Protein AF-A0A7S1PGG9-F1 (afdb_monomer_lite)

Sequence (502 aa):
RERDRIPRRRALAAQKGEFKLSLWSLLKDTVGKDLSRISMPVTLNEPLSFLQRLAEDVQYHSLLTAAAKQTCPLKRLAHVAVFACTPYATSVKRLQKPFNPILGETYEVSHLGYRMIAEQVSHHPPVSAYHVIDDNHNFTLWGSCHGKIKFTGTTVEVKVAGWVRLRLRTCDGWEEYVWGRPITVVHNIIFGGLWMEWVGMVSVRNCTRRQTAMLEFMRRTGGMFTKASPLHQLRGEVRDETGTPHYVVGGCWSQHIWVQTVNARQPSSPDSGGSNRPYDVSYDPPTTGLQRLDGVHHHHDHEAHAGPSTALLHCGKSDDSFANLDDSPPVSPSGLRSKHKLTVCLEQNSPSPDPRDTLVEWRPAADPPNSCAYFNFTSVAMELNEVSPDYDPKEGVPVPITDSRFRTDQRLYEEGRVNEAQAEKRRLEEKQRAARKARIDEWQPRWFERRLDPIVSKKEPTWQLRQTPSYWDKKRDYADLLMRSQAPNTNRHATMGHGQGG

Organism: NCBI:txid1169539

Structure (mmCIF, N/CA/C/O backbone):
data_AF-A0A7S1PGG9-F1
#
_entry.id   AF-A0A7S1PGG9-F1
#
loop_
_atom_site.group_PDB
_atom_site.id
_atom_site.type_symbol
_atom_site.label_atom_id
_atom_site.label_alt_id
_atom_site.label_comp_id
_atom_site.label_asym_id
_atom_site.label_entity_id
_atom_site.label_seq_id
_atom_site.pdbx_PDB_ins_code
_atom_site.Cartn_x
_atom_site.Cartn_y
_atom_site.Cartn_z
_atom_site.occupancy
_atom_site.B_iso_or_equiv
_atom_site.auth_seq_id
_atom_site.auth_comp_id
_atom_site.auth_asym_id
_atom_site.auth_atom_id
_atom_site.pdbx_PDB_model_num
ATOM 1 N N . ARG A 1 1 ? -17.033 -13.877 -6.346 1.00 45.03 1 ARG A N 1
ATOM 2 C CA . ARG A 1 1 ? -17.896 -14.291 -7.481 1.00 45.03 1 ARG A CA 1
ATOM 3 C C . ARG A 1 1 ? -17.334 -13.827 -8.829 1.00 45.03 1 ARG A C 1
ATOM 5 O O . ARG A 1 1 ? -17.491 -14.575 -9.778 1.00 45.03 1 ARG A O 1
ATOM 12 N N . GLU A 1 2 ? -16.645 -12.681 -8.928 1.00 44.31 2 GLU A N 1
ATOM 13 C CA . GLU A 1 2 ? -15.934 -12.269 -10.162 1.00 44.31 2 GLU A CA 1
ATOM 14 C C . GLU A 1 2 ? -14.423 -12.593 -10.146 1.00 44.31 2 GLU A C 1
ATOM 16 O O . GLU A 1 2 ? -13.868 -12.968 -11.174 1.00 44.31 2 GLU A O 1
ATOM 21 N N . ARG A 1 3 ? -13.793 -12.576 -8.957 1.00 51.75 3 ARG A N 1
ATOM 22 C CA . ARG A 1 3 ? -12.372 -12.914 -8.719 1.00 51.75 3 ARG A CA 1
ATOM 23 C C . ARG A 1 3 ? -11.930 -14.273 -9.287 1.00 51.75 3 ARG A C 1
ATOM 25 O O . ARG A 1 3 ? -10.781 -14.411 -9.684 1.00 51.75 3 ARG A O 1
ATOM 32 N N . ASP A 1 4 ? -12.838 -15.244 -9.349 1.00 58.56 4 ASP A N 1
ATOM 33 C CA . ASP A 1 4 ? -12.529 -16.635 -9.711 1.00 58.56 4 ASP A CA 1
ATOM 34 C C . ASP A 1 4 ? -12.640 -16.920 -11.221 1.00 58.56 4 ASP A C 1
ATOM 36 O O . ASP A 1 4 ? -12.394 -18.043 -11.650 1.00 58.56 4 ASP A O 1
ATOM 40 N N . ARG A 1 5 ? -13.038 -15.932 -12.040 1.00 73.25 5 ARG A N 1
ATOM 41 C CA . ARG A 1 5 ? -13.258 -16.142 -13.484 1.00 73.25 5 ARG A CA 1
ATOM 42 C C . ARG A 1 5 ? -11.965 -16.240 -14.287 1.00 73.25 5 ARG A C 1
ATOM 44 O O . ARG A 1 5 ? -11.919 -16.985 -15.258 1.00 73.25 5 ARG A O 1
ATOM 51 N N . ILE A 1 6 ? -10.940 -15.486 -13.894 1.00 83.75 6 ILE A N 1
ATOM 52 C CA . ILE A 1 6 ? -9.639 -15.464 -14.566 1.00 83.75 6 ILE A CA 1
ATOM 53 C C . ILE A 1 6 ? -8.628 -16.127 -13.630 1.00 83.75 6 ILE A C 1
ATOM 55 O O . ILE A 1 6 ? -8.353 -15.573 -12.560 1.00 83.75 6 ILE A O 1
ATOM 59 N N . PRO A 1 7 ? -8.083 -17.304 -13.995 1.00 89.06 7 PRO A N 1
ATOM 60 C CA . PRO A 1 7 ? -7.008 -17.926 -13.239 1.00 89.06 7 PRO A CA 1
ATOM 61 C C . PRO A 1 7 ? -5.822 -16.968 -13.136 1.00 89.06 7 PRO A C 1
ATOM 63 O O . PRO A 1 7 ? -5.368 -16.436 -14.145 1.00 89.06 7 PRO A O 1
ATOM 66 N N . ARG A 1 8 ? -5.328 -16.753 -11.917 1.00 92.94 8 ARG A N 1
ATOM 67 C CA . ARG A 1 8 ? -4.147 -15.925 -11.663 1.00 92.94 8 ARG A CA 1
ATOM 68 C C . ARG A 1 8 ? -2.895 -16.780 -11.553 1.00 92.94 8 ARG A C 1
ATOM 70 O O . ARG A 1 8 ? -2.955 -17.910 -11.048 1.00 92.94 8 ARG A O 1
ATOM 77 N N . ARG A 1 9 ? -1.755 -16.244 -11.993 1.00 95.19 9 ARG A N 1
ATOM 78 C CA . ARG A 1 9 ? -0.475 -16.958 -11.902 1.00 95.19 9 ARG A CA 1
ATOM 79 C C . ARG A 1 9 ? -0.083 -17.254 -10.453 1.00 95.19 9 ARG A C 1
ATOM 81 O O . ARG A 1 9 ? -0.316 -16.469 -9.541 1.00 95.19 9 ARG A O 1
ATOM 88 N N . ARG A 1 10 ? 0.579 -18.397 -10.257 1.00 95.44 10 ARG A N 1
ATOM 89 C CA . ARG A 1 10 ? 1.077 -18.877 -8.948 1.00 95.44 10 ARG A CA 1
ATOM 90 C C . ARG A 1 10 ? 2.605 -18.981 -8.879 1.00 95.44 10 ARG A C 1
ATOM 92 O O . ARG A 1 10 ? 3.152 -19.524 -7.922 1.00 95.44 10 ARG A O 1
ATOM 99 N N . ALA A 1 11 ? 3.284 -18.535 -9.929 1.00 96.56 11 ALA A N 1
ATOM 100 C CA . ALA A 1 11 ? 4.730 -18.561 -10.082 1.00 96.56 11 ALA A CA 1
ATOM 101 C C . ALA A 1 11 ? 5.150 -17.467 -11.074 1.00 96.56 11 ALA A C 1
ATOM 103 O O . ALA A 1 11 ? 4.354 -17.065 -11.927 1.00 96.56 11 ALA A O 1
ATOM 104 N N . LEU A 1 12 ? 6.392 -16.992 -10.959 1.00 96.69 12 LEU A N 1
ATOM 105 C CA . LEU A 1 12 ? 6.991 -16.084 -11.940 1.00 96.69 12 LEU A CA 1
ATOM 106 C C . LEU A 1 12 ? 7.689 -16.878 -13.051 1.00 96.69 12 LEU A C 1
ATOM 108 O O . LEU A 1 12 ? 8.005 -18.057 -12.873 1.00 96.69 12 LEU A O 1
ATOM 112 N N . ALA A 1 13 ? 7.963 -16.207 -14.172 1.00 94.56 13 ALA A N 1
ATOM 113 C CA . ALA A 1 13 ? 8.642 -16.793 -15.328 1.00 94.56 13 ALA A CA 1
ATOM 114 C C . ALA A 1 13 ? 10.052 -17.313 -14.990 1.00 94.56 13 ALA A C 1
ATOM 116 O O . ALA A 1 13 ? 10.453 -18.361 -15.489 1.00 94.56 13 ALA A O 1
ATOM 117 N N . ALA A 1 14 ? 10.774 -16.621 -14.104 1.00 96.06 14 ALA A N 1
ATOM 118 C CA . ALA A 1 14 ? 12.071 -17.049 -13.598 1.00 96.06 14 ALA A CA 1
ATOM 119 C C . ALA A 1 14 ? 12.136 -16.985 -12.066 1.00 96.06 14 ALA A C 1
ATOM 121 O O . ALA A 1 14 ? 11.498 -16.150 -11.420 1.00 96.06 14 ALA A O 1
ATOM 122 N N . GLN A 1 15 ? 12.925 -17.883 -11.475 1.00 95.06 15 GLN A N 1
ATOM 123 C CA . GLN A 1 15 ? 13.291 -17.796 -10.062 1.00 95.06 15 GLN A CA 1
ATOM 124 C C . GLN A 1 15 ? 14.279 -16.645 -9.848 1.00 95.06 15 GLN A C 1
ATOM 126 O O . GLN A 1 15 ? 15.026 -16.269 -10.754 1.00 95.06 15 GLN A O 1
ATOM 131 N N . LYS A 1 16 ? 14.309 -16.089 -8.635 1.00 91.62 16 LYS A N 1
ATOM 132 C CA . LYS A 1 16 ? 15.278 -15.049 -8.283 1.00 91.62 16 LYS A CA 1
ATOM 133 C C . LYS A 1 16 ? 16.700 -15.617 -8.380 1.00 91.62 16 LYS A C 1
ATOM 135 O O . LYS A 1 16 ? 16.984 -16.684 -7.840 1.00 91.62 16 LYS A O 1
ATOM 140 N N . GLY A 1 17 ? 17.598 -14.888 -9.037 1.00 84.75 17 GLY A N 1
ATOM 141 C CA . GLY A 1 17 ? 19.017 -15.242 -9.056 1.00 84.75 17 GLY A CA 1
ATOM 142 C C . GLY A 1 17 ? 19.687 -15.000 -7.700 1.00 84.75 17 GLY A C 1
ATOM 143 O O . GLY A 1 17 ? 19.262 -14.137 -6.926 1.00 84.75 17 GLY A O 1
ATOM 144 N N . GLU A 1 18 ? 20.766 -15.730 -7.419 1.00 76.69 18 GLU A N 1
ATOM 145 C CA . GLU A 1 18 ? 21.624 -15.453 -6.268 1.00 76.69 18 GLU A CA 1
ATOM 146 C C . GLU A 1 18 ? 22.635 -14.358 -6.614 1.00 76.69 18 GLU A C 1
ATOM 148 O O . GLU A 1 18 ? 23.559 -14.564 -7.397 1.00 76.69 18 GLU A O 1
ATOM 153 N N . PHE A 1 19 ? 22.483 -13.183 -6.005 1.00 71.62 19 PHE A N 1
ATOM 154 C CA . PHE A 1 19 ? 23.436 -12.087 -6.158 1.00 71.62 19 PHE A CA 1
ATOM 155 C C . PHE A 1 19 ? 23.907 -11.607 -4.789 1.00 71.62 19 PHE A C 1
ATOM 157 O O . PHE A 1 19 ? 23.128 -11.098 -3.984 1.00 71.62 19 PHE A O 1
ATOM 164 N N . LYS A 1 20 ? 25.208 -11.752 -4.525 1.00 67.00 20 LYS A N 1
ATOM 165 C CA . LYS A 1 20 ? 25.857 -11.254 -3.307 1.00 67.00 20 LYS A CA 1
ATOM 166 C C . LYS A 1 20 ? 26.466 -9.884 -3.577 1.00 67.00 20 LYS A C 1
ATOM 168 O O . LYS A 1 20 ? 27.666 -9.762 -3.795 1.00 67.00 20 LYS A O 1
ATOM 173 N N . LEU A 1 21 ? 25.629 -8.851 -3.582 1.00 71.44 21 LEU A N 1
ATOM 174 C CA . LEU A 1 21 ? 26.094 -7.467 -3.608 1.00 71.44 21 LEU A CA 1
ATOM 175 C C . LEU A 1 21 ? 25.978 -6.862 -2.206 1.00 71.44 21 LEU A C 1
ATOM 177 O O . LEU A 1 21 ? 24.908 -6.887 -1.601 1.00 71.44 21 LEU A O 1
ATOM 181 N N . SER A 1 22 ? 27.077 -6.313 -1.685 1.00 80.31 22 SER A N 1
ATOM 182 C CA . SER A 1 22 ? 27.063 -5.615 -0.396 1.00 80.31 22 SER A CA 1
ATOM 183 C C . SER A 1 22 ? 26.361 -4.266 -0.549 1.00 80.31 22 SER A C 1
ATOM 185 O O . SER A 1 22 ? 26.833 -3.406 -1.293 1.00 80.31 22 SER A O 1
ATOM 187 N N . LEU A 1 23 ? 25.260 -4.046 0.176 1.00 78.06 23 LEU A N 1
ATOM 188 C CA . LEU A 1 23 ? 24.563 -2.757 0.156 1.00 78.06 23 LEU A CA 1
ATOM 189 C C . LEU A 1 23 ? 25.478 -1.619 0.639 1.00 78.06 23 LEU A C 1
ATOM 191 O O . LEU A 1 23 ? 25.462 -0.531 0.068 1.00 78.06 23 LEU A O 1
ATOM 195 N N . TRP A 1 24 ? 26.348 -1.886 1.618 1.00 82.06 24 TRP A N 1
ATOM 196 C CA . TRP A 1 24 ? 27.368 -0.932 2.052 1.00 82.06 24 TRP A CA 1
ATOM 197 C C . TRP A 1 24 ? 28.330 -0.529 0.938 1.00 82.06 24 TRP A C 1
ATOM 199 O O . TRP A 1 24 ? 28.646 0.651 0.820 1.00 82.06 24 TRP A O 1
ATOM 209 N N . SER A 1 25 ? 28.747 -1.465 0.078 1.00 83.12 25 SER A N 1
ATOM 210 C CA . SER A 1 25 ? 29.641 -1.136 -1.042 1.00 83.12 25 SER A CA 1
ATOM 211 C C . SER A 1 25 ? 29.051 -0.094 -2.000 1.00 83.12 25 SER A C 1
ATOM 213 O O . SER A 1 25 ? 29.811 0.675 -2.578 1.00 83.12 25 SER A O 1
ATOM 215 N N . LEU A 1 26 ? 27.717 -0.024 -2.108 1.00 78.25 26 LEU A N 1
ATOM 216 C CA . LEU A 1 26 ? 27.006 0.985 -2.897 1.00 78.25 26 LEU A CA 1
ATOM 217 C C . LEU A 1 26 ? 26.765 2.289 -2.131 1.00 78.25 26 LEU A C 1
ATOM 219 O O . LEU A 1 26 ? 26.757 3.362 -2.728 1.00 78.25 26 LEU A O 1
ATOM 223 N N . LEU A 1 27 ? 26.518 2.201 -0.821 1.00 78.56 27 LEU A N 1
ATOM 224 C CA . LEU A 1 27 ? 26.113 3.353 -0.014 1.00 78.56 27 LEU A CA 1
ATOM 225 C C . LEU A 1 27 ? 27.294 4.139 0.566 1.00 78.56 27 LEU A C 1
ATOM 227 O O . LEU A 1 27 ? 27.144 5.336 0.820 1.00 78.56 27 LEU A O 1
ATOM 231 N N . LYS A 1 28 ? 28.464 3.515 0.751 1.00 81.38 28 LYS A N 1
ATOM 232 C CA . LYS A 1 28 ? 29.623 4.125 1.428 1.00 81.38 28 LYS A CA 1
ATOM 233 C C . LYS A 1 28 ? 30.047 5.473 0.831 1.00 81.38 28 LYS A C 1
ATOM 235 O O . LYS A 1 28 ? 30.294 6.415 1.574 1.00 81.38 28 LYS A O 1
ATOM 240 N N . ASP A 1 29 ? 30.015 5.610 -0.496 1.00 76.00 29 ASP A N 1
ATOM 241 C CA . ASP A 1 29 ? 30.480 6.818 -1.200 1.00 76.00 29 ASP A CA 1
ATOM 242 C C . ASP A 1 29 ? 29.409 7.928 -1.243 1.00 76.00 29 ASP A C 1
ATOM 244 O O . ASP A 1 29 ? 29.613 9.024 -1.790 1.00 76.00 29 ASP A O 1
ATOM 248 N N . THR A 1 30 ? 28.243 7.634 -0.663 1.00 70.88 30 THR A N 1
ATOM 249 C CA . THR A 1 30 ? 27.038 8.469 -0.681 1.00 70.88 30 THR A CA 1
ATOM 250 C C . THR A 1 30 ? 26.568 8.890 0.704 1.00 70.88 30 THR A C 1
ATOM 252 O O . THR A 1 30 ? 25.585 9.619 0.831 1.00 70.88 30 THR A O 1
ATOM 255 N N . VAL A 1 31 ? 27.304 8.499 1.745 1.00 71.38 31 VAL A N 1
ATOM 256 C CA . VAL A 1 31 ? 27.098 8.992 3.107 1.00 71.38 31 VAL A CA 1
ATOM 257 C C . VAL A 1 31 ? 27.205 10.521 3.112 1.00 71.38 31 VAL A C 1
ATOM 259 O O . VAL A 1 31 ? 28.162 11.092 2.596 1.00 71.38 31 VAL A O 1
ATOM 262 N N . GLY A 1 32 ? 26.182 11.188 3.651 1.00 67.31 32 GLY A N 1
ATOM 263 C CA . GLY A 1 32 ? 26.082 12.653 3.674 1.00 67.31 32 GLY A CA 1
ATOM 264 C C . GLY A 1 32 ? 25.632 13.303 2.357 1.00 67.31 32 GLY A C 1
ATOM 265 O O . GLY A 1 32 ? 25.454 14.517 2.322 1.00 67.31 32 GLY A O 1
ATOM 266 N N . LYS A 1 33 ? 25.412 12.526 1.287 1.00 69.69 33 LYS A N 1
ATOM 267 C CA . LYS A 1 33 ? 24.877 13.003 -0.000 1.00 69.69 33 LYS A CA 1
ATOM 268 C C . LYS A 1 33 ? 23.404 12.617 -0.160 1.00 69.69 33 LYS A C 1
ATOM 270 O O . LYS A 1 33 ? 22.876 11.762 0.547 1.00 69.69 33 LYS A O 1
ATOM 275 N N . ASP A 1 34 ? 22.741 13.234 -1.134 1.00 65.19 34 ASP A N 1
ATOM 276 C CA . ASP A 1 34 ? 21.382 12.873 -1.541 1.00 65.19 34 ASP A CA 1
ATOM 277 C C . ASP A 1 34 ? 21.357 11.471 -2.184 1.00 65.19 34 ASP A C 1
ATOM 279 O O . ASP A 1 34 ? 21.721 11.289 -3.351 1.00 65.19 34 ASP A O 1
ATOM 283 N N . LEU A 1 35 ? 20.909 10.478 -1.407 1.00 64.69 35 LEU A N 1
ATOM 284 C CA . LEU A 1 35 ? 20.809 9.069 -1.810 1.00 64.69 35 LEU A CA 1
ATOM 285 C C . LEU A 1 35 ? 19.849 8.842 -2.989 1.00 64.69 35 LEU A C 1
ATOM 287 O O . LEU A 1 35 ? 19.910 7.793 -3.630 1.00 64.69 35 LEU A O 1
ATOM 291 N N . SER A 1 36 ? 18.974 9.804 -3.310 1.00 62.84 36 SER A N 1
ATOM 292 C CA . SER A 1 36 ? 18.025 9.673 -4.422 1.00 62.84 36 SER A CA 1
ATOM 293 C C . SER A 1 36 ? 18.694 9.663 -5.803 1.00 62.84 36 SER A C 1
ATOM 295 O O . SER A 1 36 ? 18.069 9.247 -6.777 1.00 62.84 36 SER A O 1
ATOM 297 N N . ARG A 1 37 ? 19.967 10.080 -5.898 1.00 63.44 37 ARG A N 1
ATOM 298 C CA . ARG A 1 37 ? 20.728 10.157 -7.159 1.00 63.44 37 ARG A CA 1
ATOM 299 C C . ARG A 1 37 ? 21.469 8.869 -7.532 1.00 63.44 37 ARG A C 1
ATOM 301 O O . ARG A 1 37 ? 22.048 8.806 -8.615 1.00 63.44 37 ARG A O 1
ATOM 308 N N . ILE A 1 38 ? 21.470 7.856 -6.666 1.00 68.31 38 ILE A N 1
ATOM 309 C CA . ILE A 1 38 ? 22.150 6.581 -6.924 1.00 68.31 38 ILE A CA 1
ATOM 310 C C . ILE A 1 38 ? 21.218 5.669 -7.717 1.00 68.31 38 ILE A C 1
ATOM 312 O O . ILE A 1 38 ? 20.160 5.265 -7.226 1.00 68.31 38 ILE A O 1
ATOM 316 N N . SER A 1 39 ? 21.636 5.294 -8.925 1.00 72.19 39 SER A N 1
ATOM 317 C CA . SER A 1 39 ? 20.987 4.203 -9.648 1.00 72.19 39 SER A CA 1
ATOM 318 C C . SER A 1 39 ? 21.410 2.874 -9.028 1.00 72.19 39 SER A C 1
ATOM 320 O O . SER A 1 39 ? 22.570 2.470 -9.102 1.00 72.19 39 SER A O 1
ATOM 322 N N . MET A 1 40 ? 20.470 2.208 -8.363 1.00 80.50 40 MET A N 1
ATOM 323 C CA . MET A 1 40 ? 20.704 0.889 -7.777 1.00 80.50 40 MET A CA 1
ATOM 324 C C . MET A 1 40 ? 20.827 -0.168 -8.885 1.00 80.50 40 MET A C 1
ATOM 326 O O . MET A 1 40 ? 20.041 -0.125 -9.833 1.00 80.50 40 MET A O 1
ATOM 330 N N . PRO A 1 41 ? 21.721 -1.161 -8.779 1.00 88.75 41 PRO A N 1
ATOM 331 C CA . PRO A 1 41 ? 21.712 -2.309 -9.683 1.00 88.75 41 PRO A CA 1
ATOM 332 C C . PRO A 1 41 ? 20.365 -3.042 -9.659 1.00 88.75 41 PRO A C 1
ATOM 334 O O . PRO A 1 41 ? 19.728 -3.143 -8.609 1.00 88.75 41 PRO A O 1
ATOM 337 N N . VAL A 1 42 ? 19.933 -3.565 -10.808 1.00 91.94 42 VAL A N 1
ATOM 338 C CA . VAL A 1 42 ? 18.642 -4.259 -10.965 1.00 91.94 42 VAL A CA 1
ATOM 339 C C . VAL A 1 42 ? 18.540 -5.507 -10.084 1.00 91.94 42 VAL A C 1
ATOM 341 O O . VAL A 1 42 ? 17.461 -5.865 -9.636 1.00 91.94 42 VAL A O 1
ATOM 344 N N . THR A 1 43 ? 19.669 -6.125 -9.743 1.00 90.56 43 THR A N 1
ATOM 345 C CA . THR A 1 43 ? 19.744 -7.302 -8.863 1.00 90.56 43 THR A CA 1
ATOM 346 C C . THR A 1 43 ? 19.339 -7.016 -7.414 1.00 90.56 43 THR A C 1
ATOM 348 O O . THR A 1 43 ? 19.004 -7.938 -6.673 1.00 90.56 43 THR A O 1
ATOM 351 N N . LEU A 1 44 ? 19.335 -5.744 -7.001 1.00 89.81 44 LEU A N 1
ATOM 352 C CA . LEU A 1 44 ? 18.798 -5.310 -5.708 1.00 89.81 44 LEU A CA 1
ATOM 353 C C . LEU A 1 44 ? 17.307 -4.965 -5.771 1.00 89.81 44 LEU A C 1
ATOM 355 O O . LEU A 1 44 ? 16.723 -4.594 -4.747 1.00 89.81 44 LEU A O 1
ATOM 359 N N . ASN A 1 45 ? 16.697 -5.074 -6.954 1.00 93.06 45 ASN A N 1
ATOM 360 C CA . ASN A 1 45 ? 15.271 -4.903 -7.129 1.00 93.06 45 ASN A CA 1
ATOM 361 C C . ASN A 1 45 ? 14.499 -6.221 -6.974 1.00 93.06 45 ASN A C 1
ATOM 363 O O . ASN A 1 45 ? 15.031 -7.318 -7.158 1.00 93.06 45 ASN A O 1
ATOM 367 N N . GLU A 1 46 ? 13.223 -6.087 -6.627 1.00 95.00 46 GLU A N 1
ATOM 368 C CA . GLU A 1 46 ? 12.180 -7.083 -6.884 1.00 95.00 46 GLU A CA 1
ATOM 369 C C . GLU A 1 46 ? 11.417 -6.670 -8.159 1.00 95.00 46 GLU A C 1
ATOM 371 O O . GLU A 1 46 ? 11.352 -5.471 -8.439 1.00 95.00 46 GLU A O 1
ATOM 376 N N . PRO A 1 47 ? 10.838 -7.602 -8.943 1.00 97.06 47 PRO A N 1
ATOM 377 C CA . PRO A 1 47 ? 10.169 -7.306 -10.220 1.00 97.06 47 PRO A CA 1
ATOM 378 C C . PRO A 1 47 ? 8.781 -6.648 -10.064 1.00 97.06 47 PRO A C 1
ATOM 380 O O . PRO A 1 47 ? 7.847 -6.950 -10.804 1.00 97.06 47 PRO A O 1
ATOM 383 N N . LEU A 1 48 ? 8.647 -5.731 -9.106 1.00 97.88 48 LEU A N 1
ATOM 384 C CA . LEU A 1 48 ? 7.469 -4.898 -8.890 1.00 97.88 48 LEU A CA 1
ATOM 385 C C . LEU A 1 48 ? 7.869 -3.425 -8.854 1.00 97.88 48 LEU A C 1
ATOM 387 O O . LEU A 1 48 ? 8.869 -3.061 -8.239 1.00 97.88 48 LEU A O 1
ATOM 391 N N . SER A 1 49 ? 7.064 -2.574 -9.477 1.00 97.56 49 SER A N 1
ATOM 392 C CA . SER A 1 49 ? 7.098 -1.124 -9.308 1.00 97.56 49 SER A CA 1
ATOM 393 C C . SER A 1 49 ? 6.588 -0.746 -7.918 1.00 97.56 49 SER A C 1
ATOM 395 O O . SER A 1 49 ? 5.763 -1.443 -7.320 1.00 97.56 49 SER A O 1
ATOM 397 N N . PHE A 1 50 ? 7.031 0.389 -7.381 1.00 96.31 50 PHE A N 1
ATOM 398 C CA . PHE A 1 50 ? 6.483 0.878 -6.115 1.00 96.31 50 PHE A CA 1
ATOM 399 C C . PHE A 1 50 ? 4.972 1.163 -6.214 1.00 96.31 50 PHE A C 1
ATOM 401 O O . PHE A 1 50 ? 4.267 0.996 -5.224 1.00 96.31 50 PHE A O 1
ATOM 408 N N . LEU A 1 51 ? 4.448 1.492 -7.405 1.00 98.25 51 LEU A N 1
ATOM 409 C CA . LEU A 1 51 ? 3.001 1.654 -7.613 1.00 98.25 51 LEU A CA 1
ATOM 410 C C . LEU A 1 51 ? 2.233 0.342 -7.399 1.00 98.25 51 LEU A C 1
ATOM 412 O O . LEU A 1 51 ? 1.152 0.349 -6.816 1.00 98.25 51 LEU A O 1
ATOM 416 N N . GLN A 1 52 ? 2.818 -0.786 -7.810 1.00 98.19 52 GLN A N 1
ATOM 417 C CA . GLN A 1 52 ? 2.275 -2.117 -7.538 1.00 98.19 52 GLN A CA 1
ATOM 418 C C . GLN A 1 52 ? 2.335 -2.436 -6.047 1.00 98.19 52 GLN A C 1
ATOM 420 O O . GLN A 1 52 ? 1.360 -2.933 -5.493 1.00 98.19 52 GLN A O 1
ATOM 425 N N . ARG A 1 53 ? 3.430 -2.075 -5.367 1.00 95.75 53 ARG A N 1
ATOM 426 C CA . ARG A 1 53 ? 3.566 -2.277 -3.918 1.00 95.75 53 ARG A CA 1
ATOM 427 C C . ARG A 1 53 ? 2.441 -1.610 -3.122 1.00 95.75 53 ARG A C 1
ATOM 429 O O . ARG A 1 53 ? 1.968 -2.193 -2.155 1.00 95.75 53 ARG A O 1
ATOM 436 N N . LEU A 1 54 ? 1.965 -0.441 -3.559 1.00 96.25 54 LEU A N 1
ATOM 437 C CA . LEU A 1 54 ? 0.828 0.248 -2.933 1.00 96.25 54 LEU A CA 1
ATOM 438 C C . LEU A 1 54 ? -0.482 -0.550 -3.008 1.00 96.25 54 LEU A C 1
ATOM 440 O O . LEU A 1 54 ? -1.360 -0.339 -2.178 1.00 96.25 54 LEU A O 1
ATOM 444 N N . ALA A 1 55 ? -0.637 -1.469 -3.965 1.00 96.38 55 ALA A N 1
ATOM 445 C CA . ALA A 1 55 ? -1.822 -2.321 -4.022 1.00 96.38 55 ALA A CA 1
ATOM 446 C C . ALA A 1 55 ? -1.837 -3.362 -2.897 1.00 96.38 55 ALA A C 1
ATOM 448 O O . ALA A 1 55 ? -2.913 -3.746 -2.446 1.00 96.38 55 ALA A O 1
ATOM 449 N N . GLU A 1 56 ? -0.671 -3.774 -2.395 1.00 95.50 56 GLU A N 1
ATOM 450 C CA . GLU A 1 56 ? -0.574 -4.706 -1.267 1.00 95.50 56 GLU A CA 1
ATOM 451 C C . GLU A 1 56 ? -1.066 -4.080 0.048 1.00 95.50 56 GLU A C 1
ATOM 453 O O . GLU A 1 56 ? -1.567 -4.810 0.905 1.00 95.50 56 GLU A O 1
ATOM 458 N N . ASP A 1 57 ? -1.040 -2.741 0.180 1.00 95.38 57 ASP A N 1
ATOM 459 C CA . ASP A 1 57 ? -1.582 -2.022 1.349 1.00 95.38 57 ASP A CA 1
ATOM 460 C C . ASP A 1 57 ? -3.078 -2.332 1.579 1.00 95.38 57 ASP A C 1
ATOM 462 O O . ASP A 1 57 ? -3.597 -2.131 2.677 1.00 95.38 57 ASP A O 1
ATOM 466 N N . VAL A 1 58 ? -3.785 -2.823 0.553 1.00 96.25 58 VAL A N 1
ATOM 467 C CA . VAL A 1 58 ? -5.235 -3.073 0.572 1.00 96.25 58 VAL A CA 1
ATOM 468 C C . VAL A 1 58 ? -5.579 -4.569 0.550 1.00 96.25 58 VAL A C 1
ATOM 470 O O . VAL A 1 58 ? -6.752 -4.940 0.551 1.00 96.25 58 VAL A O 1
ATOM 473 N N . GLN A 1 59 ? -4.580 -5.456 0.615 1.00 95.19 59 GLN A N 1
ATOM 474 C CA . GLN A 1 59 ? -4.772 -6.913 0.567 1.00 95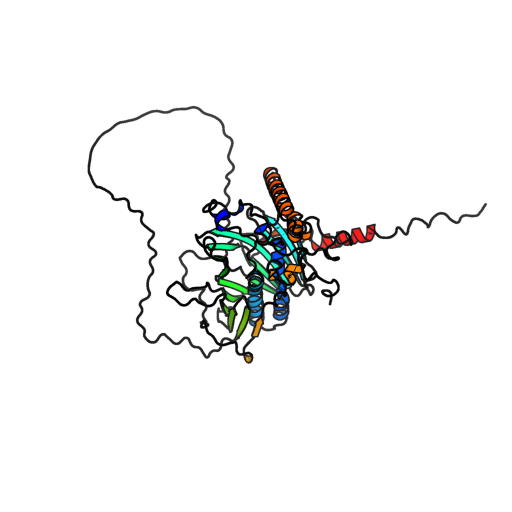.19 59 GLN A CA 1
ATOM 475 C C . GLN A 1 59 ? -5.808 -7.423 1.587 1.00 95.19 59 GLN A C 1
ATOM 477 O O . GLN A 1 59 ? -6.568 -8.346 1.297 1.00 95.19 59 GLN A O 1
ATOM 482 N N . TYR A 1 60 ? -5.865 -6.814 2.774 1.00 97.12 60 TYR A N 1
ATOM 483 C CA . TYR A 1 60 ? -6.760 -7.213 3.864 1.00 97.12 60 TYR A CA 1
ATOM 484 C C . TYR A 1 60 ? -7.984 -6.291 4.009 1.00 97.12 60 TYR A C 1
ATOM 486 O O . TYR A 1 60 ? -8.484 -6.080 5.115 1.00 97.12 60 TYR A O 1
ATOM 494 N N . HIS A 1 61 ? -8.510 -5.752 2.900 1.00 96.62 61 HIS A N 1
ATOM 495 C CA . HIS A 1 61 ? -9.699 -4.879 2.889 1.00 96.62 61 HIS A CA 1
ATOM 496 C C . HIS A 1 61 ? -10.977 -5.512 3.474 1.00 96.62 61 HIS A C 1
ATOM 498 O O . HIS A 1 61 ? -11.924 -4.803 3.828 1.00 96.62 61 HIS A O 1
ATOM 504 N N . SER A 1 62 ? -11.017 -6.836 3.648 1.00 96.19 62 SER A N 1
ATOM 505 C CA . SER A 1 62 ? -12.088 -7.521 4.381 1.00 96.19 62 SER A CA 1
ATOM 506 C C . SER A 1 62 ? -12.236 -7.014 5.822 1.00 96.19 62 SER A C 1
ATOM 508 O O . SER A 1 62 ? -13.355 -6.984 6.331 1.00 96.19 62 SER A O 1
ATOM 510 N N . LEU A 1 63 ? -11.157 -6.524 6.449 1.00 98.19 63 LEU A N 1
ATOM 511 C CA . LEU A 1 63 ? -11.206 -5.849 7.752 1.00 98.19 63 LEU A CA 1
ATOM 512 C C . LEU A 1 63 ? -12.025 -4.554 7.695 1.00 98.19 63 LEU A C 1
ATOM 514 O O . LEU A 1 63 ? -12.793 -4.279 8.611 1.00 98.19 63 LEU A O 1
ATOM 518 N N . LEU A 1 64 ? -11.925 -3.788 6.603 1.00 98.25 64 LEU A N 1
ATOM 519 C CA . LEU A 1 64 ? -12.743 -2.589 6.387 1.00 98.25 64 LEU A CA 1
ATOM 520 C C . LEU A 1 64 ? -14.204 -2.956 6.115 1.00 98.25 64 LEU A C 1
ATOM 522 O O . LEU A 1 64 ? -15.116 -2.316 6.631 1.00 98.25 64 LEU A O 1
ATOM 526 N N . THR A 1 65 ? -14.437 -4.040 5.372 1.00 95.00 65 THR A N 1
ATOM 527 C CA . THR A 1 65 ? -15.791 -4.579 5.167 1.00 95.00 65 THR A CA 1
ATOM 528 C C . THR A 1 65 ? -16.416 -5.041 6.490 1.00 95.00 65 THR A C 1
ATOM 530 O O . THR A 1 65 ? -17.603 -4.827 6.727 1.00 95.00 65 THR A O 1
ATOM 533 N N . ALA A 1 66 ? -15.630 -5.657 7.377 1.00 96.12 66 ALA A N 1
ATOM 534 C CA . ALA A 1 66 ? -16.063 -6.029 8.722 1.00 96.12 66 ALA A CA 1
ATOM 535 C C . ALA A 1 66 ? -16.288 -4.796 9.613 1.00 96.12 66 ALA A C 1
ATOM 537 O O . ALA A 1 66 ? -17.270 -4.766 10.355 1.00 96.12 66 ALA A O 1
ATOM 538 N N . ALA A 1 67 ? -15.447 -3.762 9.484 1.00 97.19 67 ALA A N 1
ATOM 539 C CA . ALA A 1 67 ? -15.628 -2.477 10.153 1.00 97.19 67 ALA A CA 1
ATOM 540 C C . ALA A 1 67 ? -16.970 -1.839 9.769 1.00 97.19 67 ALA A C 1
ATOM 542 O O . ALA A 1 67 ? -17.747 -1.486 10.647 1.00 97.19 67 ALA A O 1
ATOM 543 N N . ALA A 1 68 ? -17.300 -1.769 8.476 1.00 94.94 68 ALA A N 1
ATOM 544 C CA . ALA A 1 68 ? -18.557 -1.191 7.985 1.00 94.94 68 ALA A CA 1
ATOM 545 C C . ALA A 1 68 ? -19.817 -1.829 8.609 1.00 94.94 68 ALA A C 1
ATOM 547 O O . ALA A 1 68 ? -20.849 -1.172 8.738 1.00 94.94 68 ALA A O 1
ATOM 548 N N . LYS A 1 69 ? -19.728 -3.099 9.032 1.00 94.12 69 LYS A N 1
ATOM 549 C CA . LYS A 1 69 ? -20.824 -3.853 9.661 1.00 94.12 69 LYS A CA 1
ATOM 550 C C . LYS A 1 69 ? -20.964 -3.618 11.168 1.00 94.12 69 LYS A C 1
ATOM 552 O O . LYS A 1 69 ? -21.980 -4.009 11.737 1.00 94.12 69 LYS A O 1
ATOM 557 N N . GLN A 1 70 ? -19.977 -3.018 11.837 1.00 95.94 70 GLN A N 1
ATOM 558 C CA . GLN A 1 70 ? -20.069 -2.771 13.278 1.00 95.94 70 GLN A CA 1
ATOM 559 C C . GLN A 1 70 ? -20.959 -1.560 13.565 1.00 95.94 70 GLN A C 1
ATOM 561 O O . GLN A 1 70 ? -20.777 -0.483 12.994 1.00 95.94 70 GLN A O 1
ATOM 566 N N . THR A 1 71 ? -21.863 -1.704 14.532 1.00 95.62 71 THR A N 1
ATOM 567 C CA . THR A 1 71 ? -22.730 -0.614 15.004 1.00 95.62 71 THR A CA 1
ATOM 568 C C . THR A 1 71 ? -21.987 0.358 15.924 1.00 95.62 71 THR A C 1
ATOM 570 O O . THR A 1 71 ? -22.183 1.568 15.835 1.00 95.62 71 THR A O 1
ATOM 573 N N . CYS A 1 72 ? -21.080 -0.149 16.765 1.00 96.31 72 CYS A N 1
ATOM 574 C CA . CYS A 1 72 ? -20.267 0.660 17.672 1.00 96.31 72 CYS A CA 1
ATOM 575 C C . CYS A 1 72 ? -19.092 1.340 16.929 1.00 96.31 72 CYS A C 1
ATOM 577 O O . CYS A 1 72 ? -18.249 0.627 16.374 1.00 96.31 72 CYS A O 1
ATOM 579 N N . PRO A 1 73 ? -18.957 2.682 16.980 1.00 97.50 73 PRO A N 1
ATOM 580 C CA . PRO A 1 73 ? -17.858 3.402 16.326 1.00 97.50 73 PRO A CA 1
ATOM 581 C C . PRO A 1 73 ? -16.459 2.991 16.805 1.00 97.50 73 PRO A C 1
ATOM 583 O O . PRO A 1 73 ? -15.548 2.845 15.995 1.00 97.50 73 PRO A O 1
ATOM 586 N N . LEU A 1 74 ? -16.289 2.704 18.100 1.00 97.50 74 LEU A N 1
ATOM 587 C CA . LEU A 1 74 ? -14.999 2.248 18.628 1.00 97.50 74 LEU A CA 1
ATOM 588 C C . LEU A 1 74 ? -14.623 0.859 18.102 1.00 97.50 74 LEU A C 1
ATOM 590 O O . LEU A 1 74 ? -13.456 0.605 17.810 1.00 97.50 74 LEU A O 1
ATOM 594 N N . LYS A 1 75 ? -15.610 -0.027 17.907 1.00 97.62 75 LYS A N 1
ATOM 595 C CA . LYS A 1 75 ? -15.373 -1.327 17.266 1.00 97.62 75 LYS A CA 1
ATOM 596 C C . LYS A 1 75 ? -14.991 -1.162 15.794 1.00 97.62 75 LYS A C 1
ATOM 598 O O . LYS A 1 75 ? -14.134 -1.903 15.316 1.00 97.62 75 LYS A O 1
ATOM 603 N N . ARG A 1 76 ? -15.563 -0.180 15.083 1.00 98.25 76 ARG A N 1
ATOM 604 C CA . ARG A 1 76 ? -15.117 0.184 13.723 1.00 98.25 76 ARG A CA 1
ATOM 605 C C . ARG A 1 76 ? -13.668 0.643 13.727 1.00 98.25 76 ARG A C 1
ATOM 607 O O . ARG A 1 76 ? -12.861 0.109 12.971 1.00 98.25 76 ARG A O 1
ATOM 614 N N . LEU A 1 77 ? -13.326 1.565 14.625 1.00 98.69 77 LEU A N 1
ATOM 615 C CA . LEU A 1 77 ? -11.967 2.077 14.765 1.00 98.69 77 LEU A CA 1
ATOM 616 C C . LEU A 1 77 ? -10.959 0.967 15.096 1.00 98.69 77 LEU A C 1
ATOM 618 O O . LEU A 1 77 ? -9.869 0.975 14.536 1.00 98.69 77 LEU A O 1
ATOM 622 N N . ALA A 1 78 ? -11.326 -0.020 15.918 1.00 98.50 78 ALA A N 1
ATOM 623 C CA . ALA A 1 78 ? -10.493 -1.196 16.174 1.00 98.50 78 ALA A CA 1
ATOM 624 C C . ALA A 1 78 ? -10.169 -1.987 14.892 1.00 98.50 78 ALA A C 1
ATOM 626 O O . ALA A 1 78 ? -9.011 -2.320 14.652 1.00 98.50 78 ALA A O 1
ATOM 627 N N . HIS A 1 79 ? -11.159 -2.236 14.029 1.00 98.69 79 HIS A N 1
ATOM 628 C CA . HIS A 1 79 ? -10.935 -2.920 12.749 1.00 98.69 79 HIS A CA 1
ATOM 629 C C . HIS A 1 79 ? -10.053 -2.095 11.802 1.00 98.69 79 HIS A C 1
ATOM 631 O O . HIS A 1 79 ? -9.145 -2.642 11.176 1.00 98.69 79 HIS A O 1
ATOM 637 N N . VAL A 1 80 ? -10.284 -0.779 11.720 1.00 98.75 80 VAL A N 1
ATOM 638 C CA . VAL A 1 80 ? -9.456 0.133 10.910 1.00 98.75 80 VAL A CA 1
ATOM 639 C C . VAL A 1 80 ? -8.021 0.191 11.447 1.00 98.75 80 VAL A C 1
ATOM 641 O O . VAL A 1 80 ? -7.077 0.222 10.662 1.00 98.75 80 VAL A O 1
ATOM 644 N N . ALA A 1 81 ? -7.834 0.145 12.769 1.00 98.62 81 ALA A N 1
ATOM 645 C CA . ALA A 1 81 ? -6.518 0.113 13.399 1.00 98.62 81 ALA A CA 1
ATOM 646 C C . ALA A 1 81 ? -5.744 -1.166 13.055 1.00 98.62 81 ALA A C 1
ATOM 648 O O . ALA A 1 81 ? -4.576 -1.085 12.684 1.00 98.62 81 ALA A O 1
ATOM 649 N N . VAL A 1 82 ? -6.398 -2.333 13.101 1.00 98.56 82 VAL A N 1
ATOM 650 C CA . VAL A 1 82 ? -5.780 -3.591 12.652 1.00 98.56 82 VAL A CA 1
ATOM 651 C C . VAL A 1 82 ? -5.463 -3.530 11.159 1.00 98.56 82 VAL A C 1
ATOM 653 O O . VAL A 1 82 ? -4.340 -3.852 10.777 1.00 98.56 82 VAL A O 1
ATOM 656 N N . PHE A 1 83 ? -6.394 -3.046 10.325 1.00 98.62 83 PHE A N 1
ATOM 657 C CA . PHE A 1 83 ? -6.172 -2.857 8.886 1.00 98.62 83 PHE A CA 1
ATOM 658 C C . PHE A 1 83 ? -4.920 -2.014 8.603 1.00 98.62 83 PHE A C 1
ATOM 660 O O . PHE A 1 83 ? -4.077 -2.434 7.811 1.00 98.62 83 PHE A O 1
ATOM 667 N N . ALA A 1 84 ? -4.755 -0.887 9.302 1.00 98.25 84 ALA A N 1
ATOM 668 C CA . ALA A 1 84 ? -3.609 0.010 9.159 1.00 98.25 84 ALA A CA 1
ATOM 669 C C . ALA A 1 84 ? -2.253 -0.654 9.477 1.00 98.25 84 ALA A C 1
ATOM 671 O O . ALA A 1 84 ? -1.225 -0.185 8.993 1.00 98.25 84 ALA A O 1
ATOM 672 N N . CYS A 1 85 ? -2.236 -1.743 10.252 1.00 97.88 85 CYS A N 1
ATOM 673 C CA . CYS A 1 85 ? -1.029 -2.517 10.552 1.00 97.88 85 CYS A CA 1
ATOM 674 C C . CYS A 1 85 ? -0.710 -3.601 9.516 1.00 97.88 85 CYS A C 1
ATOM 676 O O . CYS A 1 85 ? 0.438 -4.036 9.422 1.00 97.88 85 CYS A O 1
ATOM 678 N N . THR A 1 86 ? -1.704 -4.067 8.759 1.00 97.19 86 THR A N 1
ATOM 679 C CA . THR A 1 86 ? -1.549 -5.234 7.878 1.00 97.19 86 THR A CA 1
ATOM 680 C C . THR A 1 86 ? -0.524 -5.096 6.743 1.00 97.19 86 THR A C 1
ATOM 682 O O . THR A 1 86 ? 0.106 -6.115 6.435 1.00 97.19 86 THR A O 1
ATOM 685 N N . PRO A 1 87 ? -0.268 -3.906 6.147 1.00 95.50 87 PRO A N 1
ATOM 686 C CA . PRO A 1 87 ? 0.674 -3.798 5.032 1.00 95.50 87 PRO A CA 1
ATOM 687 C C . PRO A 1 87 ? 2.087 -4.274 5.386 1.00 95.50 87 PRO A C 1
ATOM 689 O O . PRO A 1 87 ? 2.768 -4.885 4.564 1.00 95.50 87 PRO A O 1
ATOM 692 N N . TYR A 1 88 ? 2.517 -4.062 6.632 1.00 93.94 88 TYR A N 1
ATOM 693 C CA . TYR A 1 88 ? 3.899 -4.296 7.057 1.00 93.94 88 TYR A CA 1
ATOM 694 C C . TYR A 1 88 ? 4.264 -5.782 7.160 1.00 93.94 88 TYR A C 1
ATOM 696 O O . TYR A 1 88 ? 5.431 -6.140 7.003 1.00 93.94 88 TYR A O 1
ATOM 704 N N . ALA A 1 89 ? 3.287 -6.676 7.353 1.00 92.56 89 ALA A N 1
ATOM 705 C CA . ALA A 1 89 ? 3.553 -8.117 7.365 1.00 92.56 89 ALA A CA 1
ATOM 706 C C . ALA A 1 89 ? 3.970 -8.659 5.995 1.00 92.56 89 ALA A C 1
ATOM 708 O O . ALA A 1 89 ? 4.774 -9.586 5.925 1.00 92.56 89 ALA A O 1
ATOM 709 N N . THR A 1 90 ? 3.463 -8.066 4.910 1.00 85.88 90 THR A N 1
ATOM 710 C CA . THR A 1 90 ? 3.716 -8.531 3.534 1.00 85.88 90 THR A CA 1
ATOM 711 C C . THR A 1 90 ? 5.165 -8.312 3.084 1.00 85.88 90 THR A C 1
ATOM 713 O O . THR A 1 90 ? 5.610 -8.885 2.091 1.00 85.88 90 THR A O 1
ATOM 716 N N . SER A 1 91 ? 5.926 -7.482 3.805 1.00 83.69 91 SER A N 1
ATOM 717 C CA . SER A 1 91 ? 7.261 -7.025 3.414 1.00 83.69 91 SER A CA 1
ATOM 718 C C . SER A 1 91 ? 8.405 -7.566 4.268 1.00 83.69 91 SER A C 1
ATOM 720 O O . SER A 1 91 ? 9.552 -7.376 3.881 1.00 83.69 91 SER A O 1
ATOM 722 N N . VAL A 1 92 ? 8.141 -8.281 5.369 1.00 83.44 92 VAL A N 1
ATOM 723 C CA . VAL A 1 92 ? 9.165 -8.712 6.353 1.00 83.44 92 VAL A CA 1
ATOM 724 C C . VAL A 1 92 ? 10.372 -9.405 5.715 1.00 83.44 92 VAL A C 1
ATOM 726 O O . VAL A 1 92 ? 11.513 -9.143 6.082 1.00 83.44 92 VAL A O 1
ATOM 729 N N . LYS A 1 93 ? 10.123 -10.307 4.759 1.00 87.19 93 LYS A N 1
ATOM 730 C CA . LYS A 1 93 ? 11.163 -11.109 4.093 1.00 87.19 93 LYS A CA 1
ATOM 731 C C . LYS A 1 93 ? 11.641 -10.489 2.770 1.00 87.19 93 LYS A C 1
ATOM 733 O O . LYS A 1 93 ? 12.490 -11.067 2.090 1.00 87.19 93 LYS A O 1
ATOM 738 N N . ARG A 1 94 ? 11.095 -9.339 2.366 1.00 90.06 94 ARG A N 1
ATOM 739 C CA . ARG A 1 94 ? 11.310 -8.717 1.049 1.00 90.06 94 ARG A CA 1
ATOM 740 C C . ARG A 1 94 ? 12.329 -7.589 1.152 1.00 90.06 94 ARG A C 1
ATOM 742 O O . ARG A 1 94 ? 11.985 -6.414 1.144 1.00 90.06 94 ARG A O 1
ATOM 749 N N . LEU A 1 95 ? 13.598 -7.981 1.254 1.00 85.88 95 LEU A N 1
ATOM 750 C CA . LEU A 1 95 ? 14.740 -7.065 1.390 1.00 85.88 95 LEU A CA 1
ATOM 751 C C . LEU A 1 95 ? 15.124 -6.362 0.075 1.00 85.88 95 LEU A C 1
ATOM 753 O O . LEU A 1 95 ? 15.924 -5.428 0.082 1.00 85.88 95 LEU A O 1
ATOM 757 N N . GLN A 1 96 ? 14.580 -6.818 -1.053 1.00 88.88 96 GLN A N 1
ATOM 758 C CA . GLN A 1 96 ? 14.787 -6.219 -2.369 1.00 88.88 96 GLN A CA 1
ATOM 759 C C . GLN A 1 96 ? 13.838 -5.033 -2.571 1.00 88.88 96 GLN A C 1
ATOM 761 O O . GLN A 1 96 ? 12.667 -5.078 -2.197 1.00 88.88 96 GLN A O 1
ATOM 766 N N . LYS A 1 97 ? 14.345 -3.949 -3.163 1.00 88.62 97 LYS A N 1
ATOM 767 C CA . LYS A 1 97 ? 13.580 -2.708 -3.341 1.00 88.62 97 LYS A CA 1
ATOM 768 C C . LYS A 1 97 ? 12.674 -2.815 -4.577 1.00 88.62 97 LYS A C 1
ATOM 770 O O . LYS A 1 97 ? 13.162 -3.220 -5.630 1.00 88.62 97 LYS A O 1
ATOM 775 N N . PRO A 1 98 ? 11.412 -2.372 -4.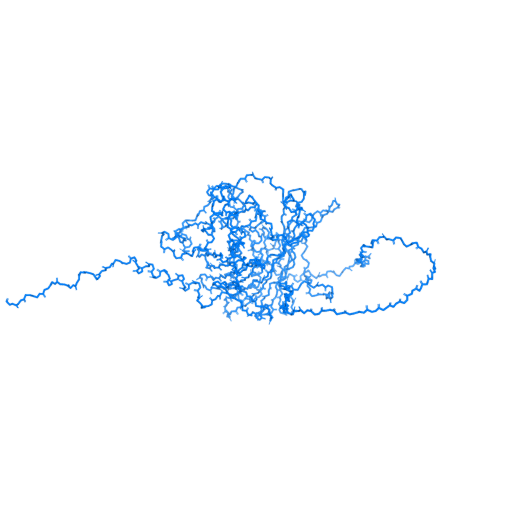549 1.00 93.56 98 PRO A N 1
ATOM 776 C CA . PRO A 1 98 ? 10.650 -2.237 -5.788 1.00 93.56 98 PRO A CA 1
ATOM 777 C C . PRO A 1 98 ? 11.326 -1.248 -6.758 1.00 93.56 98 PRO A C 1
ATOM 779 O O . PRO A 1 98 ? 12.109 -0.376 -6.353 1.00 93.56 98 PRO A O 1
ATOM 782 N N . PHE A 1 99 ? 11.046 -1.374 -8.052 1.00 94.31 99 PHE A N 1
ATOM 783 C CA . PHE A 1 99 ? 11.469 -0.393 -9.047 1.00 94.31 99 PHE A CA 1
ATOM 784 C C . PHE A 1 99 ? 10.909 0.981 -8.674 1.00 94.31 99 PHE A C 1
ATOM 786 O O . PHE A 1 99 ? 9.738 1.125 -8.321 1.00 94.31 99 PHE A O 1
ATOM 793 N N . ASN A 1 100 ? 11.768 2.003 -8.730 1.00 92.69 100 ASN A N 1
ATOM 794 C CA . ASN A 1 100 ? 11.315 3.377 -8.563 1.00 92.69 100 ASN A CA 1
ATOM 795 C C . ASN A 1 100 ? 10.487 3.750 -9.802 1.00 92.69 100 ASN A C 1
ATOM 797 O O . ASN A 1 100 ? 11.040 3.663 -10.907 1.00 92.69 100 ASN A O 1
ATOM 801 N N . PRO A 1 101 ? 9.210 4.134 -9.662 1.00 95.44 101 PRO A N 1
ATOM 802 C CA . PRO A 1 101 ? 8.385 4.442 -10.816 1.00 95.44 101 PRO A CA 1
ATOM 803 C C . PRO A 1 101 ? 8.948 5.649 -11.574 1.00 95.44 101 PRO A C 1
ATOM 805 O O . PRO A 1 101 ? 9.468 6.597 -10.968 1.00 95.44 101 PRO A O 1
ATOM 808 N N . ILE A 1 102 ? 8.866 5.622 -12.903 1.00 94.81 102 ILE A N 1
ATOM 809 C CA . ILE A 1 102 ? 9.229 6.788 -13.717 1.00 94.81 102 ILE A CA 1
ATOM 810 C C . ILE A 1 102 ? 8.112 7.837 -13.651 1.00 94.81 102 ILE A C 1
ATOM 812 O O . ILE A 1 102 ? 6.958 7.517 -13.389 1.00 94.81 102 ILE A O 1
ATOM 816 N N . LEU A 1 103 ? 8.436 9.113 -13.858 1.00 96.50 103 LEU A N 1
ATOM 817 C CA . LEU A 1 103 ? 7.446 10.194 -13.786 1.00 96.50 103 LEU A CA 1
ATOM 818 C C . LEU A 1 103 ? 6.316 9.981 -14.809 1.00 96.50 103 LEU A C 1
ATOM 820 O O . LEU A 1 103 ? 6.597 9.847 -15.999 1.00 96.50 103 LEU A O 1
ATOM 824 N N . GLY A 1 104 ? 5.062 9.981 -14.347 1.00 97.19 104 GLY A N 1
ATOM 825 C CA . GLY A 1 104 ? 3.888 9.685 -15.174 1.00 97.19 104 GLY A CA 1
ATOM 826 C C . GLY A 1 104 ? 3.597 8.196 -15.390 1.00 97.19 104 GLY A C 1
ATOM 827 O O . GLY A 1 104 ? 2.628 7.876 -16.073 1.00 97.19 104 GLY A O 1
ATOM 828 N N . GLU A 1 105 ? 4.398 7.287 -14.822 1.00 98.44 105 GLU A N 1
ATOM 829 C CA . GLU A 1 105 ? 4.037 5.868 -14.730 1.00 98.44 105 GLU A CA 1
ATOM 830 C C . GLU A 1 105 ? 2.723 5.728 -13.954 1.00 98.44 105 GLU A C 1
ATOM 832 O O . GLU A 1 105 ? 2.502 6.430 -12.962 1.00 98.44 105 GLU A O 1
ATOM 837 N N . THR A 1 106 ? 1.858 4.826 -14.404 1.00 98.62 106 THR A N 1
ATOM 838 C CA . THR A 1 106 ? 0.579 4.510 -13.769 1.00 98.62 106 THR A CA 1
ATOM 839 C C . THR A 1 106 ? 0.528 3.039 -13.388 1.00 98.62 106 THR A C 1
ATOM 841 O O . THR A 1 106 ? 1.296 2.236 -13.901 1.00 98.62 106 THR A O 1
ATOM 844 N N . TYR A 1 107 ? -0.393 2.658 -12.515 1.00 98.75 107 TYR A N 1
ATOM 845 C CA . TYR A 1 107 ? -0.703 1.252 -12.279 1.00 98.75 107 TYR A CA 1
ATOM 846 C C . TYR A 1 107 ? -2.161 1.092 -11.877 1.00 98.75 107 TYR A C 1
ATOM 848 O O . TYR A 1 107 ? -2.632 1.811 -10.992 1.00 98.75 107 TYR A O 1
ATOM 856 N N . GLU A 1 108 ? -2.854 0.132 -12.483 1.00 97.62 108 GLU A N 1
ATOM 857 C CA . GLU A 1 108 ? -4.206 -0.246 -12.079 1.00 97.62 108 GLU A CA 1
ATOM 858 C C . GLU A 1 108 ? -4.348 -1.700 -11.613 1.00 97.62 108 GLU A C 1
ATOM 860 O O . GLU A 1 108 ? -3.665 -2.617 -12.078 1.00 97.62 108 GLU A O 1
ATOM 865 N N . VAL A 1 109 ? -5.305 -1.921 -10.709 1.00 95.81 109 VAL A N 1
ATOM 866 C CA . VAL A 1 109 ? -5.809 -3.252 -10.350 1.00 95.81 109 VAL A CA 1
ATOM 867 C C . VAL A 1 109 ? -7.317 -3.191 -10.111 1.00 95.81 109 VAL A C 1
ATOM 869 O O . VAL A 1 109 ? -7.823 -2.195 -9.605 1.00 95.81 109 VAL A O 1
ATOM 872 N N . SER A 1 110 ? -8.043 -4.231 -10.514 1.00 92.94 110 SER A N 1
ATOM 873 C CA . SER A 1 110 ? -9.511 -4.304 -10.467 1.00 92.94 110 SER A CA 1
ATOM 874 C C . SER A 1 110 ? -10.075 -5.681 -10.098 1.00 92.94 110 SER A C 1
ATOM 876 O O . SER A 1 110 ? -11.283 -5.826 -9.971 1.00 92.94 110 SER A O 1
ATOM 878 N N . HIS A 1 111 ? -9.231 -6.701 -9.895 1.00 90.88 111 HIS A N 1
ATOM 879 C CA . HIS A 1 111 ? -9.688 -8.075 -9.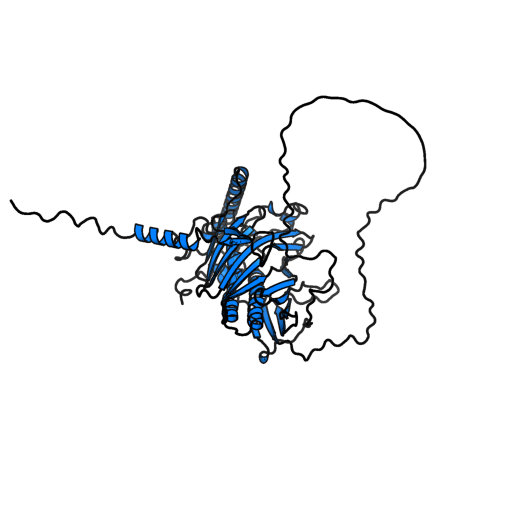633 1.00 90.88 111 HIS A CA 1
ATOM 880 C C . HIS A 1 111 ? -9.605 -8.510 -8.164 1.00 90.88 111 HIS A C 1
ATOM 882 O O . HIS A 1 111 ? -9.936 -9.650 -7.834 1.00 90.88 111 HIS A O 1
ATOM 888 N N . LEU A 1 112 ? -9.139 -7.633 -7.273 1.00 91.56 112 LEU A N 1
ATOM 889 C CA . LEU A 1 112 ? -8.887 -7.957 -5.865 1.00 91.56 112 LEU A CA 1
ATOM 890 C C . LEU A 1 112 ? -10.082 -7.633 -4.951 1.00 91.56 112 LEU A C 1
ATOM 892 O O . LEU A 1 112 ? -9.923 -7.595 -3.738 1.00 91.56 112 LEU A O 1
ATOM 896 N N . GLY A 1 113 ? -11.279 -7.425 -5.514 1.00 91.81 113 GLY A N 1
ATOM 897 C CA . GLY A 1 113 ? -12.461 -6.959 -4.772 1.00 91.81 113 GLY A CA 1
ATOM 898 C C . GLY A 1 113 ? -12.480 -5.443 -4.544 1.00 91.81 113 GLY A C 1
ATOM 899 O O . GLY A 1 113 ? -13.285 -4.936 -3.763 1.00 91.81 113 GLY A O 1
ATOM 900 N N . TYR A 1 114 ? -11.568 -4.735 -5.205 1.00 94.56 114 TYR A N 1
ATOM 901 C CA . TYR A 1 114 ? -11.501 -3.288 -5.280 1.00 94.56 114 TYR A CA 1
ATOM 902 C C . TYR A 1 114 ? -10.859 -2.876 -6.603 1.00 94.56 114 TYR A C 1
ATOM 904 O O . TYR A 1 114 ? -10.071 -3.616 -7.205 1.00 94.56 114 TYR A O 1
ATOM 912 N N . ARG A 1 115 ? -11.130 -1.633 -6.994 1.00 95.38 115 ARG A N 1
ATOM 913 C CA . ARG A 1 115 ? -10.475 -0.934 -8.097 1.00 95.38 115 ARG A CA 1
ATOM 914 C C . ARG A 1 115 ? -9.502 0.096 -7.559 1.00 95.38 115 ARG A C 1
ATOM 916 O O . ARG A 1 115 ? -9.876 0.943 -6.753 1.00 95.38 115 ARG A O 1
ATOM 923 N N . MET A 1 116 ? -8.264 0.054 -8.023 1.00 97.94 116 MET A N 1
ATOM 924 C CA . MET A 1 116 ? -7.214 0.996 -7.662 1.00 97.94 116 MET A CA 1
ATOM 925 C C . MET A 1 116 ? -6.552 1.565 -8.909 1.00 97.94 116 MET A C 1
ATOM 927 O O . MET A 1 116 ? -6.309 0.840 -9.871 1.00 97.94 116 MET A O 1
ATOM 931 N N . ILE A 1 117 ? -6.232 2.855 -8.847 1.00 98.31 117 ILE A N 1
ATOM 932 C CA . ILE A 1 117 ? -5.340 3.548 -9.774 1.00 98.31 117 ILE A CA 1
ATOM 933 C C . ILE A 1 117 ? -4.248 4.245 -8.964 1.00 98.31 117 ILE A C 1
ATOM 935 O O . ILE A 1 117 ? -4.528 4.860 -7.933 1.00 98.31 117 ILE A O 1
ATOM 939 N N . ALA A 1 118 ? -3.008 4.148 -9.426 1.00 98.62 118 ALA A N 1
ATOM 940 C CA . ALA A 1 118 ? -1.864 4.872 -8.899 1.00 98.62 118 ALA A CA 1
ATOM 941 C C . ALA A 1 118 ? -1.104 5.586 -10.020 1.00 98.62 118 ALA A C 1
ATOM 943 O O . ALA A 1 118 ? -1.112 5.137 -11.165 1.00 98.62 118 ALA A O 1
ATOM 944 N N . GLU A 1 119 ? -0.446 6.693 -9.684 1.00 98.62 119 GLU A N 1
ATOM 945 C CA . GLU A 1 119 ? 0.387 7.478 -10.597 1.00 98.62 119 GLU A CA 1
ATOM 946 C C . GLU A 1 119 ? 1.642 7.978 -9.871 1.00 98.62 119 GLU A C 1
ATOM 948 O O . GLU A 1 119 ? 1.590 8.425 -8.719 1.00 98.62 119 GLU A O 1
ATOM 953 N N . GLN A 1 120 ? 2.781 7.956 -10.561 1.00 98.06 120 GLN A N 1
ATOM 954 C CA . GLN A 1 120 ? 3.972 8.673 -10.127 1.00 98.06 120 GLN A CA 1
ATOM 955 C C . GLN A 1 120 ? 3.824 10.161 -10.458 1.00 98.06 120 GLN A C 1
ATOM 957 O O . GLN A 1 120 ? 4.161 10.615 -11.553 1.00 98.06 120 GLN A O 1
ATOM 962 N N . VAL A 1 121 ? 3.317 10.920 -9.490 1.00 97.12 121 VAL A N 1
ATOM 963 C CA . VAL A 1 121 ? 2.944 12.333 -9.646 1.00 97.12 121 VAL A CA 1
ATOM 964 C C . VAL A 1 121 ? 4.131 13.293 -9.537 1.00 97.12 121 VAL A C 1
ATOM 966 O O . VAL A 1 121 ? 4.082 14.399 -10.064 1.00 97.12 121 VAL A O 1
ATOM 969 N N . SER A 1 122 ? 5.221 12.881 -8.884 1.00 94.00 122 SER A N 1
ATOM 970 C CA . SER A 1 122 ? 6.463 13.660 -8.823 1.00 94.00 122 SER A CA 1
ATOM 971 C C . SER A 1 122 ? 7.690 12.755 -8.755 1.00 94.00 122 SER A C 1
ATOM 973 O O . SER A 1 122 ? 7.609 11.616 -8.297 1.00 94.00 122 SER A O 1
ATOM 975 N N . HIS A 1 123 ? 8.839 13.247 -9.218 1.00 86.12 123 HIS A N 1
ATOM 976 C CA . HIS A 1 123 ? 10.113 12.516 -9.189 1.00 86.12 123 HIS A CA 1
ATOM 977 C C . HIS A 1 123 ? 11.170 13.172 -8.286 1.00 86.12 123 HIS A C 1
ATOM 979 O O . HIS A 1 123 ? 12.042 12.478 -7.770 1.00 86.12 123 HIS A O 1
ATOM 985 N N . HIS A 1 124 ? 11.072 14.483 -8.037 1.00 82.94 124 HIS A N 1
ATOM 986 C CA . HIS A 1 124 ? 11.953 15.212 -7.123 1.00 82.94 124 HIS A CA 1
ATOM 987 C C . HIS A 1 124 ? 11.141 16.215 -6.291 1.00 82.94 124 HIS A C 1
ATOM 989 O O . HIS A 1 124 ? 10.916 17.329 -6.757 1.00 82.94 124 HIS A O 1
ATOM 995 N N . PRO A 1 125 ? 10.706 15.842 -5.076 1.00 86.00 125 PRO A N 1
ATOM 996 C CA . PRO A 1 125 ? 10.834 14.514 -4.464 1.00 86.00 125 PRO A CA 1
ATOM 997 C C . PRO A 1 125 ? 10.016 13.413 -5.175 1.00 86.00 125 PRO A C 1
ATOM 999 O O . PRO A 1 125 ? 9.020 13.723 -5.825 1.00 86.00 125 PRO A O 1
ATOM 1002 N N . PRO A 1 126 ? 10.384 12.119 -5.058 1.00 89.56 126 PRO A N 1
ATOM 1003 C CA . PRO A 1 126 ? 9.569 11.034 -5.594 1.00 89.56 126 PRO A CA 1
ATOM 1004 C C . PRO A 1 126 ? 8.279 10.902 -4.780 1.00 89.56 126 PRO A C 1
ATOM 1006 O O . PRO A 1 126 ? 8.331 10.592 -3.587 1.00 89.56 126 PRO A O 1
ATOM 1009 N N . VAL A 1 127 ? 7.139 11.136 -5.432 1.00 95.44 127 VAL A N 1
ATOM 1010 C CA . VAL A 1 127 ? 5.803 11.015 -4.843 1.00 95.44 127 VAL A CA 1
ATOM 1011 C C . VAL A 1 127 ? 4.948 10.114 -5.723 1.00 95.44 127 VAL A C 1
ATOM 1013 O O . VAL A 1 127 ? 4.795 10.370 -6.919 1.00 95.44 127 VAL A O 1
ATOM 1016 N N . SER A 1 128 ? 4.373 9.085 -5.111 1.00 97.75 128 SER A N 1
ATOM 1017 C CA . SER A 1 128 ? 3.375 8.212 -5.730 1.00 97.75 128 SER A CA 1
ATOM 1018 C C . SER A 1 128 ? 2.024 8.485 -5.083 1.00 97.75 128 SER A C 1
ATOM 1020 O O . SER A 1 128 ? 1.924 8.445 -3.856 1.00 97.75 128 SER A O 1
ATOM 1022 N N . ALA A 1 129 ? 1.000 8.773 -5.881 1.00 98.12 129 ALA A N 1
ATOM 1023 C CA . ALA A 1 129 ? -0.371 8.951 -5.415 1.00 98.12 129 ALA A CA 1
ATOM 1024 C C . ALA A 1 129 ? -1.220 7.753 -5.836 1.00 98.12 129 ALA A C 1
ATOM 1026 O O . ALA A 1 129 ? -0.961 7.145 -6.874 1.00 98.12 129 ALA A O 1
ATOM 1027 N N . TYR A 1 130 ? -2.214 7.400 -5.028 1.00 98.50 130 TYR A N 1
ATOM 1028 C CA . TYR A 1 130 ? -3.090 6.269 -5.304 1.00 98.50 130 TYR A CA 1
ATOM 1029 C C . TYR A 1 130 ? -4.499 6.504 -4.769 1.00 98.50 130 TYR A C 1
ATOM 1031 O O . TYR A 1 130 ? -4.710 7.237 -3.800 1.00 98.50 130 TYR A O 1
ATOM 1039 N N . HIS A 1 131 ? -5.469 5.873 -5.418 1.00 98.50 131 HIS A N 1
ATOM 1040 C CA . HIS A 1 131 ? -6.877 5.944 -5.067 1.00 98.50 131 HIS A CA 1
ATOM 1041 C C . HIS A 1 131 ? -7.539 4.589 -5.292 1.00 98.50 131 HIS A C 1
ATOM 1043 O O . HIS A 1 131 ? -7.346 3.962 -6.331 1.00 98.50 131 HIS A O 1
ATOM 1049 N N . VAL A 1 132 ? -8.345 4.169 -4.325 1.00 98.44 132 VAL A N 1
ATOM 1050 C CA . VAL A 1 132 ? -8.946 2.844 -4.216 1.00 98.44 132 VAL A CA 1
ATOM 1051 C C . VAL A 1 132 ? -10.438 2.986 -3.952 1.00 98.44 132 VAL A C 1
ATOM 1053 O O . VAL A 1 132 ? -10.851 3.773 -3.101 1.00 98.44 132 VAL A O 1
ATOM 1056 N N . ILE A 1 133 ? -11.241 2.210 -4.669 1.00 96.94 133 ILE A N 1
ATOM 1057 C CA . ILE A 1 133 ? -12.693 2.132 -4.537 1.00 96.94 133 ILE A CA 1
ATOM 1058 C C . ILE A 1 133 ? -13.050 0.663 -4.339 1.00 96.94 133 ILE A C 1
ATOM 1060 O O . ILE A 1 133 ? -12.742 -0.162 -5.195 1.00 96.94 133 ILE A O 1
ATOM 1064 N N . ASP A 1 134 ? -13.699 0.343 -3.224 1.00 95.50 134 ASP A N 1
ATOM 1065 C CA . ASP A 1 134 ? -14.282 -0.982 -2.997 1.00 95.50 134 ASP A CA 1
ATOM 1066 C C . ASP A 1 134 ? -15.342 -1.298 -4.059 1.00 95.50 134 ASP A C 1
ATOM 1068 O O . ASP A 1 134 ? -16.158 -0.435 -4.393 1.00 95.50 134 ASP A O 1
ATOM 1072 N N . ASP A 1 135 ? -15.386 -2.535 -4.553 1.00 92.62 135 ASP A N 1
ATOM 1073 C CA . ASP A 1 135 ? -16.337 -2.905 -5.612 1.00 92.62 135 ASP A CA 1
ATOM 1074 C C . ASP A 1 135 ? -17.796 -2.841 -5.145 1.00 92.62 135 ASP A C 1
ATOM 1076 O O . ASP A 1 135 ? -18.695 -2.571 -5.939 1.00 92.62 135 ASP A O 1
ATOM 1080 N N . ASN A 1 136 ? -18.039 -3.010 -3.841 1.00 91.38 136 ASN A N 1
ATOM 1081 C CA . ASN A 1 136 ? -19.366 -2.855 -3.245 1.00 91.38 136 ASN A CA 1
ATOM 1082 C C . ASN A 1 136 ? -19.622 -1.425 -2.741 1.00 91.38 136 ASN A C 1
ATOM 1084 O O . ASN A 1 136 ? -20.620 -1.181 -2.061 1.00 91.38 136 ASN A O 1
ATOM 1088 N N . HIS A 1 137 ? -18.723 -0.481 -3.040 1.00 92.06 137 HIS A N 1
ATOM 1089 C CA . HIS A 1 137 ? -18.793 0.912 -2.605 1.00 92.06 137 HIS A CA 1
ATOM 1090 C C . HIS A 1 137 ? -18.899 1.083 -1.077 1.00 92.06 137 HIS A C 1
ATOM 1092 O O . HIS A 1 137 ? -19.470 2.062 -0.588 1.00 92.06 137 HIS A O 1
ATOM 1098 N N . ASN A 1 138 ? -18.341 0.143 -0.303 1.00 93.38 138 ASN A N 1
ATOM 1099 C CA . ASN A 1 138 ? -18.313 0.245 1.158 1.00 93.38 138 ASN A CA 1
ATOM 1100 C C . ASN A 1 138 ? -17.247 1.222 1.655 1.00 93.38 138 ASN A C 1
ATOM 1102 O O . ASN A 1 138 ? -17.388 1.783 2.740 1.00 93.38 138 ASN A O 1
ATOM 1106 N N . PHE A 1 139 ? -16.176 1.426 0.891 1.00 97.75 139 PHE A N 1
ATOM 1107 C CA . PHE A 1 139 ? -15.150 2.393 1.240 1.00 97.75 139 PHE A CA 1
ATOM 1108 C C . PHE A 1 139 ? -14.452 2.981 0.016 1.00 97.75 139 PHE A C 1
ATOM 1110 O O . PHE A 1 139 ? -14.381 2.369 -1.052 1.00 97.75 139 PHE A O 1
ATOM 1117 N N . THR A 1 140 ? -13.874 4.157 0.236 1.00 98.00 140 THR A N 1
ATOM 1118 C CA . THR A 1 140 ? -12.876 4.772 -0.635 1.00 98.00 140 THR A CA 1
ATOM 1119 C C . THR A 1 140 ? -11.623 5.017 0.190 1.00 98.00 140 THR A C 1
ATOM 1121 O O . THR A 1 140 ? -11.709 5.559 1.292 1.00 98.00 140 THR A O 1
ATOM 1124 N N . LEU A 1 141 ? -10.460 4.627 -0.326 1.00 98.44 141 LEU A N 1
ATOM 1125 C CA . LEU A 1 141 ? -9.171 4.815 0.335 1.00 98.44 141 LEU A CA 1
ATOM 1126 C C . LEU A 1 141 ? -8.205 5.496 -0.627 1.00 98.44 141 LEU A C 1
ATOM 1128 O O . LEU A 1 141 ? -8.117 5.119 -1.789 1.00 98.44 141 LEU A O 1
ATOM 1132 N N . TRP A 1 142 ? -7.478 6.505 -0.171 1.00 98.00 142 TRP A N 1
ATOM 1133 C CA . TRP A 1 142 ? -6.504 7.196 -1.011 1.00 98.00 142 TRP A CA 1
ATOM 1134 C C . TRP A 1 142 ? -5.340 7.716 -0.187 1.00 98.00 142 TRP A C 1
ATOM 1136 O O . TRP A 1 142 ? -5.365 7.726 1.045 1.00 98.00 142 TRP A O 1
ATOM 1146 N N . GLY A 1 143 ? -4.294 8.142 -0.873 1.00 96.38 143 GLY A N 1
ATOM 1147 C CA . GLY A 1 143 ? -3.159 8.762 -0.225 1.00 96.38 143 GLY A CA 1
ATOM 1148 C C . GLY A 1 143 ? -2.022 9.001 -1.193 1.00 96.38 143 GLY A C 1
ATOM 1149 O O . GLY A 1 143 ? -2.118 8.772 -2.401 1.00 96.38 143 GLY A O 1
ATOM 1150 N N . SER A 1 144 ? -0.914 9.442 -0.624 1.00 95.38 144 SER A N 1
ATOM 1151 C CA . SER A 1 144 ? 0.351 9.546 -1.329 1.00 95.38 144 SER A CA 1
ATOM 1152 C C . SER A 1 144 ? 1.489 9.088 -0.436 1.00 95.38 144 SER A C 1
ATOM 1154 O O . SER A 1 144 ? 1.377 9.121 0.789 1.00 95.38 144 SER A O 1
ATOM 1156 N N . CYS A 1 145 ? 2.585 8.678 -1.060 1.00 92.81 145 CYS A N 1
ATOM 1157 C CA . CYS A 1 145 ? 3.778 8.210 -0.376 1.00 92.81 145 CYS A CA 1
ATOM 1158 C C . CYS A 1 145 ? 4.999 8.961 -0.895 1.00 92.81 145 CYS A C 1
ATOM 1160 O O . CYS A 1 145 ? 5.242 9.003 -2.103 1.00 92.81 145 CYS A O 1
ATOM 1162 N N . HIS A 1 146 ? 5.788 9.496 0.033 1.00 88.19 146 HIS A N 1
ATOM 1163 C CA . HIS A 1 146 ? 7.096 10.075 -0.243 1.00 88.19 146 HIS A CA 1
ATOM 1164 C C . HIS A 1 146 ? 8.124 9.573 0.778 1.00 88.19 146 HIS A C 1
ATOM 1166 O O . HIS A 1 146 ? 8.028 9.863 1.968 1.00 88.19 146 HIS A O 1
ATOM 1172 N N . GLY A 1 147 ? 9.112 8.799 0.327 1.00 86.88 147 GLY A N 1
ATOM 1173 C CA . GLY A 1 147 ? 10.163 8.268 1.196 1.00 86.88 147 GLY A CA 1
ATOM 1174 C C . GLY A 1 147 ? 11.317 9.251 1.391 1.00 86.88 147 GLY A C 1
ATOM 1175 O O . GLY A 1 147 ? 11.972 9.633 0.422 1.00 86.88 147 GLY A O 1
ATOM 1176 N N . LYS A 1 148 ? 11.619 9.590 2.646 1.00 84.75 148 LYS A N 1
ATOM 1177 C CA . LYS A 1 148 ? 12.847 10.278 3.064 1.00 84.75 148 LYS A CA 1
ATOM 1178 C C . LYS A 1 148 ? 13.781 9.259 3.713 1.00 84.75 148 LYS A C 1
ATOM 1180 O O . LYS A 1 148 ? 13.411 8.610 4.690 1.00 84.75 148 LYS A O 1
ATOM 1185 N N . ILE A 1 149 ? 14.976 9.105 3.151 1.00 84.19 149 ILE A N 1
ATOM 1186 C CA . ILE A 1 149 ? 15.968 8.117 3.589 1.00 84.19 149 ILE A CA 1
ATOM 1187 C C . ILE A 1 149 ? 17.030 8.820 4.435 1.00 84.19 149 ILE A C 1
ATOM 1189 O O . ILE A 1 149 ? 17.549 9.860 4.034 1.00 84.19 149 ILE A O 1
ATOM 1193 N N . LYS A 1 150 ? 17.381 8.235 5.580 1.00 84.56 150 LYS A N 1
ATOM 1194 C CA . LYS A 1 150 ? 18.461 8.682 6.459 1.00 84.56 150 LYS A CA 1
ATOM 1195 C C . LYS A 1 150 ? 19.386 7.510 6.770 1.00 84.56 150 LYS A C 1
ATOM 1197 O O . LYS A 1 150 ? 18.940 6.465 7.228 1.00 84.56 150 LYS A O 1
ATOM 1202 N N . PHE A 1 151 ? 20.680 7.692 6.546 1.00 83.12 151 PHE A N 1
ATOM 1203 C CA . PHE A 1 151 ? 21.702 6.727 6.941 1.00 83.12 151 PHE A CA 1
ATOM 1204 C C . PHE A 1 151 ? 22.268 7.096 8.316 1.00 83.12 151 PHE A C 1
ATOM 1206 O O . PHE A 1 151 ? 22.619 8.253 8.545 1.00 83.12 151 PHE A O 1
ATOM 1213 N N . THR A 1 152 ? 22.362 6.126 9.224 1.00 83.00 152 THR A N 1
ATOM 1214 C CA . THR A 1 152 ? 22.826 6.325 10.611 1.00 83.00 152 THR A CA 1
ATOM 1215 C C . THR A 1 152 ? 23.980 5.384 10.971 1.00 83.00 152 THR A C 1
ATOM 1217 O O . THR A 1 152 ? 24.112 4.955 12.113 1.00 83.00 152 THR A O 1
ATOM 1220 N N . GLY A 1 153 ? 24.821 5.033 9.993 1.00 82.31 153 GLY A N 1
ATOM 1221 C CA . GLY A 1 153 ? 25.976 4.153 10.183 1.00 82.31 153 GLY A CA 1
ATOM 1222 C C . GLY A 1 153 ? 25.640 2.693 9.891 1.00 82.31 153 GLY A C 1
ATOM 1223 O O . GLY A 1 153 ? 25.776 2.223 8.772 1.00 82.31 153 GLY A O 1
ATOM 1224 N N . THR A 1 154 ? 25.190 1.924 10.874 1.00 85.25 154 THR A N 1
ATOM 1225 C CA . THR A 1 154 ? 24.884 0.496 10.643 1.00 85.25 154 THR A CA 1
ATOM 1226 C C . THR A 1 154 ? 23.465 0.252 10.132 1.00 85.25 154 THR A C 1
ATOM 1228 O O . THR A 1 154 ? 23.140 -0.875 9.750 1.00 85.25 154 THR A O 1
ATOM 1231 N N . THR A 1 155 ? 22.633 1.297 10.096 1.00 88.44 155 THR A N 1
ATOM 1232 C CA . THR A 1 155 ? 21.218 1.226 9.728 1.00 88.44 155 THR A CA 1
ATOM 1233 C C . THR A 1 155 ? 20.831 2.300 8.707 1.00 88.44 155 THR A C 1
ATOM 1235 O O . THR A 1 155 ? 21.425 3.381 8.642 1.00 88.44 155 THR A O 1
ATOM 1238 N N . VAL A 1 156 ? 19.805 1.998 7.914 1.00 88.56 156 VAL A N 1
ATOM 1239 C CA . VAL A 1 156 ? 19.088 2.956 7.064 1.00 88.56 156 VAL A CA 1
ATOM 1240 C C . VAL A 1 156 ? 17.673 3.102 7.610 1.00 88.56 156 VAL A C 1
ATOM 1242 O O . VAL A 1 156 ? 16.952 2.116 7.723 1.00 88.56 156 VAL A O 1
ATOM 1245 N N . GLU A 1 157 ? 17.268 4.327 7.922 1.00 90.94 157 GLU A N 1
ATOM 1246 C CA . GLU A 1 157 ? 15.901 4.667 8.310 1.00 90.94 157 GLU A CA 1
ATOM 1247 C C . GLU A 1 157 ? 15.166 5.292 7.118 1.00 90.94 157 GLU A C 1
ATOM 1249 O O . GLU A 1 157 ? 15.671 6.206 6.463 1.00 90.94 157 GLU A O 1
ATOM 1254 N N . VAL A 1 158 ? 13.957 4.815 6.832 1.00 90.31 158 VAL A N 1
ATOM 1255 C CA . VAL A 1 158 ? 13.077 5.363 5.798 1.00 90.31 158 VAL A CA 1
ATOM 1256 C C . VAL A 1 158 ? 11.812 5.879 6.464 1.00 90.31 158 VAL A C 1
ATOM 1258 O O . VAL A 1 158 ? 10.978 5.109 6.949 1.00 90.31 158 VAL A O 1
ATOM 1261 N N . LYS A 1 159 ? 11.662 7.203 6.476 1.00 92.19 159 LYS A N 1
ATOM 1262 C CA . LYS A 1 159 ? 10.438 7.880 6.902 1.00 92.19 159 LYS A CA 1
ATOM 1263 C C . LYS A 1 159 ? 9.549 8.080 5.683 1.00 92.19 159 LYS A C 1
ATOM 1265 O O . LYS A 1 159 ? 9.947 8.759 4.739 1.00 92.19 159 LYS A O 1
ATOM 1270 N N . VAL A 1 160 ? 8.351 7.508 5.702 1.00 91.06 160 VAL A N 1
ATOM 1271 C CA . VAL A 1 160 ? 7.374 7.688 4.623 1.00 91.06 160 VAL A CA 1
ATOM 1272 C C . VAL A 1 160 ? 6.418 8.813 5.009 1.00 91.06 160 VAL A C 1
ATOM 1274 O O . VAL A 1 160 ? 5.637 8.677 5.948 1.00 91.06 160 VAL A O 1
ATOM 1277 N N . ALA A 1 161 ? 6.517 9.933 4.301 1.00 88.56 161 ALA A N 1
ATOM 1278 C CA . ALA A 1 161 ? 5.582 11.046 4.368 1.00 88.56 161 ALA A CA 1
ATOM 1279 C C . ALA A 1 161 ? 4.329 10.766 3.525 1.00 88.56 161 ALA A C 1
ATOM 1281 O O . ALA A 1 161 ? 4.354 9.950 2.596 1.00 88.56 161 ALA A O 1
ATOM 1282 N N . GLY A 1 162 ? 3.253 11.483 3.849 1.00 88.62 162 GLY A N 1
ATOM 1283 C CA . GLY A 1 162 ? 1.942 11.337 3.230 1.00 88.62 162 GLY A CA 1
ATOM 1284 C C . GLY A 1 162 ? 0.968 10.508 4.069 1.00 88.62 162 GLY A C 1
ATOM 1285 O O . GLY A 1 162 ? 1.301 9.469 4.649 1.00 88.62 162 GLY A O 1
ATOM 1286 N N . TRP A 1 163 ? -0.260 11.009 4.146 1.00 92.75 163 TRP A N 1
ATOM 1287 C CA . TRP A 1 163 ? -1.331 10.429 4.945 1.00 92.75 163 TRP A CA 1
ATOM 1288 C C . TRP A 1 163 ? -2.121 9.401 4.146 1.00 92.75 163 TRP A C 1
ATOM 1290 O O . TRP A 1 163 ? -2.318 9.557 2.939 1.00 92.75 163 TRP A O 1
ATOM 1300 N N . VAL A 1 164 ? -2.612 8.374 4.835 1.00 97.12 164 VAL A N 1
ATOM 1301 C CA . VAL A 1 164 ? -3.667 7.510 4.306 1.00 97.12 164 VAL A CA 1
ATOM 1302 C C . VAL A 1 164 ? -5.008 8.071 4.733 1.00 97.12 164 VAL A C 1
ATOM 1304 O O . VAL A 1 164 ? -5.206 8.417 5.898 1.00 97.12 164 VAL A O 1
ATOM 1307 N N . ARG A 1 165 ? -5.917 8.155 3.773 1.00 97.75 165 ARG A N 1
ATOM 1308 C CA . ARG A 1 165 ? -7.290 8.613 3.912 1.00 97.75 165 ARG A CA 1
ATOM 1309 C C . ARG A 1 165 ? -8.226 7.450 3.680 1.00 97.75 165 ARG A C 1
ATOM 1311 O O . ARG A 1 165 ? -8.061 6.723 2.706 1.00 97.75 165 ARG A O 1
ATOM 1318 N N . LEU A 1 166 ? -9.227 7.310 4.533 1.00 98.62 166 LEU A N 1
ATOM 1319 C CA . LEU A 1 166 ? -10.279 6.321 4.365 1.00 98.62 166 LEU A CA 1
ATOM 1320 C C . LEU A 1 166 ? -11.622 6.977 4.635 1.00 98.62 166 LEU A C 1
ATOM 1322 O O . LEU A 1 166 ? -11.860 7.496 5.721 1.00 98.62 166 LEU A O 1
ATOM 1326 N N . ARG A 1 167 ? -12.518 6.866 3.666 1.00 98.31 167 ARG A N 1
ATOM 1327 C CA . ARG A 1 167 ? -13.930 7.169 3.823 1.00 98.31 167 ARG A CA 1
ATOM 1328 C C . ARG A 1 167 ? -14.691 5.849 3.861 1.00 98.31 167 ARG A C 1
ATOM 1330 O O . ARG A 1 167 ? -14.714 5.124 2.869 1.00 98.31 167 ARG A O 1
ATOM 1337 N N . LEU A 1 168 ? -15.283 5.533 5.007 1.00 98.44 168 LEU A N 1
ATOM 1338 C CA . LEU A 1 168 ? -15.965 4.268 5.275 1.00 98.44 168 LEU A CA 1
ATOM 1339 C C . LEU A 1 168 ? -17.476 4.490 5.363 1.00 98.44 168 LEU A C 1
ATOM 1341 O O . LEU A 1 168 ? -17.934 5.374 6.090 1.00 98.44 168 LEU A O 1
ATOM 1345 N N . ARG A 1 169 ? -18.251 3.679 4.645 1.00 97.62 169 ARG A N 1
ATOM 1346 C CA . ARG A 1 169 ? -19.709 3.645 4.754 1.00 97.62 169 ARG A CA 1
ATOM 1347 C C . ARG A 1 169 ? -20.098 2.865 6.006 1.00 97.62 169 ARG A C 1
ATOM 1349 O O . ARG A 1 169 ? -19.665 1.730 6.188 1.00 97.62 169 ARG A O 1
ATOM 1356 N N . THR A 1 170 ? -20.918 3.462 6.858 1.00 95.50 170 THR A N 1
ATOM 1357 C CA . THR A 1 170 ? -21.381 2.875 8.121 1.00 95.50 170 THR A CA 1
ATOM 1358 C C . THR A 1 170 ? -22.900 2.735 8.121 1.00 95.50 170 THR A C 1
ATOM 1360 O O . THR A 1 170 ? -23.588 3.216 7.219 1.00 95.50 170 THR A O 1
ATOM 1363 N N . CYS A 1 171 ? -23.449 2.076 9.144 1.00 91.25 171 CYS A N 1
ATOM 1364 C CA . CYS A 1 171 ? -24.898 1.951 9.321 1.00 91.25 171 CYS A CA 1
ATOM 1365 C C . CYS A 1 171 ? -25.614 3.300 9.522 1.00 91.25 171 CYS A C 1
ATOM 1367 O O . CYS A 1 171 ? -26.811 3.395 9.283 1.00 91.25 171 CYS A O 1
ATOM 1369 N N . ASP A 1 172 ? -24.886 4.328 9.960 1.00 90.06 172 ASP A N 1
ATOM 1370 C CA . ASP A 1 172 ? -25.391 5.654 10.322 1.00 90.06 172 ASP A CA 1
ATOM 1371 C C . ASP A 1 172 ? -24.805 6.793 9.464 1.00 90.06 172 ASP A C 1
ATOM 1373 O O . ASP A 1 172 ? -24.938 7.964 9.815 1.00 90.06 172 ASP A O 1
ATOM 1377 N N . GLY A 1 173 ? -24.176 6.474 8.325 1.00 94.94 173 GLY A N 1
ATOM 1378 C CA . GLY A 1 173 ? -23.689 7.464 7.362 1.00 94.94 173 GLY A CA 1
ATOM 1379 C C . GLY A 1 173 ? -22.292 7.162 6.824 1.00 94.94 173 GLY A C 1
ATOM 1380 O O . GLY A 1 173 ? -22.008 6.057 6.365 1.00 94.94 173 GLY A O 1
ATOM 1381 N N . TRP A 1 174 ? -21.435 8.183 6.819 1.00 97.12 174 TRP A N 1
ATOM 1382 C CA . TRP A 1 174 ? -20.043 8.087 6.381 1.00 97.12 174 TRP A CA 1
ATOM 1383 C C . TRP A 1 174 ? -19.108 8.545 7.492 1.00 97.12 174 TRP A C 1
ATOM 1385 O O . TRP A 1 174 ? -19.353 9.559 8.148 1.00 97.12 174 TRP A O 1
ATOM 1395 N N . GLU A 1 175 ? -18.004 7.827 7.656 1.00 97.81 175 GLU A N 1
ATOM 1396 C CA . GLU A 1 175 ? -16.940 8.186 8.583 1.00 97.81 175 GLU A CA 1
ATOM 1397 C C . GLU A 1 175 ? -15.616 8.386 7.855 1.00 97.81 175 GLU A C 1
ATOM 1399 O O . GLU A 1 175 ? -15.263 7.629 6.951 1.00 97.81 175 GLU A O 1
ATOM 1404 N N . GLU A 1 176 ? -14.884 9.413 8.275 1.00 98.06 176 GLU A N 1
ATOM 1405 C CA . GLU A 1 176 ? -13.585 9.783 7.727 1.00 98.06 176 GLU A CA 1
ATOM 1406 C C . GLU A 1 176 ? -12.485 9.384 8.707 1.00 98.06 176 GLU A C 1
ATOM 1408 O O . GLU A 1 176 ? -12.500 9.781 9.876 1.00 98.06 176 GLU A O 1
ATOM 1413 N N . TYR A 1 177 ? -11.509 8.633 8.216 1.00 98.69 177 TYR A N 1
ATOM 1414 C CA . TYR A 1 177 ? -10.359 8.166 8.969 1.00 98.69 177 TYR A CA 1
ATOM 1415 C C . TYR A 1 177 ? -9.060 8.626 8.319 1.00 98.69 177 TYR A C 1
ATOM 1417 O O . TYR A 1 177 ? -8.960 8.761 7.096 1.00 98.69 177 TYR A O 1
ATOM 1425 N N . VAL A 1 178 ? -8.043 8.834 9.152 1.00 98.19 178 VAL A N 1
ATOM 1426 C CA . VAL A 1 178 ? -6.705 9.210 8.698 1.00 98.19 178 VAL A CA 1
ATOM 1427 C C . VAL A 1 178 ? -5.621 8.600 9.581 1.00 98.19 178 VAL A C 1
ATOM 1429 O O . VAL A 1 178 ? -5.764 8.554 10.806 1.00 98.19 178 VAL A O 1
ATOM 1432 N N . TRP A 1 179 ? -4.521 8.160 8.969 1.00 97.81 179 TRP A N 1
ATOM 1433 C CA . TRP A 1 179 ? -3.324 7.708 9.683 1.00 97.81 179 TRP A CA 1
ATOM 1434 C C . TRP A 1 179 ? -2.039 7.933 8.882 1.00 97.81 179 TRP A C 1
ATOM 1436 O O . TRP A 1 179 ? -2.060 8.109 7.662 1.00 97.81 179 TRP A O 1
ATOM 1446 N N . GLY A 1 180 ? -0.917 7.979 9.600 1.00 94.62 180 GLY A N 1
ATOM 1447 C CA . GLY A 1 180 ? 0.431 7.981 9.028 1.00 94.62 180 GLY A CA 1
ATOM 1448 C C . GLY A 1 180 ? 1.033 6.575 8.997 1.00 94.62 180 GLY A C 1
ATOM 1449 O O . GLY A 1 180 ? 0.394 5.610 9.403 1.00 94.62 180 GLY A O 1
ATOM 1450 N N . ARG A 1 181 ? 2.283 6.455 8.548 1.00 94.75 181 ARG A N 1
ATOM 1451 C CA . ARG A 1 181 ? 3.011 5.178 8.467 1.00 94.75 181 ARG A CA 1
ATOM 1452 C C . ARG A 1 181 ? 4.146 5.124 9.506 1.00 94.75 181 ARG A C 1
ATOM 1454 O O . ARG A 1 181 ? 4.707 6.176 9.819 1.00 94.75 181 ARG A O 1
ATOM 1461 N N . PRO A 1 182 ? 4.510 3.939 10.030 1.00 95.88 182 PRO A N 1
ATOM 1462 C CA . PRO A 1 182 ? 5.683 3.769 10.870 1.00 95.88 182 PRO A CA 1
ATOM 1463 C C . PRO A 1 182 ? 6.970 3.936 10.054 1.00 95.88 182 PRO A C 1
ATOM 1465 O O . PRO A 1 182 ? 6.975 3.890 8.820 1.00 95.88 182 PRO A O 1
ATOM 1468 N N . ILE A 1 183 ? 8.080 4.128 10.760 1.00 94.56 183 ILE A N 1
ATOM 1469 C CA . ILE A 1 183 ? 9.412 4.257 10.167 1.00 94.56 183 ILE A CA 1
ATOM 1470 C C . ILE A 1 183 ? 9.915 2.860 9.819 1.00 94.56 183 ILE A C 1
ATOM 1472 O O . ILE A 1 183 ? 9.854 1.963 10.653 1.00 94.56 183 ILE A O 1
ATOM 1476 N N . THR A 1 184 ? 10.436 2.676 8.608 1.00 93.25 184 THR A N 1
ATOM 1477 C CA . THR A 1 184 ? 11.145 1.440 8.245 1.00 93.25 184 THR A CA 1
ATOM 1478 C C . THR A 1 184 ? 12.606 1.570 8.649 1.00 93.25 184 THR A C 1
ATOM 1480 O O . THR A 1 184 ? 13.241 2.567 8.308 1.00 93.25 184 THR A O 1
ATOM 1483 N N . VAL A 1 185 ? 13.159 0.575 9.332 1.00 92.38 185 VAL A N 1
ATOM 1484 C CA . VAL A 1 185 ? 14.583 0.507 9.673 1.00 92.38 185 VAL A CA 1
ATOM 1485 C C . VAL A 1 185 ? 15.169 -0.739 9.032 1.00 92.38 185 VAL A C 1
ATOM 1487 O O . VAL A 1 185 ? 14.688 -1.844 9.262 1.00 92.38 185 VAL A O 1
ATOM 1490 N N . VAL A 1 186 ? 16.199 -0.560 8.210 1.00 90.94 186 VAL A N 1
ATOM 1491 C CA . VAL A 1 186 ? 16.981 -1.651 7.625 1.00 90.94 186 VAL A CA 1
ATOM 1492 C C . VAL A 1 186 ? 18.302 -1.725 8.376 1.00 90.94 186 VAL A C 1
ATOM 1494 O O . VAL A 1 186 ? 19.066 -0.758 8.404 1.00 90.94 186 VAL A O 1
ATOM 1497 N N . HIS A 1 187 ? 18.554 -2.863 9.007 1.00 90.75 187 HIS A N 1
ATOM 1498 C CA . HIS A 1 187 ? 19.704 -3.100 9.868 1.00 90.75 187 HIS A CA 1
ATOM 1499 C C . HIS A 1 187 ? 20.826 -3.826 9.140 1.00 90.75 187 HIS A C 1
ATOM 1501 O O . HIS A 1 187 ? 20.612 -4.442 8.096 1.00 90.75 187 HIS A O 1
ATOM 1507 N N . ASN A 1 188 ? 22.010 -3.805 9.757 1.00 89.69 188 ASN A N 1
ATOM 1508 C CA . ASN A 1 188 ? 23.181 -4.565 9.325 1.00 89.69 188 ASN A CA 1
ATOM 1509 C C . ASN A 1 188 ? 23.641 -4.200 7.910 1.00 89.69 188 ASN A C 1
ATOM 1511 O O . ASN A 1 188 ? 24.094 -5.051 7.151 1.00 89.69 188 ASN A O 1
ATOM 1515 N N . ILE A 1 189 ? 23.549 -2.914 7.556 1.00 86.50 189 ILE A N 1
ATOM 1516 C CA . ILE A 1 189 ? 23.936 -2.432 6.224 1.00 86.50 189 ILE A CA 1
ATOM 1517 C C . ILE A 1 189 ? 25.417 -2.700 5.939 1.00 86.50 189 ILE A C 1
ATOM 1519 O O . ILE A 1 189 ? 25.765 -3.008 4.801 1.00 86.50 189 ILE A O 1
ATOM 1523 N N . ILE A 1 190 ? 26.263 -2.605 6.973 1.00 83.75 190 ILE A N 1
ATOM 1524 C CA . ILE A 1 190 ? 27.723 -2.768 6.894 1.00 83.75 190 ILE A CA 1
ATOM 1525 C C . ILE A 1 190 ? 28.161 -4.207 7.202 1.00 83.75 190 ILE A C 1
ATOM 1527 O O . ILE A 1 190 ? 28.924 -4.788 6.433 1.00 83.75 190 ILE A O 1
ATOM 1531 N N . PHE A 1 191 ? 27.686 -4.783 8.312 1.00 82.69 191 PHE A N 1
ATOM 1532 C CA . PHE A 1 191 ? 28.109 -6.098 8.803 1.00 82.69 191 PHE A CA 1
ATOM 1533 C C . PHE A 1 191 ? 26.910 -6.959 9.203 1.00 82.69 191 PHE A C 1
ATOM 1535 O O . PHE A 1 191 ? 26.028 -6.492 9.921 1.00 82.69 191 PHE A O 1
ATOM 1542 N N . GLY A 1 192 ? 26.929 -8.234 8.801 1.00 83.81 192 GLY A N 1
ATOM 1543 C CA . GLY A 1 192 ? 25.895 -9.223 9.116 1.00 83.81 192 GLY A CA 1
ATOM 1544 C C . GLY A 1 192 ? 24.823 -9.375 8.033 1.00 83.81 192 GLY A C 1
ATOM 1545 O O . GLY A 1 192 ? 24.893 -8.773 6.964 1.00 83.81 192 GLY A O 1
ATOM 1546 N N . GLY A 1 193 ? 23.830 -10.226 8.303 1.00 85.75 193 GLY A N 1
ATOM 1547 C CA . GLY A 1 193 ? 22.669 -10.390 7.429 1.00 85.75 193 GLY A CA 1
ATOM 1548 C C . GLY A 1 193 ? 21.711 -9.207 7.557 1.00 85.75 193 GLY A C 1
ATOM 1549 O O . GLY A 1 193 ? 21.366 -8.822 8.679 1.00 85.75 193 GLY A O 1
ATOM 1550 N N . LEU A 1 194 ? 21.284 -8.654 6.418 1.00 87.69 194 LEU A N 1
ATOM 1551 C CA . LEU A 1 194 ? 20.266 -7.606 6.356 1.00 87.69 194 LEU A CA 1
ATOM 1552 C C . LEU A 1 194 ? 18.948 -8.115 6.950 1.00 87.69 194 LEU A C 1
ATOM 1554 O O . LEU A 1 194 ? 18.491 -9.211 6.629 1.00 87.69 194 LEU A O 1
ATOM 1558 N N . TRP A 1 195 ? 18.320 -7.290 7.777 1.00 88.25 195 TRP A N 1
ATOM 1559 C CA . TRP A 1 195 ? 16.953 -7.497 8.245 1.00 88.25 195 TRP A CA 1
ATOM 1560 C C . TRP A 1 195 ? 16.269 -6.145 8.415 1.00 88.25 195 TRP A C 1
ATOM 1562 O O . TRP A 1 195 ? 16.936 -5.111 8.481 1.00 88.25 195 TRP A O 1
ATOM 1572 N N . MET A 1 196 ? 14.941 -6.146 8.450 1.00 89.88 196 MET A N 1
ATOM 1573 C CA . MET A 1 196 ? 14.156 -4.922 8.548 1.00 89.88 196 MET A CA 1
ATOM 1574 C C . MET A 1 196 ? 13.097 -5.011 9.642 1.00 89.88 196 MET A C 1
ATOM 1576 O O . MET A 1 196 ? 12.547 -6.083 9.884 1.00 89.88 196 MET A O 1
ATOM 1580 N N . GLU A 1 197 ? 12.787 -3.877 10.259 1.00 91.88 197 GLU A N 1
ATOM 1581 C CA . GLU A 1 197 ? 11.649 -3.712 11.163 1.00 91.88 197 GLU A CA 1
ATOM 1582 C C . GLU A 1 197 ? 10.919 -2.395 10.893 1.00 91.88 197 GLU A C 1
ATOM 1584 O O . GLU A 1 197 ? 11.477 -1.446 10.337 1.00 91.88 197 GLU A O 1
ATOM 1589 N N . TRP A 1 198 ? 9.655 -2.340 11.306 1.00 94.38 198 TRP A N 1
ATOM 1590 C CA . TRP A 1 198 ? 8.887 -1.105 11.379 1.00 94.38 198 TRP A CA 1
ATOM 1591 C C . TRP A 1 198 ? 8.821 -0.664 12.827 1.00 94.38 198 TRP A C 1
ATOM 1593 O O . TRP A 1 198 ? 8.615 -1.494 13.712 1.00 94.38 198 TRP A O 1
ATOM 1603 N N . VAL A 1 199 ? 9.011 0.633 13.056 1.00 94.75 199 VAL A N 1
ATOM 1604 C CA . VAL A 1 199 ? 9.096 1.206 14.399 1.00 94.75 199 VAL A CA 1
ATOM 1605 C C . VAL A 1 199 ? 8.374 2.545 14.499 1.00 94.75 199 VAL A C 1
ATOM 1607 O O . VAL A 1 199 ? 8.246 3.289 13.522 1.00 94.75 199 VAL A O 1
ATOM 1610 N N . GLY A 1 200 ? 7.964 2.881 15.717 1.00 94.81 200 GLY A N 1
ATOM 1611 C CA . GLY A 1 200 ? 7.415 4.186 16.069 1.00 94.81 200 GLY A CA 1
ATOM 1612 C C . GLY A 1 200 ? 5.907 4.185 16.301 1.00 94.81 200 GLY A C 1
ATOM 1613 O O . GLY A 1 200 ? 5.228 3.163 16.200 1.00 94.81 200 GLY A O 1
ATOM 1614 N N . MET A 1 201 ? 5.399 5.367 16.649 1.00 95.25 201 MET A N 1
ATOM 1615 C CA . MET A 1 201 ? 3.990 5.580 16.969 1.00 95.25 201 MET A CA 1
ATOM 1616 C C . MET A 1 201 ? 3.179 5.885 15.709 1.00 95.25 201 MET A C 1
ATOM 1618 O O . MET A 1 201 ? 3.508 6.800 14.954 1.00 95.25 201 MET A O 1
ATOM 1622 N N . VAL A 1 202 ? 2.071 5.174 15.535 1.00 96.62 202 VAL A N 1
ATOM 1623 C CA . VAL A 1 202 ? 1.048 5.425 14.520 1.00 96.62 202 VAL A CA 1
ATOM 1624 C C . VAL A 1 202 ? -0.255 5.790 15.224 1.00 96.62 202 VAL A C 1
ATOM 1626 O O . VAL A 1 202 ? -0.688 5.116 16.155 1.00 96.62 202 VAL A O 1
ATOM 1629 N N . SER A 1 203 ? -0.887 6.875 14.780 1.00 96.75 203 SER A N 1
ATOM 1630 C CA . SER A 1 203 ? -2.192 7.317 15.276 1.00 96.75 203 SER A CA 1
ATOM 1631 C C . SER A 1 203 ? -3.225 7.180 14.165 1.00 96.75 203 SER A C 1
ATOM 1633 O O . SER A 1 203 ? -3.131 7.866 13.144 1.00 96.75 203 SER A O 1
ATOM 1635 N N . VAL A 1 204 ? -4.197 6.291 14.369 1.00 98.56 204 VAL A N 1
ATOM 1636 C CA . VAL A 1 204 ? -5.359 6.124 13.493 1.00 98.56 204 VAL A CA 1
ATOM 1637 C C . VAL A 1 204 ? -6.508 6.916 14.091 1.00 98.56 204 VAL A C 1
ATOM 1639 O O . VAL A 1 204 ? -6.971 6.614 15.188 1.00 98.56 204 VAL A O 1
ATOM 1642 N N . ARG A 1 205 ? -6.958 7.956 13.394 1.00 98.44 205 ARG A N 1
ATOM 1643 C CA . ARG A 1 205 ? -7.981 8.881 13.896 1.00 98.44 205 ARG A CA 1
ATOM 1644 C C . ARG A 1 205 ? -9.275 8.696 13.126 1.00 98.44 205 ARG A C 1
ATOM 1646 O O . ARG A 1 205 ? -9.254 8.777 11.904 1.00 98.44 205 ARG A O 1
ATOM 1653 N N . ASN A 1 206 ? -10.387 8.524 13.836 1.00 98.31 206 ASN A N 1
ATOM 1654 C CA . ASN A 1 206 ? -11.725 8.742 13.292 1.00 98.31 206 ASN A CA 1
ATOM 1655 C C . ASN A 1 206 ? -12.046 10.235 13.436 1.00 98.31 206 ASN A C 1
ATOM 1657 O O . ASN A 1 206 ? -12.319 10.727 14.533 1.00 98.31 206 ASN A O 1
ATOM 1661 N N . CYS A 1 207 ? -11.983 10.971 12.334 1.00 97.00 207 CYS A N 1
ATOM 1662 C CA . CYS A 1 207 ? -12.169 12.417 12.314 1.00 97.00 207 CYS A CA 1
ATOM 1663 C C . CYS A 1 207 ? -13.630 12.828 12.507 1.00 97.00 207 CYS A C 1
ATOM 1665 O O . CYS A 1 207 ? -13.882 13.895 13.058 1.00 97.00 207 CYS A O 1
ATOM 1667 N N . THR A 1 208 ? -14.577 11.973 12.117 1.00 97.00 208 THR A N 1
ATOM 1668 C CA . THR A 1 208 ? -16.015 12.211 12.302 1.00 97.00 208 THR A CA 1
ATOM 1669 C C . THR A 1 208 ? -16.413 12.122 13.776 1.00 97.00 208 THR A C 1
ATOM 1671 O O . THR A 1 208 ? -17.214 12.920 14.253 1.00 97.00 208 THR A O 1
ATOM 1674 N N . ARG A 1 209 ? -15.841 11.163 14.516 1.00 95.88 209 ARG A N 1
ATOM 1675 C CA . ARG A 1 209 ? -16.191 10.888 15.923 1.00 95.88 209 ARG A CA 1
ATOM 1676 C C . ARG A 1 209 ? -15.186 11.413 16.940 1.00 95.88 209 ARG A C 1
ATOM 1678 O O . ARG A 1 209 ? -15.465 11.361 18.128 1.00 95.88 209 ARG A O 1
ATOM 1685 N N . ARG A 1 210 ? -14.037 11.928 16.489 1.00 96.75 210 ARG A N 1
ATOM 1686 C CA . ARG A 1 210 ? -12.914 12.384 17.333 1.00 96.75 210 ARG A CA 1
ATOM 1687 C C . ARG A 1 210 ? -12.286 11.272 18.190 1.00 96.75 210 ARG A C 1
ATOM 1689 O O . ARG A 1 210 ? -11.673 11.554 19.209 1.00 96.75 210 ARG A O 1
ATOM 1696 N N . GLN A 1 211 ? -12.389 10.023 17.742 1.00 97.88 211 GLN A N 1
ATOM 1697 C CA . GLN A 1 211 ? -11.826 8.843 18.410 1.00 97.88 211 GLN A CA 1
ATOM 1698 C C . GLN A 1 211 ? -10.447 8.510 17.835 1.00 97.88 211 GLN A C 1
ATOM 1700 O O . GLN A 1 211 ? -10.160 8.835 16.678 1.00 97.88 211 GLN A O 1
ATOM 1705 N N . THR A 1 212 ? -9.584 7.861 18.618 1.00 98.31 212 THR A N 1
ATOM 1706 C CA . THR A 1 212 ? -8.197 7.588 18.201 1.00 98.31 212 THR A CA 1
ATOM 1707 C C . THR A 1 212 ? -7.727 6.208 18.640 1.00 98.31 212 THR A C 1
ATOM 1709 O O . THR A 1 212 ? -7.880 5.848 19.799 1.00 98.31 212 THR A O 1
ATOM 1712 N N . ALA A 1 213 ? -7.092 5.459 17.741 1.00 98.38 213 ALA A N 1
ATOM 1713 C CA . ALA A 1 213 ? -6.272 4.310 18.097 1.00 98.38 213 ALA A CA 1
ATOM 1714 C C . ALA A 1 213 ? -4.789 4.701 18.052 1.00 98.38 213 ALA A C 1
ATOM 1716 O O . ALA A 1 213 ? -4.307 5.231 17.048 1.00 98.38 213 ALA A O 1
ATOM 1717 N N . MET A 1 214 ? -4.078 4.465 19.151 1.00 97.44 214 MET A N 1
ATOM 1718 C CA . MET A 1 214 ? -2.641 4.707 19.282 1.00 97.44 214 MET A CA 1
ATOM 1719 C C . MET A 1 214 ? -1.917 3.370 19.204 1.00 97.44 214 MET A C 1
ATOM 1721 O O . MET A 1 214 ? -2.192 2.487 20.009 1.00 97.44 214 MET A O 1
ATOM 1725 N N . LEU A 1 215 ? -1.005 3.225 18.249 1.00 97.38 215 LEU A N 1
ATOM 1726 C CA . LEU A 1 215 ? -0.301 1.982 17.949 1.00 97.38 215 LEU A CA 1
ATOM 1727 C C . LEU A 1 215 ? 1.205 2.227 18.030 1.00 97.38 215 LEU A C 1
ATOM 1729 O O . LEU A 1 215 ? 1.716 3.149 17.402 1.00 97.38 215 LEU A O 1
ATOM 1733 N N . GLU A 1 216 ? 1.920 1.405 18.783 1.00 95.94 216 GLU A N 1
ATOM 1734 C CA . GLU A 1 216 ? 3.372 1.437 18.904 1.00 95.94 216 GLU A CA 1
ATOM 1735 C C . GLU A 1 216 ? 3.968 0.199 18.245 1.00 95.94 216 GLU A C 1
ATOM 1737 O O . GLU A 1 216 ? 3.844 -0.921 18.747 1.00 95.94 216 GLU A O 1
ATOM 1742 N N . PHE A 1 217 ? 4.653 0.424 17.128 1.00 95.25 217 PHE A N 1
ATOM 1743 C CA . PHE A 1 217 ? 5.539 -0.560 16.531 1.00 95.25 217 PHE A CA 1
ATOM 1744 C C . PHE A 1 217 ? 6.839 -0.542 17.330 1.00 95.25 217 PHE A C 1
ATOM 1746 O O . PHE A 1 217 ? 7.630 0.405 17.243 1.00 95.25 217 PHE A O 1
ATOM 1753 N N . MET A 1 218 ? 7.021 -1.546 18.183 1.00 92.81 218 MET A N 1
ATOM 1754 C CA . MET A 1 218 ? 8.108 -1.541 19.151 1.00 92.81 218 MET A CA 1
ATOM 1755 C C . MET A 1 218 ? 9.430 -1.856 18.456 1.00 92.81 218 MET A C 1
ATOM 1757 O O . MET A 1 218 ? 9.568 -2.880 17.787 1.00 92.81 218 MET A O 1
ATOM 1761 N N . ARG A 1 219 ? 10.416 -0.980 18.660 1.00 90.75 219 ARG A N 1
ATOM 1762 C CA . ARG A 1 219 ? 11.797 -1.227 18.243 1.00 90.75 219 ARG A CA 1
ATOM 1763 C C . ARG A 1 219 ? 12.357 -2.401 19.036 1.00 90.75 219 ARG A C 1
ATOM 1765 O O . ARG A 1 219 ? 12.207 -2.442 20.262 1.00 90.75 219 ARG A O 1
ATOM 1772 N N . ARG A 1 220 ? 13.044 -3.322 18.363 1.00 86.81 220 ARG A N 1
ATOM 1773 C CA . ARG A 1 220 ? 13.793 -4.364 19.063 1.00 86.81 220 ARG A CA 1
ATOM 1774 C C . ARG A 1 220 ? 14.876 -3.730 19.938 1.00 86.81 220 ARG A C 1
ATOM 1776 O O . ARG A 1 220 ? 15.679 -2.922 19.478 1.00 86.81 220 ARG A O 1
ATOM 1783 N N . THR A 1 221 ? 14.922 -4.124 21.202 1.00 81.50 221 THR A N 1
ATOM 1784 C CA . THR A 1 221 ? 15.948 -3.713 22.162 1.00 81.50 221 THR A CA 1
ATOM 1785 C C . THR A 1 221 ? 16.711 -4.936 22.654 1.00 81.50 221 THR A C 1
ATOM 1787 O O . THR A 1 221 ? 16.272 -6.073 22.485 1.00 81.50 221 THR A O 1
ATOM 1790 N N . GLY A 1 222 ? 17.891 -4.714 23.223 1.00 70.38 222 GLY A N 1
ATOM 1791 C CA . GLY A 1 222 ? 18.797 -5.780 23.646 1.00 70.38 222 GLY A CA 1
ATOM 1792 C C . GLY A 1 222 ? 20.185 -5.579 23.064 1.00 70.38 222 GLY A C 1
ATOM 1793 O O . GLY A 1 222 ? 20.338 -5.388 21.859 1.00 70.38 222 GLY A O 1
ATOM 1794 N N . GLY A 1 223 ? 21.184 -5.579 23.938 1.00 64.69 223 GLY A N 1
ATOM 1795 C CA . GLY A 1 223 ? 22.593 -5.464 23.579 1.00 64.69 223 GLY A CA 1
ATOM 1796 C C . GLY A 1 223 ? 23.361 -6.733 23.927 1.00 64.69 223 GLY A C 1
ATOM 1797 O O . GLY A 1 223 ? 22.781 -7.751 24.289 1.00 64.69 223 GLY A O 1
ATOM 1798 N N . MET A 1 224 ? 24.689 -6.650 23.885 1.00 59.28 224 MET A N 1
ATOM 1799 C CA . MET A 1 224 ? 25.582 -7.763 24.237 1.00 59.28 224 MET A CA 1
ATOM 1800 C C . MET A 1 224 ? 25.347 -8.308 25.663 1.00 59.28 224 MET A C 1
ATOM 1802 O O . MET A 1 224 ? 25.631 -9.471 25.923 1.00 59.28 224 MET A O 1
ATOM 1806 N N . PHE A 1 225 ? 24.786 -7.488 26.562 1.00 73.25 225 PHE A N 1
ATOM 1807 C CA . PHE A 1 225 ? 24.598 -7.804 27.984 1.00 73.25 225 PHE A CA 1
ATOM 1808 C C . PHE A 1 225 ? 23.130 -7.877 28.434 1.00 73.25 225 PHE A C 1
ATOM 1810 O O . PHE A 1 225 ? 22.866 -8.097 29.613 1.00 73.25 225 PHE A O 1
ATOM 1817 N N . THR A 1 226 ? 22.159 -7.678 27.536 1.00 73.25 226 THR A N 1
ATOM 1818 C CA . THR A 1 226 ? 20.729 -7.714 27.881 1.00 73.25 226 THR A CA 1
ATOM 1819 C C . THR A 1 226 ? 19.969 -8.643 26.949 1.00 73.25 226 THR A C 1
ATOM 1821 O O . THR A 1 226 ? 20.201 -8.663 25.741 1.00 73.25 226 THR A O 1
ATOM 1824 N N . LYS A 1 227 ? 19.039 -9.429 27.510 1.00 77.81 227 LYS A N 1
ATOM 1825 C CA . LYS A 1 227 ? 18.192 -10.329 26.722 1.00 77.81 227 LYS A CA 1
ATOM 1826 C C . LYS A 1 227 ? 17.450 -9.518 25.660 1.00 77.81 227 LYS A C 1
ATOM 1828 O O . LYS A 1 227 ? 16.783 -8.538 25.984 1.00 77.81 227 LYS A O 1
ATOM 1833 N N . ALA A 1 228 ? 17.569 -9.941 24.404 1.00 80.62 228 ALA A N 1
ATOM 1834 C CA . ALA A 1 228 ? 16.874 -9.290 23.306 1.00 80.62 228 ALA A CA 1
ATOM 1835 C C . ALA A 1 228 ? 15.357 -9.385 23.491 1.00 80.62 228 ALA A C 1
ATOM 1837 O O . ALA A 1 228 ? 14.831 -10.464 23.782 1.00 80.62 228 ALA A O 1
ATOM 1838 N N . SER A 1 229 ? 14.666 -8.264 23.292 1.00 83.31 229 SER A N 1
ATOM 1839 C CA . SER A 1 229 ? 13.213 -8.254 23.236 1.00 83.31 229 SER A CA 1
ATOM 1840 C C . SER A 1 229 ? 12.723 -9.039 22.010 1.00 83.31 229 SER A C 1
ATOM 1842 O O . SER A 1 229 ? 13.459 -9.178 21.018 1.00 83.31 229 SER A O 1
ATOM 1844 N N . PRO A 1 230 ? 11.494 -9.583 22.057 1.00 86.06 230 PRO A N 1
ATOM 1845 C CA . PRO A 1 230 ? 10.901 -10.235 20.899 1.00 86.06 230 PRO A CA 1
ATOM 1846 C C . PRO A 1 230 ? 10.821 -9.283 19.696 1.00 86.06 230 PRO A C 1
ATOM 1848 O O . PRO A 1 230 ? 10.576 -8.085 19.841 1.00 86.06 230 PRO A O 1
ATOM 1851 N N . LEU A 1 231 ? 11.009 -9.827 18.493 1.00 88.31 231 LEU A N 1
ATOM 1852 C CA . LEU A 1 231 ? 10.871 -9.073 17.248 1.00 88.31 231 LEU A CA 1
ATOM 1853 C C . LEU A 1 231 ? 9.406 -8.712 16.976 1.00 88.31 231 LEU A C 1
ATOM 1855 O O . LEU A 1 231 ? 8.488 -9.454 17.330 1.00 88.31 231 LEU A O 1
ATOM 1859 N N . HIS A 1 232 ? 9.225 -7.590 16.279 1.00 91.81 232 HIS A N 1
ATOM 1860 C CA . HIS A 1 232 ? 7.970 -7.196 15.633 1.00 91.81 232 HIS A CA 1
ATOM 1861 C C . HIS A 1 232 ? 6.779 -7.015 16.588 1.00 91.81 232 HIS A C 1
ATOM 1863 O O . HIS A 1 232 ? 5.623 -7.175 16.191 1.00 91.81 232 HIS A O 1
ATOM 1869 N N . GLN A 1 233 ? 7.055 -6.690 17.851 1.00 93.38 233 GLN A N 1
ATOM 1870 C CA . GLN A 1 233 ? 6.014 -6.465 18.845 1.00 93.38 233 GLN A CA 1
ATOM 1871 C C . GLN A 1 233 ? 5.183 -5.228 18.494 1.00 93.38 233 GLN A C 1
ATOM 1873 O O . GLN A 1 233 ? 5.707 -4.188 18.085 1.00 93.38 233 GLN A O 1
ATOM 1878 N N . LEU A 1 234 ? 3.873 -5.366 18.661 1.00 94.25 234 LEU A N 1
ATOM 1879 C CA . LEU A 1 234 ? 2.885 -4.315 18.494 1.00 94.25 234 LEU A CA 1
ATOM 1880 C C . LEU A 1 234 ? 2.094 -4.200 19.793 1.00 94.25 234 LEU A C 1
ATOM 1882 O O . LEU A 1 234 ? 1.595 -5.198 20.315 1.00 94.25 234 LEU A O 1
ATOM 1886 N N . ARG A 1 235 ? 1.928 -2.973 20.275 1.00 94.69 235 ARG A N 1
ATOM 1887 C CA . ARG A 1 235 ? 0.988 -2.663 21.353 1.00 94.69 235 ARG A CA 1
ATOM 1888 C C . ARG A 1 235 ? 0.225 -1.393 21.039 1.00 94.69 235 ARG A C 1
ATOM 1890 O O . ARG A 1 235 ? 0.704 -0.547 20.290 1.00 94.69 235 ARG A O 1
ATOM 1897 N N . GLY A 1 236 ? -0.944 -1.232 21.624 1.00 95.69 236 GLY A N 1
ATOM 1898 C CA . GLY A 1 236 ? -1.740 -0.046 21.406 1.00 95.69 236 GLY A CA 1
ATOM 1899 C C . GLY A 1 236 ? -3.037 -0.049 22.182 1.00 95.69 236 GLY A C 1
ATOM 1900 O O . GLY A 1 236 ? -3.344 -0.979 22.923 1.00 95.69 236 GLY A O 1
ATOM 1901 N N . GLU A 1 237 ? -3.814 1.000 21.977 1.00 96.12 237 GLU A N 1
ATOM 1902 C CA . GLU A 1 237 ? -5.133 1.143 22.577 1.00 96.12 237 GLU A CA 1
ATOM 1903 C C . GLU A 1 237 ? -6.062 1.953 21.680 1.00 96.12 237 GLU A C 1
ATOM 1905 O O . GLU A 1 237 ? -5.631 2.859 20.961 1.00 96.12 237 GLU A O 1
ATOM 1910 N N . VAL A 1 238 ? -7.347 1.620 21.734 1.00 97.75 238 VAL A N 1
ATOM 1911 C CA . VAL A 1 238 ? -8.429 2.337 21.060 1.00 97.75 238 VAL A CA 1
ATOM 1912 C C . VAL A 1 238 ? -9.148 3.186 22.096 1.00 97.75 238 VAL A C 1
ATOM 1914 O O . VAL A 1 238 ? -9.669 2.666 23.085 1.00 97.75 238 VAL A O 1
ATOM 1917 N N . ARG A 1 239 ? -9.163 4.495 21.855 1.00 96.81 239 ARG A N 1
ATOM 1918 C CA . ARG A 1 239 ? -9.673 5.520 22.758 1.00 96.81 239 ARG A CA 1
ATOM 1919 C C . ARG A 1 239 ? -10.899 6.211 22.185 1.00 96.81 239 ARG A C 1
ATOM 1921 O O . ARG A 1 239 ? -10.985 6.447 20.975 1.00 96.81 239 ARG A O 1
ATOM 1928 N N . ASP A 1 240 ? -11.802 6.582 23.080 1.00 96.94 240 ASP A N 1
ATOM 1929 C CA . ASP A 1 240 ? -12.910 7.480 22.771 1.00 96.94 240 ASP A CA 1
ATOM 1930 C C . ASP A 1 240 ? -12.456 8.942 22.609 1.00 96.94 240 ASP A C 1
ATOM 1932 O O . ASP A 1 240 ? -11.265 9.266 22.644 1.00 96.94 240 ASP A O 1
ATOM 1936 N N . GLU A 1 241 ? -13.416 9.833 22.389 1.00 96.12 241 GLU A N 1
ATOM 1937 C CA . GLU A 1 241 ? -13.202 11.269 22.228 1.00 96.12 241 GLU A CA 1
ATOM 1938 C C . GLU A 1 241 ? -12.665 11.971 23.481 1.00 96.12 241 GLU A C 1
ATOM 1940 O O . GLU A 1 241 ? -12.104 13.063 23.374 1.00 96.12 241 GLU A O 1
ATOM 1945 N N . THR A 1 242 ? -12.802 11.351 24.656 1.00 95.38 242 THR A N 1
ATOM 1946 C CA . THR A 1 242 ? -12.230 11.854 25.913 1.00 95.38 242 THR A CA 1
ATOM 1947 C C . THR A 1 242 ? -10.780 11.408 26.102 1.00 95.38 242 THR A C 1
ATOM 1949 O O . THR A 1 242 ? -10.078 11.915 26.975 1.00 95.38 242 THR A O 1
ATOM 1952 N N . GLY A 1 243 ? -10.308 10.485 25.257 1.00 91.81 243 GLY A N 1
ATOM 1953 C CA . GLY A 1 243 ? -9.007 9.841 25.383 1.00 91.81 243 GLY A CA 1
ATOM 1954 C C . GLY A 1 243 ? -9.021 8.611 26.292 1.00 91.81 243 GLY A C 1
ATOM 1955 O O . GLY A 1 243 ? -7.953 8.053 26.544 1.00 91.81 243 GLY A O 1
ATOM 1956 N N . THR A 1 244 ? -10.193 8.168 26.751 1.00 94.06 244 THR A N 1
ATOM 1957 C CA . THR A 1 244 ? -10.325 6.994 27.620 1.00 94.06 244 THR A CA 1
ATOM 1958 C C . THR A 1 244 ? -10.140 5.721 26.794 1.00 94.06 244 THR A C 1
ATOM 1960 O O . THR A 1 244 ? -10.802 5.574 25.762 1.00 94.06 244 THR A O 1
ATOM 1963 N N . PRO A 1 245 ? -9.242 4.800 27.188 1.00 94.06 245 PRO A N 1
ATOM 1964 C CA . PRO A 1 245 ? -9.050 3.539 26.480 1.00 94.06 245 PRO A CA 1
ATOM 1965 C C . PRO A 1 245 ? -10.219 2.578 26.739 1.00 94.06 245 PRO A C 1
ATOM 1967 O O . PRO A 1 245 ? -10.575 2.311 27.883 1.00 94.06 245 PRO A O 1
ATOM 1970 N N . HIS A 1 246 ? -10.782 2.010 25.672 1.00 93.12 246 HIS A N 1
ATOM 1971 C CA . HIS A 1 246 ? -11.828 0.974 25.750 1.00 93.12 246 HIS A CA 1
ATOM 1972 C C . HIS A 1 246 ? -11.337 -0.390 25.280 1.00 93.12 246 HIS A C 1
ATOM 1974 O O . HIS A 1 246 ? -11.821 -1.421 25.744 1.00 93.12 246 HIS A O 1
ATOM 1980 N N . TYR A 1 247 ? -10.359 -0.397 24.373 1.00 94.75 247 TYR A N 1
ATOM 1981 C CA . TYR A 1 247 ? -9.761 -1.622 23.859 1.00 94.75 247 TYR A CA 1
ATOM 1982 C C . TYR A 1 247 ? -8.242 -1.534 23.865 1.00 94.75 247 TYR A C 1
ATOM 1984 O O . TYR A 1 247 ? -7.675 -0.472 23.608 1.00 94.75 247 TYR A O 1
ATOM 1992 N N . VAL A 1 248 ? -7.596 -2.668 24.100 1.00 94.81 248 VAL A N 1
ATOM 1993 C CA . VAL A 1 248 ? -6.159 -2.873 23.925 1.00 94.81 248 VAL A CA 1
ATOM 1994 C C . VAL A 1 248 ? -5.892 -3.564 22.598 1.00 94.81 248 VAL A C 1
ATOM 1996 O O . VAL A 1 248 ? -6.636 -4.452 22.190 1.00 94.81 248 VAL A O 1
ATOM 1999 N N . VAL A 1 249 ? -4.822 -3.152 21.928 1.00 95.31 249 VAL A N 1
ATOM 2000 C CA . VAL A 1 249 ? -4.307 -3.768 20.704 1.00 95.31 249 VAL A CA 1
ATOM 2001 C C . VAL A 1 249 ? -2.977 -4.418 21.043 1.00 95.31 249 VAL A C 1
ATOM 2003 O O . VAL A 1 249 ? -2.118 -3.770 21.640 1.00 95.31 249 VAL A O 1
ATOM 2006 N N . GLY A 1 250 ? -2.780 -5.669 20.650 1.00 93.00 250 GLY A N 1
ATOM 2007 C CA . GLY A 1 250 ? -1.550 -6.391 20.947 1.00 93.00 250 GLY A CA 1
ATOM 2008 C C . GLY A 1 250 ? -1.174 -7.399 19.873 1.00 93.00 250 GLY A C 1
ATOM 2009 O O . GLY A 1 250 ? -1.967 -7.735 18.992 1.00 93.00 250 GLY A O 1
ATOM 2010 N N . GLY A 1 251 ? 0.060 -7.888 19.959 1.00 93.19 251 GLY A N 1
ATOM 2011 C CA . GLY A 1 251 ? 0.539 -9.018 19.176 1.00 93.19 251 GLY A CA 1
ATOM 2012 C C . GLY A 1 251 ? 1.877 -8.766 18.493 1.00 93.19 251 GLY A C 1
ATOM 2013 O O . GLY A 1 251 ? 2.705 -7.971 18.932 1.00 93.19 251 GLY A O 1
ATOM 2014 N N . CYS A 1 252 ? 2.085 -9.485 17.400 1.00 93.94 252 CYS A N 1
ATOM 2015 C CA . CYS A 1 252 ? 3.263 -9.418 16.557 1.00 93.94 252 CYS A CA 1
ATOM 2016 C C . CYS A 1 252 ? 2.807 -9.030 15.152 1.00 93.94 252 CYS A C 1
ATOM 2018 O O . CYS A 1 252 ? 2.169 -9.836 14.472 1.00 93.94 252 CYS A O 1
ATOM 2020 N N . TRP A 1 253 ? 3.130 -7.820 14.688 1.00 94.38 253 TRP A N 1
ATOM 2021 C CA . TRP A 1 253 ? 2.578 -7.292 13.430 1.00 94.38 253 TRP A CA 1
ATOM 2022 C C . TRP A 1 253 ? 2.940 -8.142 12.204 1.00 94.38 253 TRP A C 1
ATOM 2024 O O . TRP A 1 253 ? 2.256 -8.067 11.193 1.00 94.38 253 TRP A O 1
ATOM 2034 N N . SER A 1 254 ? 3.967 -8.991 12.304 1.00 93.25 254 SER A N 1
ATOM 2035 C CA . SER A 1 254 ? 4.370 -9.942 11.258 1.00 93.25 254 SER A CA 1
ATOM 2036 C C . SER A 1 254 ? 3.678 -11.313 11.302 1.00 93.25 254 SER A C 1
ATOM 2038 O O . SER A 1 254 ? 3.895 -12.120 10.403 1.00 93.25 254 SER A O 1
ATOM 2040 N N . GLN A 1 255 ? 2.897 -11.617 12.343 1.00 93.81 255 GLN A N 1
ATOM 2041 C CA . GLN A 1 255 ? 2.355 -12.964 12.581 1.00 93.81 255 GLN A CA 1
ATOM 2042 C C . GLN A 1 255 ? 0.893 -12.970 13.025 1.00 93.81 255 GLN A C 1
ATOM 2044 O O . GLN A 1 255 ? 0.132 -13.841 12.613 1.00 93.81 255 GLN A O 1
ATOM 2049 N N . HIS A 1 256 ? 0.511 -12.064 13.920 1.00 94.81 256 HIS A N 1
ATOM 2050 C CA . HIS A 1 256 ? -0.798 -12.079 14.553 1.00 94.81 256 HIS A CA 1
ATOM 2051 C C . HIS A 1 256 ? -1.060 -10.770 15.305 1.00 94.81 256 HIS A C 1
ATOM 2053 O O . HIS A 1 256 ? -0.240 -10.364 16.128 1.00 94.81 256 HIS A O 1
ATOM 2059 N N . ILE A 1 257 ? -2.212 -10.146 15.070 1.00 96.12 257 ILE A N 1
ATOM 2060 C CA . ILE A 1 257 ? -2.680 -8.956 15.791 1.00 96.12 257 ILE A CA 1
ATOM 2061 C C . ILE A 1 257 ? -4.059 -9.252 16.365 1.00 96.12 257 ILE A C 1
ATOM 2063 O O . ILE A 1 257 ? -4.909 -9.818 15.679 1.00 96.12 257 ILE A O 1
ATOM 2067 N N . TRP A 1 258 ? -4.291 -8.818 17.596 1.00 95.31 258 TRP A N 1
ATOM 2068 C CA . TRP A 1 258 ? -5.568 -8.957 18.278 1.00 95.31 258 TRP A CA 1
ATOM 2069 C C . TRP A 1 258 ? -5.998 -7.649 18.940 1.00 95.31 258 TRP A C 1
ATOM 2071 O O . TRP A 1 258 ? -5.179 -6.772 19.232 1.00 95.31 258 TRP A O 1
ATOM 2081 N N . VAL A 1 259 ? -7.303 -7.528 19.181 1.00 95.69 259 VAL A N 1
ATOM 2082 C CA . VAL A 1 259 ? -7.915 -6.431 19.934 1.00 95.69 259 VAL A CA 1
ATOM 2083 C C . VAL A 1 259 ? -8.846 -7.002 20.995 1.00 95.69 259 VAL A C 1
ATOM 2085 O O . VAL A 1 259 ? -9.703 -7.820 20.665 1.00 95.69 259 VAL A O 1
ATOM 2088 N N . GLN A 1 260 ? -8.712 -6.550 22.241 1.00 92.62 260 GLN A N 1
ATOM 2089 C CA . GLN A 1 260 ? -9.540 -6.987 23.372 1.00 92.62 260 GLN A CA 1
ATOM 2090 C C . GLN A 1 260 ? -10.086 -5.814 24.175 1.00 92.62 260 GLN A C 1
ATOM 2092 O O . GLN A 1 260 ? -9.525 -4.721 24.141 1.00 92.62 260 GLN A O 1
ATOM 2097 N N . THR A 1 261 ? -11.177 -6.035 24.905 1.00 89.50 261 THR A N 1
ATOM 2098 C CA . THR A 1 261 ? -11.715 -5.046 25.852 1.00 89.50 261 THR A CA 1
ATOM 2099 C C . THR A 1 261 ? -10.699 -4.768 26.961 1.00 89.50 261 THR A C 1
ATOM 2101 O O . THR A 1 261 ? -10.029 -5.679 27.444 1.00 89.50 261 THR A O 1
ATOM 2104 N N . VAL A 1 262 ? -10.575 -3.509 27.386 1.00 84.50 262 VAL A N 1
ATOM 2105 C CA . VAL A 1 262 ? -9.788 -3.169 28.579 1.00 84.50 262 VAL A CA 1
ATOM 2106 C C . VAL A 1 262 ? -10.465 -3.801 29.795 1.00 84.50 262 VAL A C 1
ATOM 2108 O O . VAL A 1 262 ? -11.540 -3.376 30.217 1.00 84.50 262 VAL A O 1
ATOM 2111 N N . ASN A 1 263 ? -9.838 -4.820 30.379 1.00 70.38 263 ASN A N 1
ATOM 2112 C CA . ASN A 1 263 ? -10.313 -5.397 31.628 1.00 70.38 263 ASN A CA 1
ATOM 2113 C C . ASN A 1 263 ? -10.007 -4.427 32.777 1.00 70.38 263 ASN A C 1
ATOM 2115 O O . ASN A 1 263 ? -8.850 -4.239 33.147 1.00 70.38 263 ASN A O 1
ATOM 2119 N N . ALA A 1 264 ? -11.048 -3.868 33.404 1.00 47.12 264 ALA A N 1
ATOM 2120 C CA . ALA A 1 264 ? -10.957 -2.973 34.569 1.00 47.12 264 ALA A CA 1
ATOM 2121 C C . ALA A 1 264 ? -10.258 -3.589 35.810 1.00 47.12 264 ALA A C 1
ATOM 2123 O O . ALA A 1 264 ? -10.165 -2.951 36.855 1.00 47.12 264 ALA A O 1
ATOM 2124 N N . ARG A 1 265 ? -9.773 -4.837 35.719 1.00 40.50 265 ARG A N 1
ATOM 2125 C CA . ARG A 1 265 ? -9.089 -5.585 36.785 1.00 40.50 265 ARG A CA 1
ATOM 2126 C C . ARG A 1 265 ? -7.573 -5.394 36.847 1.00 40.50 265 ARG A C 1
ATOM 2128 O O . ARG A 1 265 ? -6.960 -5.969 37.738 1.00 40.50 265 ARG A O 1
ATOM 2135 N N . GLN A 1 266 ? -6.969 -4.585 35.982 1.00 39.47 266 GLN A N 1
ATOM 2136 C CA . GLN A 1 266 ? -5.602 -4.109 36.211 1.00 39.47 266 GLN A CA 1
ATOM 2137 C C . GLN A 1 266 ? -5.608 -2.605 36.498 1.00 39.47 266 GLN A C 1
ATOM 2139 O O . GLN A 1 266 ? -5.348 -1.802 35.601 1.00 39.47 266 GLN A O 1
ATOM 2144 N N . PRO A 1 267 ? -5.899 -2.190 37.746 1.00 33.94 267 PRO A N 1
ATOM 2145 C CA . PRO A 1 267 ? -5.387 -0.917 38.210 1.00 33.94 267 PRO A CA 1
ATOM 2146 C C . PRO A 1 267 ? -3.863 -0.982 38.111 1.00 33.94 267 PRO A C 1
ATOM 2148 O O . PRO A 1 267 ? -3.250 -1.968 38.521 1.00 33.94 267 PRO A O 1
ATOM 2151 N N . SER A 1 268 ? -3.250 0.076 37.589 1.00 37.81 268 SER A N 1
ATOM 2152 C CA . SER A 1 268 ? -1.839 0.347 37.832 1.00 37.81 268 SER A CA 1
ATOM 2153 C C . SER A 1 268 ? -1.602 0.261 39.338 1.00 37.81 268 SER A C 1
ATOM 2155 O O . SER A 1 268 ? -2.088 1.118 40.081 1.00 37.81 268 SER A O 1
ATOM 2157 N N . SER A 1 269 ? -0.908 -0.772 39.807 1.00 30.98 269 SER A N 1
ATOM 2158 C CA . SER A 1 269 ? -0.401 -0.778 41.173 1.00 30.98 269 SER A CA 1
ATOM 2159 C C . SER A 1 269 ? 0.501 0.451 41.321 1.00 30.98 269 SER A C 1
ATOM 2161 O O . SER A 1 269 ? 1.413 0.619 40.506 1.00 30.98 269 SER A O 1
ATOM 2163 N N . PRO A 1 270 ? 0.238 1.349 42.286 1.00 37.66 270 PRO A N 1
ATOM 2164 C CA . PRO A 1 270 ? 1.179 2.410 42.589 1.00 37.66 270 PRO A CA 1
ATOM 2165 C C . PRO A 1 270 ? 2.463 1.738 43.070 1.00 37.66 270 PRO A C 1
ATOM 2167 O O . PRO A 1 270 ? 2.404 0.881 43.950 1.00 37.66 270 PRO A O 1
ATOM 2170 N N . ASP A 1 271 ? 3.592 2.093 42.456 1.00 34.34 271 ASP A N 1
ATOM 2171 C CA . ASP A 1 271 ? 4.929 1.647 42.849 1.00 34.34 271 ASP A CA 1
ATOM 2172 C C . ASP A 1 271 ? 5.100 1.779 44.368 1.00 34.34 271 ASP A C 1
ATOM 2174 O O . ASP A 1 271 ? 5.333 2.865 44.906 1.00 34.34 271 ASP A O 1
ATOM 2178 N N . SER A 1 272 ? 4.996 0.663 45.083 1.00 32.69 272 SER A N 1
ATOM 2179 C CA . SER A 1 272 ? 5.434 0.572 46.463 1.00 32.69 272 SER A CA 1
ATOM 2180 C C . SER A 1 272 ? 6.936 0.308 46.460 1.00 32.69 272 SER A C 1
ATOM 2182 O O . SER A 1 272 ? 7.377 -0.834 46.370 1.00 32.69 272 SER A O 1
ATOM 2184 N N . GLY A 1 273 ? 7.706 1.391 46.569 1.00 34.66 273 GLY A N 1
ATOM 2185 C CA . GLY A 1 273 ? 8.991 1.399 47.264 1.00 34.66 273 GLY A CA 1
ATOM 2186 C C . GLY A 1 273 ? 10.145 0.649 46.600 1.00 34.66 273 GLY A C 1
ATOM 2187 O O . GLY A 1 273 ? 10.600 -0.370 47.104 1.00 34.66 273 GLY A O 1
ATOM 2188 N N . GLY A 1 274 ? 10.717 1.245 45.557 1.00 29.91 274 GLY A N 1
ATOM 2189 C CA . GLY A 1 274 ? 12.109 1.028 45.171 1.00 29.91 274 GLY A CA 1
ATOM 2190 C C . GLY A 1 274 ? 12.714 2.373 44.801 1.00 29.91 274 GLY A C 1
ATOM 2191 O O . GLY A 1 274 ? 12.408 2.920 43.747 1.00 29.91 274 GLY A O 1
ATOM 2192 N N . SER A 1 275 ? 13.515 2.956 45.691 1.00 37.34 275 SER A N 1
ATOM 2193 C CA . SER A 1 275 ? 14.159 4.252 45.486 1.00 37.34 275 SER A CA 1
ATOM 2194 C C . SER A 1 275 ? 15.103 4.213 44.280 1.00 37.34 275 SER A C 1
ATOM 2196 O O . SER A 1 275 ? 16.282 3.907 44.426 1.00 37.34 275 SER A O 1
ATOM 2198 N N . ASN A 1 276 ? 14.610 4.567 43.098 1.00 30.58 276 ASN A N 1
ATOM 2199 C CA . ASN A 1 276 ? 15.449 4.996 41.990 1.00 30.58 276 ASN A CA 1
ATOM 2200 C C . ASN A 1 276 ? 14.983 6.381 41.560 1.00 30.58 276 ASN A C 1
ATOM 2202 O O . ASN A 1 276 ? 13.904 6.568 41.000 1.00 30.58 276 ASN A O 1
ATOM 2206 N N . ARG A 1 277 ? 15.813 7.370 41.899 1.00 29.78 277 ARG A N 1
ATOM 2207 C CA . ARG A 1 277 ? 15.673 8.752 41.442 1.00 29.78 277 ARG A CA 1
ATOM 2208 C C . ARG A 1 277 ? 15.569 8.765 39.909 1.00 29.78 277 ARG A C 1
ATOM 2210 O O . ARG A 1 277 ? 16.199 7.928 39.261 1.00 29.78 277 ARG A O 1
ATOM 2217 N N . PRO A 1 278 ? 14.818 9.703 39.312 1.00 26.64 278 PRO A N 1
ATOM 2218 C CA . PRO A 1 278 ? 14.808 9.852 37.866 1.00 26.64 278 PRO A CA 1
ATOM 2219 C C . PRO A 1 278 ? 16.229 10.190 37.402 1.00 26.64 278 PRO A C 1
ATOM 2221 O O . PRO A 1 278 ? 16.789 11.208 37.803 1.00 26.64 278 PRO A O 1
ATOM 2224 N N . TYR A 1 279 ? 16.818 9.319 36.584 1.00 28.44 279 TYR A N 1
ATOM 2225 C CA . TYR A 1 279 ? 18.031 9.643 35.845 1.00 28.44 279 TYR A CA 1
ATOM 2226 C C . TYR A 1 279 ? 17.677 10.730 34.831 1.00 28.44 279 TYR A C 1
ATOM 2228 O O . TYR A 1 279 ? 17.008 10.478 33.826 1.00 28.44 279 TYR A O 1
ATOM 2236 N N . ASP A 1 280 ? 18.093 11.951 35.142 1.00 24.47 280 ASP A N 1
ATOM 2237 C CA . ASP A 1 280 ? 18.183 13.044 34.191 1.00 24.47 280 ASP A CA 1
ATOM 2238 C C . ASP A 1 280 ? 19.365 12.729 33.268 1.00 24.47 280 ASP A C 1
ATOM 2240 O O . ASP A 1 280 ? 20.521 12.751 33.686 1.00 24.47 280 ASP A O 1
ATOM 2244 N N . VAL A 1 281 ? 19.081 12.319 32.032 1.00 26.38 281 VAL A N 1
ATOM 2245 C CA . VAL A 1 281 ? 20.117 12.191 31.004 1.00 26.38 281 VAL A CA 1
ATOM 2246 C C . VAL A 1 281 ? 20.172 13.536 30.294 1.00 26.38 281 VAL A C 1
ATOM 2248 O O . VAL A 1 281 ? 19.491 13.752 29.289 1.00 26.38 281 VAL A O 1
ATOM 2251 N N . SER A 1 282 ? 20.959 14.454 30.855 1.00 23.66 282 SER A N 1
ATOM 2252 C CA . SER A 1 282 ? 21.446 15.625 30.137 1.00 23.66 282 SER A CA 1
ATOM 2253 C C . SER A 1 282 ? 22.298 15.139 28.966 1.00 23.66 282 SER A C 1
ATOM 2255 O O . SER A 1 282 ? 23.275 14.410 29.134 1.00 23.66 282 SER A O 1
ATOM 2257 N N . TYR A 1 283 ? 21.882 15.488 27.753 1.00 25.81 283 TYR A N 1
ATOM 2258 C CA . TYR A 1 283 ? 22.651 15.234 26.545 1.00 25.81 283 TYR A CA 1
ATOM 2259 C C . TYR A 1 283 ? 23.693 16.348 26.411 1.00 25.81 283 TYR A C 1
ATOM 2261 O O . TYR A 1 283 ? 23.366 17.435 25.936 1.00 25.81 283 TYR A O 1
ATOM 2269 N N . ASP A 1 284 ? 24.924 16.091 26.851 1.00 25.98 284 ASP A N 1
ATOM 2270 C CA . ASP A 1 284 ? 26.050 16.985 26.575 1.00 25.98 284 ASP A CA 1
ATOM 2271 C C . ASP A 1 284 ? 26.521 16.795 25.121 1.00 25.98 284 ASP A C 1
ATOM 2273 O O . ASP A 1 284 ? 26.772 15.662 24.690 1.00 25.98 284 ASP A O 1
ATOM 2277 N N . PRO A 1 285 ? 26.647 17.870 24.322 1.00 26.56 285 PRO A N 1
ATOM 2278 C CA . PRO A 1 285 ? 27.279 17.791 23.013 1.00 26.56 285 PRO A 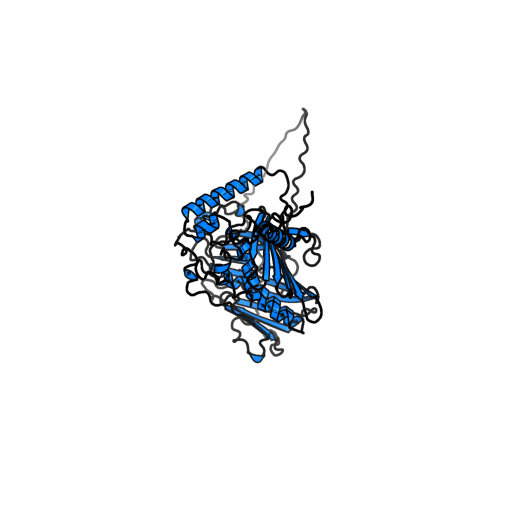CA 1
ATOM 2279 C C . PRO A 1 285 ? 28.797 17.578 23.171 1.00 26.56 285 PRO A C 1
ATOM 2281 O O . PRO A 1 285 ? 29.404 18.159 24.072 1.00 26.56 285 PRO A O 1
ATOM 2284 N N . PRO A 1 286 ? 29.454 16.793 22.296 1.00 27.58 286 PRO A N 1
ATOM 2285 C CA . PRO A 1 286 ? 30.896 16.601 22.378 1.00 27.58 286 PRO A CA 1
ATOM 2286 C C . PRO A 1 286 ? 31.631 17.903 22.032 1.00 27.58 286 PRO A C 1
ATOM 2288 O O . PRO A 1 286 ? 31.603 18.375 20.894 1.00 27.58 286 PRO A O 1
ATOM 2291 N N . THR A 1 287 ? 32.309 18.468 23.028 1.00 29.06 287 THR A N 1
ATOM 2292 C CA . THR A 1 287 ? 33.289 19.544 22.889 1.00 29.06 287 THR A CA 1
ATOM 2293 C C . THR A 1 287 ? 34.573 18.992 22.275 1.00 29.06 287 THR A C 1
ATOM 2295 O O . THR A 1 287 ? 35.288 18.180 22.858 1.00 29.06 287 THR A O 1
ATOM 2298 N N . THR A 1 288 ? 34.886 19.457 21.069 1.00 31.64 288 THR A N 1
ATOM 2299 C CA . THR A 1 288 ? 36.221 19.364 20.478 1.00 31.64 288 THR A CA 1
ATOM 2300 C C . THR A 1 288 ? 37.209 20.148 21.337 1.00 31.64 288 THR A C 1
ATOM 2302 O O . THR A 1 288 ? 37.069 21.360 21.500 1.00 31.64 288 THR A O 1
ATOM 2305 N N . GLY A 1 289 ? 38.206 19.451 21.879 1.00 25.05 289 GLY A N 1
ATOM 2306 C CA . GLY A 1 289 ? 39.330 20.058 22.574 1.00 25.05 289 GLY A CA 1
ATOM 2307 C C . GLY A 1 289 ? 40.188 20.891 21.623 1.00 25.05 289 GLY A C 1
ATOM 2308 O O . GLY A 1 289 ? 40.721 20.382 20.641 1.00 25.05 289 GLY A O 1
ATOM 2309 N N . LEU A 1 290 ? 40.351 22.165 21.959 1.00 28.81 290 LEU A N 1
ATOM 2310 C CA . LEU A 1 290 ? 41.478 22.986 21.537 1.00 28.81 290 LEU A CA 1
ATOM 2311 C C . LEU A 1 290 ? 41.964 23.726 22.782 1.00 28.81 290 LEU A C 1
ATOM 2313 O O . LEU A 1 290 ? 41.268 24.578 23.332 1.00 28.81 290 LEU A O 1
ATOM 2317 N N . GLN A 1 291 ? 43.136 23.316 23.265 1.00 28.61 291 GLN A N 1
ATOM 2318 C CA . GLN A 1 291 ? 43.847 23.950 24.369 1.00 28.61 291 GLN A CA 1
ATOM 2319 C C . GLN A 1 291 ? 44.183 25.396 23.984 1.00 28.61 291 GLN A C 1
ATOM 2321 O O . GLN A 1 291 ? 44.856 25.638 22.983 1.00 28.61 291 GLN A O 1
ATOM 2326 N N . ARG A 1 292 ? 43.714 26.356 24.788 1.00 25.19 292 ARG A N 1
ATOM 2327 C CA . ARG A 1 292 ? 44.247 27.721 24.817 1.00 25.19 292 ARG A CA 1
ATOM 2328 C C . ARG A 1 292 ? 45.516 27.723 25.664 1.00 25.19 292 ARG A C 1
ATOM 2330 O O . ARG A 1 292 ? 45.477 27.322 26.823 1.00 25.19 292 ARG A O 1
ATOM 2337 N N . LEU A 1 293 ? 46.606 28.190 25.070 1.00 28.08 293 LEU A N 1
ATOM 2338 C CA . LEU A 1 293 ? 47.736 28.783 25.776 1.00 28.08 293 LEU A CA 1
ATOM 2339 C C . LEU A 1 293 ? 47.461 30.289 25.874 1.00 28.08 293 LEU A C 1
ATOM 2341 O O . LEU A 1 293 ? 47.176 30.931 24.862 1.00 28.08 293 LEU A O 1
ATOM 2345 N N . ASP A 1 294 ? 47.498 30.818 27.094 1.00 25.50 294 ASP A N 1
ATOM 2346 C CA . ASP A 1 294 ? 47.412 32.248 27.395 1.00 25.50 294 ASP A CA 1
ATOM 2347 C C . ASP A 1 294 ? 48.737 32.962 27.086 1.00 25.50 294 ASP A C 1
ATOM 2349 O O . ASP A 1 294 ? 49.807 32.369 27.231 1.00 25.50 294 ASP A O 1
ATOM 2353 N N . GLY A 1 295 ? 48.679 34.258 26.738 1.00 25.14 295 GLY A N 1
ATOM 2354 C CA . GLY A 1 295 ? 49.876 35.110 26.742 1.00 25.14 295 GLY A CA 1
ATOM 2355 C C . GLY A 1 295 ? 49.879 36.368 25.858 1.00 25.14 295 GLY A C 1
ATOM 2356 O O . GLY A 1 295 ? 50.502 36.349 24.811 1.00 25.14 295 GLY A O 1
ATOM 2357 N N . VAL A 1 296 ? 49.226 37.448 26.314 1.00 24.88 296 VAL A N 1
ATOM 2358 C CA . VAL A 1 296 ? 49.798 38.808 26.529 1.00 24.88 296 VAL A CA 1
ATOM 2359 C C . VAL A 1 296 ? 50.536 39.572 25.383 1.00 24.88 296 VAL A C 1
ATOM 2361 O O . VAL A 1 296 ? 51.620 39.174 24.988 1.00 24.88 296 VAL A O 1
ATOM 2364 N N . HIS A 1 297 ? 49.986 40.767 25.041 1.00 24.23 297 HIS A N 1
ATOM 2365 C CA . HIS A 1 297 ? 50.557 42.036 24.473 1.00 24.23 297 HIS A CA 1
ATOM 2366 C C . HIS A 1 297 ? 51.440 41.981 23.186 1.00 24.23 297 HIS A C 1
ATOM 2368 O O . HIS A 1 297 ? 52.146 41.020 22.959 1.00 24.23 297 HIS A O 1
ATOM 2374 N N . HIS A 1 298 ? 51.507 42.940 22.244 1.00 26.45 298 HIS A N 1
ATOM 2375 C CA . HIS A 1 298 ? 51.438 44.411 22.238 1.00 26.45 298 HIS A CA 1
ATOM 2376 C C . HIS A 1 298 ? 51.247 44.954 20.786 1.00 26.45 298 HIS A C 1
ATOM 2378 O O . HIS A 1 298 ? 51.714 44.340 19.835 1.00 26.45 298 HIS A O 1
ATOM 2384 N N . HIS A 1 299 ? 50.656 46.156 20.699 1.00 24.11 299 HIS A N 1
ATOM 2385 C CA . HIS A 1 299 ? 50.932 47.326 19.827 1.00 24.11 299 HIS A CA 1
ATOM 2386 C C . HIS A 1 299 ? 50.826 47.376 18.275 1.00 24.11 299 HIS A C 1
ATOM 2388 O O . HIS A 1 299 ? 51.512 46.673 17.546 1.00 24.11 299 HIS A O 1
ATOM 2394 N N . HIS A 1 300 ? 50.117 48.454 17.882 1.00 25.78 300 HIS A N 1
ATOM 2395 C CA . HIS A 1 300 ? 50.364 49.479 16.842 1.00 25.78 300 HIS A CA 1
ATOM 2396 C C . HIS A 1 300 ? 49.821 49.346 15.399 1.00 25.78 300 HIS A C 1
ATOM 2398 O O . HIS A 1 300 ? 50.278 48.539 14.602 1.00 25.78 300 HIS A O 1
ATOM 2404 N N . ASP A 1 301 ? 48.859 50.247 15.123 1.00 23.84 301 ASP A N 1
ATOM 2405 C CA . ASP A 1 301 ? 48.759 51.265 14.054 1.00 23.84 301 ASP A CA 1
ATOM 2406 C C . ASP A 1 301 ? 49.020 50.898 12.580 1.00 23.84 301 ASP A C 1
ATOM 2408 O O . ASP A 1 301 ? 50.132 50.556 12.197 1.00 23.84 301 ASP A O 1
ATOM 2412 N N . HIS A 1 302 ? 48.029 51.125 11.701 1.00 27.50 302 HIS A N 1
ATOM 2413 C CA . HIS A 1 302 ? 47.932 52.368 10.910 1.00 27.50 302 HIS A CA 1
ATOM 2414 C C . HIS A 1 302 ? 46.736 52.395 9.928 1.00 27.50 302 HIS A C 1
ATOM 2416 O O . HIS A 1 302 ? 46.276 51.393 9.387 1.00 27.50 302 HIS A O 1
ATOM 2422 N N . GLU A 1 303 ? 46.278 53.629 9.748 1.00 23.83 303 GLU A N 1
ATOM 2423 C CA . GLU A 1 303 ? 45.305 54.267 8.857 1.00 23.83 303 GLU A CA 1
ATOM 2424 C C . GLU A 1 303 ? 45.204 53.861 7.361 1.00 23.83 303 GLU A C 1
ATOM 2426 O O . GLU A 1 303 ? 46.187 53.775 6.637 1.00 23.83 303 GLU A O 1
ATOM 2431 N N . ALA A 1 304 ? 43.940 53.787 6.914 1.00 24.50 304 ALA A N 1
ATOM 2432 C CA . ALA A 1 304 ? 43.270 54.635 5.906 1.00 24.50 304 ALA A CA 1
ATOM 2433 C C . ALA A 1 304 ? 43.377 54.445 4.363 1.00 24.50 304 ALA A C 1
ATOM 2435 O O . ALA A 1 304 ? 44.432 54.347 3.753 1.00 24.50 304 ALA A O 1
ATOM 2436 N N . HIS A 1 305 ? 42.177 54.636 3.780 1.00 24.19 305 HIS A N 1
ATOM 2437 C CA . HIS A 1 305 ? 41.802 55.342 2.539 1.00 24.19 305 HIS A CA 1
ATOM 2438 C C . HIS A 1 305 ? 41.622 54.636 1.170 1.00 24.19 305 HIS A C 1
ATOM 2440 O O . HIS A 1 305 ? 42.510 54.003 0.620 1.00 24.19 305 HIS A O 1
ATOM 2446 N N . ALA A 1 306 ? 40.452 54.990 0.595 1.00 22.80 306 ALA A N 1
ATOM 2447 C CA . ALA A 1 306 ? 40.119 55.295 -0.809 1.00 22.80 306 ALA A CA 1
ATOM 2448 C C . ALA A 1 306 ? 39.528 54.192 -1.727 1.00 22.80 306 ALA A C 1
ATOM 2450 O O . ALA A 1 306 ? 40.167 53.203 -2.060 1.00 22.80 306 ALA A O 1
ATOM 2451 N N . GLY A 1 307 ? 38.287 54.436 -2.197 1.00 20.06 307 GLY A N 1
ATOM 2452 C CA . GLY A 1 307 ? 37.715 53.870 -3.440 1.00 20.06 307 GLY A CA 1
ATOM 2453 C C . GLY A 1 307 ? 38.208 54.638 -4.689 1.00 20.06 307 GLY A C 1
ATOM 2454 O O . GLY A 1 307 ? 39.255 55.272 -4.578 1.00 20.06 307 GLY A O 1
ATOM 2455 N N . PRO A 1 308 ? 37.476 54.724 -5.833 1.00 30.92 308 PRO A N 1
ATOM 2456 C CA . PRO A 1 308 ? 36.178 54.124 -6.190 1.00 30.92 308 PRO A CA 1
ATOM 2457 C C . PRO A 1 308 ? 36.069 53.548 -7.645 1.00 30.92 308 PRO A C 1
ATOM 2459 O O . PRO A 1 308 ? 36.956 53.700 -8.472 1.00 30.92 308 PRO A O 1
ATOM 2462 N N . SER A 1 309 ? 34.878 53.007 -7.960 1.00 21.94 309 SER A N 1
ATOM 2463 C CA . SER A 1 309 ? 34.153 53.054 -9.257 1.00 21.94 309 SER A CA 1
ATOM 2464 C C . SER A 1 309 ? 34.585 52.204 -10.473 1.00 21.94 309 SER A C 1
ATOM 2466 O O . SER A 1 309 ? 35.600 52.459 -11.112 1.00 21.94 309 SER A O 1
ATOM 2468 N N . THR A 1 310 ? 33.691 51.308 -10.924 1.00 24.25 310 THR A N 1
ATOM 2469 C CA . THR A 1 310 ? 33.050 51.386 -12.263 1.00 24.25 310 THR A CA 1
ATOM 2470 C C . THR A 1 310 ? 31.854 50.421 -12.381 1.00 24.25 310 THR A C 1
ATOM 2472 O O . THR A 1 310 ? 31.899 49.280 -11.933 1.00 24.25 310 THR A O 1
ATOM 2475 N N . ALA A 1 311 ? 30.757 50.935 -12.948 1.00 21.28 311 ALA A N 1
ATOM 2476 C CA . ALA A 1 311 ? 29.481 50.269 -13.249 1.00 21.28 311 ALA A CA 1
ATOM 2477 C C . ALA A 1 311 ? 29.625 49.289 -14.448 1.00 21.28 311 ALA A C 1
ATOM 2479 O O . ALA A 1 311 ? 30.625 49.361 -15.148 1.00 21.28 311 ALA A O 1
ATOM 2480 N N . LEU A 1 312 ? 28.743 48.344 -14.806 1.00 21.72 312 LEU A N 1
ATOM 2481 C CA . LEU A 1 312 ? 27.287 48.372 -15.018 1.00 21.72 312 LEU A CA 1
ATOM 2482 C C . LEU A 1 312 ? 26.876 46.948 -15.489 1.00 21.72 312 LEU A C 1
ATOM 2484 O O . LEU A 1 312 ? 27.554 46.412 -16.360 1.00 21.72 312 LEU A O 1
ATOM 2488 N N . LEU A 1 313 ? 25.787 46.367 -14.963 1.00 22.08 313 LEU A N 1
ATOM 2489 C CA . LEU A 1 313 ? 24.651 45.750 -15.695 1.00 22.08 313 LEU A CA 1
ATOM 2490 C C . LEU A 1 313 ? 23.868 44.752 -14.824 1.00 22.08 313 LEU A C 1
ATOM 2492 O O . LEU A 1 313 ? 24.324 43.671 -14.462 1.00 22.08 313 LEU A O 1
ATOM 2496 N N . HIS A 1 314 ? 22.639 45.169 -14.524 1.00 21.84 314 HIS A N 1
ATOM 2497 C CA . HIS A 1 314 ? 21.545 44.382 -13.973 1.00 21.84 314 HIS A CA 1
ATOM 2498 C C . HIS A 1 314 ? 21.158 43.210 -14.889 1.00 21.84 314 HIS A C 1
ATOM 2500 O O . HIS A 1 314 ? 20.893 43.409 -16.071 1.00 21.84 314 HIS A O 1
ATOM 2506 N N . CYS A 1 315 ? 20.951 42.033 -14.299 1.00 21.77 315 CYS A N 1
ATOM 2507 C CA . CYS A 1 315 ? 19.836 41.157 -14.656 1.00 21.77 315 CYS A CA 1
ATOM 2508 C C . CYS A 1 315 ? 19.393 40.431 -13.381 1.00 21.77 315 CYS A C 1
ATOM 2510 O O . CYS A 1 315 ? 20.187 39.733 -12.748 1.00 21.77 315 CYS A O 1
ATOM 2512 N N . GLY A 1 316 ? 18.149 40.680 -12.969 1.00 22.12 316 GLY A N 1
ATOM 2513 C CA . GLY A 1 316 ? 17.574 40.202 -11.716 1.00 22.12 316 GLY A CA 1
ATOM 2514 C C . GLY A 1 316 ? 17.599 38.680 -11.618 1.00 22.12 316 GLY A C 1
ATOM 2515 O O . GLY A 1 316 ? 17.126 37.979 -12.509 1.00 22.12 316 GLY A O 1
ATOM 2516 N N . LYS A 1 317 ? 18.151 38.181 -10.512 1.00 23.92 317 LYS A N 1
ATOM 2517 C CA . LYS A 1 317 ? 17.942 36.808 -10.066 1.00 23.92 317 LYS A CA 1
ATOM 2518 C C . LYS A 1 317 ? 16.602 36.781 -9.343 1.00 23.92 317 LYS A C 1
ATOM 2520 O O . LYS A 1 317 ? 16.449 37.436 -8.319 1.00 23.92 317 LYS A O 1
ATOM 2525 N N . SER A 1 318 ? 15.637 36.074 -9.915 1.00 23.53 318 SER A N 1
ATOM 2526 C CA . SER A 1 318 ? 14.435 35.649 -9.207 1.00 23.53 318 SER A CA 1
ATOM 2527 C C . SER A 1 318 ? 14.843 34.711 -8.074 1.00 23.53 318 SER A C 1
ATOM 2529 O O . SER A 1 318 ? 15.566 33.741 -8.306 1.00 23.53 318 SER A O 1
ATOM 2531 N N . ASP A 1 319 ? 14.398 35.030 -6.865 1.00 22.89 319 ASP A N 1
ATOM 2532 C CA . ASP A 1 319 ? 14.650 34.279 -5.643 1.00 22.89 319 ASP A CA 1
ATOM 2533 C C . ASP A 1 319 ? 14.128 32.837 -5.738 1.00 22.89 319 ASP A C 1
ATOM 2535 O O . ASP A 1 319 ? 12.923 32.586 -5.664 1.00 22.89 319 ASP A O 1
ATOM 2539 N N . ASP A 1 320 ? 15.049 31.874 -5.819 1.00 24.88 320 ASP A N 1
ATOM 2540 C CA . ASP A 1 320 ? 14.802 30.464 -5.503 1.00 24.88 320 ASP A CA 1
ATOM 2541 C C . ASP A 1 320 ? 14.572 30.317 -3.987 1.00 24.88 320 ASP A C 1
ATOM 2543 O O . ASP A 1 320 ? 15.420 29.837 -3.233 1.00 24.88 320 ASP A O 1
ATOM 2547 N N . SER A 1 321 ? 13.404 30.749 -3.514 1.00 23.36 321 SER A N 1
ATOM 2548 C CA . SER A 1 321 ? 12.934 30.484 -2.153 1.00 23.36 321 SER A CA 1
ATOM 2549 C C . SER A 1 321 ? 12.020 29.255 -2.146 1.00 23.36 321 SER A C 1
ATOM 2551 O O . SER A 1 321 ? 10.800 29.336 -2.019 1.00 23.36 321 SER A O 1
ATOM 2553 N N . PHE A 1 322 ? 12.616 28.065 -2.271 1.00 30.69 322 PHE A N 1
ATOM 2554 C CA . PHE A 1 322 ? 11.917 26.828 -1.918 1.00 30.69 322 PHE A CA 1
ATOM 2555 C C . PHE A 1 322 ? 11.718 26.795 -0.400 1.00 30.69 322 PHE A C 1
ATOM 2557 O O . PHE A 1 322 ? 12.641 26.520 0.368 1.00 30.69 322 PHE A O 1
ATOM 2564 N N . ALA A 1 323 ? 10.493 27.091 0.032 1.00 25.69 323 ALA A N 1
ATOM 2565 C CA . ALA A 1 323 ? 10.044 26.850 1.392 1.00 25.69 323 ALA A CA 1
ATOM 2566 C C . ALA A 1 323 ? 10.304 25.381 1.773 1.00 25.69 323 ALA A C 1
ATOM 2568 O O . ALA A 1 323 ? 9.963 24.456 1.034 1.00 25.69 323 ALA A O 1
ATOM 2569 N N . ASN A 1 324 ? 10.922 25.179 2.936 1.00 25.11 324 ASN A N 1
ATOM 2570 C CA . ASN A 1 324 ? 11.137 23.872 3.546 1.00 25.11 324 ASN A CA 1
ATOM 2571 C C . ASN A 1 324 ? 9.803 23.108 3.654 1.00 25.11 324 ASN A C 1
ATOM 2573 O O . ASN A 1 324 ? 8.972 23.425 4.501 1.00 25.11 324 ASN A O 1
ATOM 2577 N N . LEU A 1 325 ? 9.609 22.099 2.801 1.00 33.75 325 LEU A N 1
ATOM 2578 C CA . LEU A 1 325 ? 8.489 21.155 2.854 1.00 33.75 325 LEU A CA 1
ATOM 2579 C C . LEU A 1 325 ? 8.689 20.184 4.031 1.00 33.75 325 LEU A C 1
ATOM 2581 O O . LEU A 1 325 ? 9.241 19.081 3.874 1.00 33.75 325 LEU A O 1
ATOM 2585 N N . ASP A 1 326 ? 8.257 20.587 5.227 1.00 30.72 326 ASP A N 1
ATOM 2586 C CA . ASP A 1 326 ? 8.103 19.670 6.359 1.00 30.72 326 ASP A CA 1
ATOM 2587 C C . ASP A 1 326 ? 6.760 18.934 6.281 1.00 30.72 326 ASP A C 1
ATOM 2589 O O . ASP A 1 326 ? 5.864 19.100 7.098 1.00 30.72 326 ASP A O 1
ATOM 2593 N N . ASP A 1 327 ? 6.666 18.058 5.283 1.00 36.50 327 ASP A N 1
ATOM 2594 C CA . ASP A 1 327 ? 5.544 17.144 5.014 1.00 36.50 327 ASP A CA 1
ATOM 2595 C C . ASP A 1 327 ? 5.485 15.966 6.029 1.00 36.50 327 ASP A C 1
ATOM 2597 O O . ASP A 1 327 ? 5.032 14.850 5.755 1.00 36.50 327 ASP A O 1
ATOM 2601 N N . SER A 1 328 ? 6.064 16.165 7.215 1.00 35.84 328 SER A N 1
ATOM 2602 C CA . SER A 1 328 ? 6.090 15.191 8.297 1.00 35.84 328 SER A CA 1
ATOM 2603 C C . SER A 1 328 ? 4.845 15.351 9.175 1.00 35.84 328 SER A C 1
ATOM 2605 O O . SER A 1 328 ? 4.501 16.477 9.528 1.00 35.84 328 SER A O 1
ATOM 2607 N N . PRO A 1 329 ? 4.221 14.268 9.680 1.00 37.56 329 PRO A N 1
ATOM 2608 C CA . PRO A 1 329 ? 3.434 14.410 10.903 1.00 37.56 329 PRO A CA 1
ATOM 2609 C C . PRO A 1 329 ? 4.341 15.034 11.981 1.00 37.56 329 PRO A C 1
ATOM 2611 O O . PRO A 1 329 ? 5.530 14.686 12.014 1.00 37.56 329 PRO A O 1
ATOM 2614 N N . PRO A 1 330 ? 3.833 15.940 12.840 1.00 27.44 330 PRO A N 1
ATOM 2615 C CA . PRO A 1 330 ? 4.650 16.572 13.864 1.00 27.44 330 PRO A CA 1
ATOM 2616 C C . PRO A 1 330 ? 5.267 15.484 14.743 1.00 27.44 330 PRO A C 1
ATOM 2618 O O . PRO A 1 330 ? 4.588 14.844 15.542 1.00 27.44 330 PRO A O 1
ATOM 2621 N N . VAL A 1 331 ? 6.568 15.263 14.578 1.00 37.19 331 VAL A N 1
ATOM 2622 C CA . VAL A 1 331 ? 7.396 14.667 15.617 1.00 37.19 331 VAL A CA 1
ATOM 2623 C C . VAL A 1 331 ? 7.999 15.867 16.314 1.00 37.19 331 VAL A C 1
ATOM 2625 O O . VAL A 1 331 ? 8.875 16.528 15.765 1.00 37.19 331 VAL A O 1
ATOM 2628 N N . SER A 1 332 ? 7.434 16.210 17.468 1.00 29.22 332 SER A N 1
ATOM 2629 C CA . SER A 1 332 ? 7.855 17.360 18.259 1.00 29.22 332 SER A CA 1
ATOM 2630 C C . SER A 1 332 ? 9.367 17.321 18.514 1.00 29.22 332 SER A C 1
ATOM 2632 O O . SER A 1 332 ? 9.842 16.360 19.126 1.00 29.22 332 SER A O 1
ATOM 2634 N N . PRO A 1 333 ? 10.127 18.363 18.139 1.00 28.16 333 PRO A N 1
ATOM 2635 C CA . PRO A 1 333 ? 11.380 18.659 18.801 1.00 28.16 333 PRO A CA 1
ATOM 2636 C C . PRO A 1 333 ? 11.038 19.323 20.140 1.00 28.16 333 PRO A C 1
ATOM 2638 O O . PRO A 1 333 ? 10.339 20.331 20.174 1.00 28.16 333 PRO A O 1
ATOM 2641 N N . SER A 1 334 ? 11.479 18.704 21.240 1.00 30.86 334 SER A N 1
ATOM 2642 C CA . SER A 1 334 ? 11.742 19.348 22.540 1.00 30.86 334 SER A CA 1
ATOM 2643 C C . SER A 1 334 ? 10.736 20.427 22.992 1.00 30.86 334 SER A C 1
ATOM 2645 O O . SER A 1 334 ? 10.960 21.612 22.763 1.00 30.86 334 SER A O 1
ATOM 2647 N N . GLY A 1 335 ? 9.656 20.038 23.689 1.00 27.67 335 GLY A N 1
ATOM 2648 C CA . GLY A 1 335 ? 8.814 21.035 24.377 1.00 27.67 335 GLY A CA 1
ATOM 2649 C C . GLY A 1 335 ? 7.363 20.692 24.729 1.00 27.67 335 GLY A C 1
ATOM 2650 O O . GLY A 1 335 ? 6.638 21.596 25.111 1.00 27.67 335 GLY A O 1
ATOM 2651 N N . LEU A 1 336 ? 6.892 19.441 24.627 1.00 27.25 336 LEU A N 1
ATOM 2652 C CA . LEU A 1 336 ? 5.586 19.026 25.177 1.00 27.25 336 LEU A CA 1
ATOM 2653 C C . LEU A 1 336 ? 5.653 17.573 25.686 1.00 27.25 336 LEU A C 1
ATOM 2655 O O . LEU A 1 336 ? 5.328 16.621 24.978 1.00 27.25 336 LEU A O 1
ATOM 2659 N N . ARG A 1 337 ? 6.079 17.375 26.938 1.00 34.44 337 ARG A N 1
ATOM 2660 C CA . ARG A 1 337 ? 5.919 16.090 27.641 1.00 34.44 337 ARG A CA 1
ATOM 2661 C C . ARG A 1 337 ? 4.480 16.004 28.171 1.00 34.44 337 ARG A C 1
ATOM 2663 O O . ARG A 1 337 ? 4.169 16.739 29.096 1.00 34.44 337 ARG A O 1
ATOM 2670 N N . SER A 1 338 ? 3.615 15.161 27.574 1.00 36.50 338 SER A N 1
ATOM 2671 C CA . SER A 1 338 ? 2.549 14.383 28.273 1.00 36.50 338 SER A CA 1
ATOM 2672 C C . SER A 1 338 ? 1.523 13.668 27.347 1.00 36.50 338 SER A C 1
ATOM 2674 O O . SER A 1 338 ? 0.992 12.632 27.724 1.00 36.50 338 SER A O 1
ATOM 2676 N N . LYS A 1 339 ? 1.246 14.100 26.103 1.00 42.38 339 LYS A N 1
ATOM 2677 C CA . LYS A 1 339 ? 0.019 13.638 25.388 1.00 42.38 339 LYS A CA 1
ATOM 2678 C C . LYS A 1 339 ? 0.073 12.318 24.585 1.00 42.38 339 LYS A C 1
ATOM 2680 O O . LYS A 1 339 ? -0.966 11.879 24.098 1.00 42.38 339 LYS A O 1
ATOM 2685 N N . HIS A 1 340 ? 1.227 11.661 24.440 1.00 52.09 340 HIS A N 1
ATOM 2686 C CA . HIS A 1 340 ? 1.383 10.498 23.536 1.00 52.09 340 HIS A CA 1
ATOM 2687 C C . HIS A 1 340 ? 1.710 9.165 24.222 1.00 52.09 340 HIS A C 1
ATOM 2689 O O . HIS A 1 340 ? 2.064 8.202 23.546 1.00 52.09 340 HIS A O 1
ATOM 2695 N N . LYS A 1 341 ? 1.594 9.081 25.549 1.00 64.50 341 LYS A N 1
ATOM 2696 C CA . LYS A 1 341 ? 1.872 7.839 26.277 1.00 64.50 341 LYS A CA 1
ATOM 2697 C C . LYS A 1 341 ? 0.677 6.886 26.159 1.00 64.50 341 LYS A C 1
ATOM 2699 O O . LYS A 1 341 ? -0.462 7.329 26.320 1.00 64.50 341 LYS A O 1
ATOM 2704 N N . LEU A 1 342 ? 0.927 5.609 25.863 1.00 68.12 342 LEU A N 1
ATOM 2705 C CA . LEU A 1 342 ? -0.061 4.544 26.068 1.00 68.12 342 LEU A CA 1
ATOM 2706 C C . LEU A 1 342 ? -0.417 4.505 27.556 1.00 68.12 342 LEU A C 1
ATOM 2708 O O . LEU A 1 342 ? 0.465 4.645 28.406 1.00 68.12 342 LEU A O 1
ATOM 2712 N N . THR A 1 343 ? -1.705 4.405 27.857 1.00 64.88 343 THR A N 1
ATOM 2713 C CA . THR A 1 343 ? -2.198 4.411 29.238 1.00 64.88 343 THR A CA 1
ATOM 2714 C C . THR A 1 343 ? -2.298 2.998 29.792 1.00 64.88 343 THR A C 1
ATOM 2716 O O . THR A 1 343 ? -2.172 2.815 31.000 1.00 64.88 343 THR A O 1
ATOM 2719 N N . VAL A 1 344 ? -2.427 2.000 28.914 1.00 61.50 344 VAL A N 1
ATOM 2720 C CA . VAL A 1 344 ? -2.437 0.589 29.293 1.00 61.50 344 VAL A CA 1
ATOM 2721 C C . VAL A 1 344 ? -1.063 -0.039 29.050 1.00 61.50 344 VAL A C 1
ATOM 2723 O O . VAL A 1 344 ? -0.536 -0.034 27.934 1.00 61.50 344 VAL A O 1
ATOM 2726 N N . CYS A 1 345 ? -0.471 -0.600 30.105 1.00 55.97 345 CYS A N 1
ATOM 2727 C CA . CYS A 1 345 ? 0.753 -1.389 30.013 1.00 55.97 345 CYS A CA 1
ATOM 2728 C C . CYS A 1 345 ? 0.400 -2.827 29.623 1.00 55.97 345 CYS A C 1
ATOM 2730 O O . CYS A 1 345 ? 0.037 -3.626 30.477 1.00 55.97 345 CYS A O 1
ATOM 2732 N N . LEU A 1 346 ? 0.538 -3.176 28.345 1.00 58.28 346 LEU A N 1
ATOM 2733 C CA . LEU A 1 346 ? 0.649 -4.585 27.972 1.00 58.28 346 LEU A CA 1
ATOM 2734 C C . LEU A 1 346 ? 2.059 -5.064 28.334 1.00 58.28 346 LEU A C 1
ATOM 2736 O O . LEU A 1 346 ? 3.050 -4.532 27.820 1.00 58.28 346 LEU A O 1
ATOM 2740 N N . GLU A 1 347 ? 2.157 -6.045 29.233 1.00 52.78 347 GLU A N 1
ATOM 2741 C CA . GLU A 1 347 ? 3.424 -6.721 29.503 1.00 52.78 347 GLU A CA 1
ATOM 2742 C C . GLU A 1 347 ? 3.893 -7.445 28.237 1.00 52.78 347 GLU A C 1
ATOM 2744 O O . GLU A 1 347 ? 3.100 -8.062 27.522 1.00 52.78 347 GLU A O 1
ATOM 2749 N N . GLN A 1 348 ? 5.201 -7.411 27.969 1.00 49.16 348 GLN A N 1
ATOM 2750 C CA . GLN A 1 348 ? 5.807 -8.012 26.770 1.00 49.16 348 GLN A CA 1
ATOM 2751 C C . GLN A 1 348 ? 5.586 -9.535 26.664 1.00 49.16 348 GLN A C 1
ATOM 2753 O O . GLN A 1 348 ? 5.793 -10.102 25.597 1.00 49.16 348 GLN A O 1
ATOM 2758 N N . ASN A 1 349 ? 5.146 -10.179 27.754 1.00 48.59 349 ASN A N 1
ATOM 2759 C CA . ASN A 1 349 ? 4.845 -11.609 27.850 1.00 48.59 349 ASN A CA 1
ATOM 2760 C C . ASN A 1 349 ? 3.370 -11.883 28.194 1.00 48.59 349 ASN A C 1
ATOM 2762 O O . ASN A 1 349 ? 3.066 -12.919 28.784 1.00 48.59 349 ASN A O 1
ATOM 2766 N N . SER A 1 350 ? 2.462 -10.955 27.870 1.00 50.56 350 SER A N 1
ATOM 2767 C CA . SER A 1 350 ? 1.029 -11.151 28.114 1.00 50.56 350 SER A CA 1
ATOM 2768 C C . SER A 1 350 ? 0.565 -12.492 27.511 1.00 50.56 350 SER A C 1
ATOM 2770 O O . SER A 1 350 ? 0.974 -12.818 26.390 1.00 50.56 350 SER A O 1
ATOM 2772 N N . PRO A 1 351 ? -0.250 -13.289 28.229 1.00 52.91 351 PRO A N 1
ATOM 2773 C CA . PRO A 1 351 ? -0.751 -14.564 27.724 1.00 52.91 351 PRO A CA 1
ATOM 2774 C C . PRO A 1 351 ? -1.513 -14.385 26.403 1.00 52.91 351 PRO A C 1
ATOM 2776 O O . PRO A 1 351 ? -1.960 -13.287 26.066 1.00 52.91 351 PRO A O 1
ATOM 2779 N N . SER A 1 352 ? -1.659 -15.477 25.646 1.00 62.41 352 SER A N 1
ATOM 2780 C CA . SER A 1 352 ? -2.503 -15.514 24.445 1.00 62.41 352 SER A CA 1
ATOM 2781 C C . SER A 1 352 ? -3.875 -14.886 24.726 1.00 62.41 352 SER A C 1
ATOM 2783 O O . SER A 1 352 ? -4.413 -15.123 25.811 1.00 62.41 352 SER A O 1
ATOM 2785 N N . PRO A 1 353 ? -4.448 -14.117 23.782 1.00 69.38 353 PRO A N 1
ATOM 2786 C CA . PRO A 1 353 ? -5.696 -13.402 24.026 1.00 69.38 353 PRO A CA 1
ATOM 2787 C C . PRO A 1 353 ? -6.809 -14.376 24.448 1.00 69.38 353 PRO A C 1
ATOM 2789 O O . PRO A 1 353 ? -7.002 -15.393 23.784 1.00 69.38 353 PRO A O 1
ATOM 2792 N N . ASP A 1 354 ? -7.543 -14.083 25.537 1.00 74.50 354 ASP A N 1
ATOM 2793 C CA . ASP A 1 354 ? -8.794 -14.796 25.859 1.00 74.50 354 ASP A CA 1
ATOM 2794 C C . ASP A 1 354 ? -9.769 -14.706 24.661 1.00 74.50 354 ASP A C 1
ATOM 2796 O O . ASP A 1 354 ? -10.190 -13.602 24.280 1.00 74.50 354 ASP A O 1
ATOM 2800 N N . PRO A 1 355 ? -10.157 -15.842 24.050 1.00 76.81 355 PRO A N 1
ATOM 2801 C CA . PRO A 1 355 ? -11.076 -15.847 22.917 1.00 76.81 355 PRO A CA 1
ATOM 2802 C C . PRO A 1 355 ? -12.416 -15.159 23.206 1.00 76.81 355 PRO A C 1
ATOM 2804 O O . PRO A 1 355 ? -13.025 -14.615 22.290 1.00 76.81 355 PRO A O 1
ATOM 2807 N N . ARG A 1 356 ? -12.875 -15.144 24.466 1.00 76.06 356 ARG A N 1
ATOM 2808 C CA . ARG A 1 356 ? -14.165 -14.546 24.859 1.00 76.06 356 ARG A CA 1
ATOM 2809 C C . ARG A 1 356 ? -14.162 -13.021 24.822 1.00 76.06 356 ARG A C 1
ATOM 2811 O O . ARG A 1 356 ? -15.205 -12.427 24.567 1.00 76.06 356 ARG A O 1
ATOM 2818 N N . ASP A 1 357 ? -12.997 -12.409 25.018 1.00 81.38 357 ASP A N 1
ATOM 2819 C CA . ASP A 1 357 ? -12.833 -10.952 25.059 1.00 81.38 357 ASP A CA 1
ATOM 2820 C C . ASP A 1 357 ? -12.251 -10.386 23.753 1.00 81.38 357 ASP A C 1
ATOM 2822 O O . ASP A 1 357 ? -12.054 -9.174 23.624 1.00 81.38 357 ASP A O 1
ATOM 2826 N N . THR A 1 358 ? -11.967 -11.253 22.774 1.00 88.44 358 THR A N 1
ATOM 2827 C CA . THR A 1 358 ? -11.361 -10.876 21.492 1.00 88.44 358 THR A CA 1
ATOM 2828 C C . THR A 1 358 ? -12.390 -10.277 20.543 1.00 88.44 358 THR A C 1
ATOM 2830 O O . THR A 1 358 ? -13.305 -10.944 20.069 1.00 88.44 358 THR A O 1
ATOM 2833 N N . LEU A 1 359 ? -12.215 -8.990 20.240 1.00 92.94 359 LEU A N 1
ATOM 2834 C CA . LEU A 1 359 ? -13.047 -8.238 19.307 1.00 92.94 359 LEU A CA 1
ATOM 2835 C C . LEU A 1 359 ? -12.594 -8.412 17.853 1.00 92.94 359 LEU A C 1
ATOM 2837 O O . LEU A 1 359 ? -13.426 -8.544 16.958 1.00 92.94 359 LEU A O 1
ATOM 2841 N N . VAL A 1 360 ? -11.285 -8.330 17.614 1.00 95.50 360 VAL A N 1
ATOM 2842 C CA . VAL A 1 360 ? -10.677 -8.457 16.284 1.00 95.50 360 VAL A CA 1
ATOM 2843 C C . VAL A 1 360 ? -9.479 -9.381 16.408 1.00 95.50 360 VAL A C 1
ATOM 2845 O O . VAL A 1 360 ? -8.653 -9.184 17.295 1.00 95.50 360 VAL A O 1
ATOM 2848 N N . GLU A 1 361 ? -9.366 -10.341 15.498 1.00 95.44 361 GLU A N 1
ATOM 2849 C CA . GLU A 1 361 ? -8.173 -11.163 15.315 1.00 95.44 361 GLU A CA 1
ATOM 2850 C C . GLU A 1 361 ? -7.757 -11.098 13.845 1.00 95.44 361 GLU A C 1
ATOM 2852 O O . GLU A 1 361 ? -8.597 -11.179 12.944 1.00 95.44 361 GLU A O 1
ATOM 2857 N N . TRP A 1 362 ? -6.463 -10.943 13.585 1.00 97.31 362 TRP A N 1
ATOM 2858 C CA . TRP A 1 362 ? -5.913 -10.976 12.239 1.00 97.31 362 TRP A CA 1
ATOM 2859 C C . TRP A 1 362 ? -4.587 -11.724 12.200 1.00 97.31 362 TRP A C 1
ATOM 2861 O O . TRP A 1 362 ? -3.723 -11.549 13.060 1.00 97.31 362 TRP A O 1
ATOM 2871 N N . ARG A 1 363 ? -4.409 -12.520 11.144 1.00 96.44 363 ARG A N 1
ATOM 2872 C CA . ARG A 1 363 ? -3.162 -13.201 10.792 1.00 96.44 363 ARG A CA 1
ATOM 2873 C C . ARG A 1 363 ? -2.871 -12.960 9.312 1.00 96.44 363 ARG A C 1
ATOM 2875 O O . ARG A 1 363 ? -3.818 -12.935 8.519 1.00 96.44 363 ARG A O 1
ATOM 2882 N N . PRO A 1 364 ? -1.597 -12.803 8.921 1.00 95.25 364 PRO A N 1
ATOM 2883 C CA . PRO A 1 364 ? -1.249 -12.748 7.517 1.00 95.25 364 PRO A CA 1
ATOM 2884 C C . PRO A 1 364 ? -1.580 -14.088 6.851 1.00 95.25 364 PRO A C 1
ATOM 2886 O O . PRO A 1 364 ? -1.483 -15.153 7.466 1.00 95.25 364 PRO A O 1
ATOM 2889 N N . ALA A 1 365 ? -1.968 -14.030 5.580 1.00 94.06 365 ALA A N 1
ATOM 2890 C CA . ALA A 1 365 ? -2.106 -15.221 4.758 1.00 94.06 365 ALA A CA 1
ATOM 2891 C C . ALA A 1 365 ? -0.760 -15.958 4.676 1.00 94.06 365 ALA A C 1
ATOM 2893 O O . ALA A 1 365 ? 0.296 -15.326 4.646 1.00 94.06 365 ALA A O 1
ATOM 2894 N N . ALA A 1 366 ? -0.804 -17.290 4.628 1.00 93.06 366 ALA A N 1
ATOM 2895 C CA . ALA A 1 366 ? 0.400 -18.086 4.438 1.00 93.06 366 ALA A CA 1
ATOM 2896 C C . ALA A 1 366 ? 1.048 -17.762 3.084 1.00 93.06 366 ALA A C 1
ATOM 2898 O O . ALA A 1 366 ? 0.363 -17.675 2.061 1.00 93.06 366 ALA A O 1
ATOM 2899 N N . ASP A 1 367 ? 2.372 -17.608 3.090 1.00 93.38 367 ASP A N 1
ATOM 2900 C CA . ASP A 1 367 ? 3.147 -17.452 1.864 1.00 93.38 367 ASP A CA 1
ATOM 2901 C C . ASP A 1 367 ? 3.005 -18.717 0.989 1.00 93.38 367 ASP A C 1
ATOM 2903 O O . ASP A 1 367 ? 2.981 -19.834 1.522 1.00 93.38 367 ASP A O 1
ATOM 2907 N N . PRO A 1 368 ? 2.960 -18.585 -0.349 1.00 94.75 368 PRO A N 1
ATOM 2908 C CA . PRO A 1 368 ? 3.054 -19.728 -1.252 1.00 94.75 368 PRO A CA 1
ATOM 2909 C C . PRO A 1 368 ? 4.299 -20.592 -0.968 1.00 94.75 368 PRO A C 1
ATOM 2911 O O . PRO A 1 368 ? 5.354 -20.037 -0.647 1.00 94.75 368 PRO A O 1
ATOM 2914 N N . PRO A 1 369 ? 4.256 -21.927 -1.156 1.00 95.00 369 PRO A N 1
ATOM 2915 C CA . PRO A 1 369 ? 5.412 -22.800 -0.902 1.00 95.00 369 PRO A CA 1
ATOM 2916 C C . PRO A 1 369 ? 6.682 -22.410 -1.676 1.00 95.00 369 PRO A C 1
ATOM 2918 O O . PRO A 1 369 ? 7.797 -22.611 -1.209 1.00 95.00 369 PRO A O 1
ATOM 2921 N N . ASN A 1 370 ? 6.512 -21.816 -2.857 1.00 95.25 370 ASN A N 1
ATOM 2922 C CA . ASN A 1 370 ? 7.567 -21.332 -3.746 1.00 95.25 370 ASN A CA 1
ATOM 2923 C C . ASN A 1 370 ? 7.954 -19.856 -3.505 1.00 95.25 370 ASN A C 1
ATOM 2925 O O . ASN A 1 370 ? 8.763 -19.310 -4.254 1.00 95.25 370 ASN A O 1
ATOM 2929 N N . SER A 1 371 ? 7.409 -19.198 -2.475 1.00 95.12 371 SER A N 1
ATOM 2930 C CA . SER A 1 371 ? 7.632 -17.773 -2.194 1.00 95.12 371 SER A CA 1
ATOM 2931 C C . SER A 1 371 ? 9.120 -17.423 -2.097 1.00 95.12 371 SER A C 1
ATOM 2933 O O . SER A 1 371 ? 9.573 -16.451 -2.701 1.00 95.12 371 SER A O 1
ATOM 2935 N N . CYS A 1 372 ? 9.927 -18.259 -1.434 1.00 94.19 372 CYS A N 1
ATOM 2936 C CA . CYS A 1 372 ? 11.363 -18.015 -1.280 1.00 94.19 372 CYS A CA 1
ATOM 2937 C C . CYS A 1 372 ? 12.125 -17.971 -2.615 1.00 94.19 372 CYS A C 1
ATOM 2939 O O . CYS A 1 372 ? 13.067 -17.181 -2.738 1.00 94.19 372 CYS A O 1
ATOM 2941 N N . ALA A 1 373 ? 11.693 -18.749 -3.612 1.00 95.25 373 ALA A N 1
ATOM 2942 C CA . ALA A 1 373 ? 12.251 -18.753 -4.963 1.00 95.25 373 ALA A CA 1
ATOM 2943 C C . ALA A 1 373 ? 11.810 -17.525 -5.777 1.00 95.25 373 ALA A C 1
ATOM 2945 O O . ALA A 1 373 ? 12.522 -17.093 -6.680 1.00 95.25 373 ALA A O 1
ATOM 2946 N N . TYR A 1 374 ? 10.679 -16.912 -5.422 1.00 96.19 374 TYR A N 1
ATOM 2947 C CA . TYR A 1 374 ? 10.083 -15.771 -6.117 1.00 96.19 374 TYR A CA 1
ATOM 2948 C C . TYR A 1 374 ? 10.053 -14.531 -5.224 1.00 96.19 374 TYR A C 1
ATOM 2950 O O . TYR A 1 374 ? 8.996 -14.020 -4.870 1.00 96.19 374 TYR A O 1
ATOM 2958 N N . PHE A 1 375 ? 11.244 -14.050 -4.851 1.00 95.00 375 PHE A N 1
ATOM 2959 C CA . PHE A 1 375 ? 11.441 -12.774 -4.143 1.00 95.00 375 PHE A CA 1
ATOM 2960 C C . PHE A 1 375 ? 10.719 -12.659 -2.784 1.00 95.00 375 PHE A C 1
ATOM 2962 O O . PHE A 1 375 ? 10.549 -11.557 -2.276 1.00 95.00 375 PHE A O 1
ATOM 2969 N N . ASN A 1 376 ? 10.334 -13.782 -2.164 1.00 95.44 376 ASN A N 1
ATOM 2970 C CA . ASN A 1 376 ? 9.475 -13.830 -0.974 1.00 95.44 376 ASN A CA 1
ATOM 2971 C C . ASN A 1 376 ? 8.105 -13.160 -1.197 1.00 95.44 376 ASN A C 1
ATOM 2973 O O . ASN A 1 376 ? 7.581 -12.488 -0.309 1.00 95.44 376 ASN A O 1
ATOM 2977 N N . PHE A 1 377 ? 7.542 -13.301 -2.399 1.00 97.12 377 PHE A N 1
ATOM 2978 C CA . PHE A 1 377 ? 6.227 -12.764 -2.736 1.00 97.12 377 PHE A CA 1
ATOM 2979 C C . PHE A 1 377 ? 5.096 -13.526 -2.042 1.00 97.12 377 PHE A C 1
ATOM 2981 O O . PHE A 1 377 ? 5.117 -14.756 -1.940 1.00 97.12 377 PHE A O 1
ATOM 2988 N N . THR A 1 378 ? 4.085 -12.773 -1.604 1.00 96.19 378 THR A N 1
ATOM 2989 C CA . THR A 1 378 ? 2.761 -13.299 -1.254 1.00 96.19 378 THR A CA 1
ATOM 2990 C C . THR A 1 378 ? 2.033 -13.743 -2.527 1.00 96.19 378 THR A C 1
ATOM 2992 O O . THR A 1 378 ? 2.440 -13.373 -3.631 1.00 96.19 378 THR A O 1
ATOM 2995 N N . SER A 1 379 ? 0.922 -14.479 -2.403 1.00 95.00 379 SER A N 1
ATOM 2996 C CA . SER A 1 379 ? 0.089 -14.806 -3.573 1.00 95.00 379 SER A CA 1
ATOM 2997 C C . SER A 1 379 ? -0.322 -13.544 -4.327 1.00 95.00 379 SER A C 1
ATOM 2999 O O . SER A 1 379 ? -0.102 -13.464 -5.523 1.00 95.00 379 SER A O 1
ATOM 3001 N N . VAL A 1 380 ? -0.798 -12.514 -3.615 1.00 95.31 380 VAL A N 1
ATOM 3002 C CA . VAL A 1 380 ? -1.196 -11.240 -4.232 1.00 95.31 380 VAL A CA 1
ATOM 3003 C C . VAL A 1 380 ? -0.026 -10.597 -4.970 1.00 95.31 380 VAL A C 1
ATOM 3005 O O . VAL A 1 380 ? -0.187 -10.231 -6.126 1.00 95.31 380 VAL A O 1
ATOM 3008 N N . ALA A 1 381 ? 1.162 -10.519 -4.359 1.00 96.88 381 ALA A N 1
ATOM 3009 C CA . ALA A 1 381 ? 2.343 -9.937 -4.999 1.00 96.88 381 ALA A CA 1
ATOM 3010 C C . ALA A 1 381 ? 2.745 -10.667 -6.291 1.00 96.88 381 ALA A C 1
ATOM 3012 O O . ALA A 1 381 ? 3.198 -10.021 -7.237 1.00 96.88 381 ALA A O 1
ATOM 3013 N N . MET A 1 382 ? 2.542 -11.990 -6.365 1.00 96.56 382 MET A N 1
ATOM 3014 C CA . MET A 1 382 ? 2.742 -12.724 -7.614 1.00 96.56 382 MET A CA 1
ATOM 3015 C C . MET A 1 382 ? 1.792 -12.225 -8.704 1.00 96.56 382 MET A C 1
ATOM 3017 O O . MET A 1 382 ? 2.236 -12.059 -9.829 1.00 96.56 382 MET A O 1
ATOM 3021 N N . GLU A 1 383 ? 0.536 -11.913 -8.402 1.00 96.12 383 GLU A N 1
ATOM 3022 C CA . GLU A 1 383 ? -0.498 -11.537 -9.384 1.00 96.12 383 GLU A CA 1
ATOM 3023 C C . GLU A 1 383 ? -0.301 -10.122 -9.972 1.00 96.12 383 GLU A C 1
ATOM 3025 O O . GLU A 1 383 ? -0.662 -9.867 -11.120 1.00 96.12 383 GLU A O 1
ATOM 3030 N N . LEU A 1 384 ? 0.308 -9.190 -9.226 1.00 97.44 384 LEU A N 1
ATOM 3031 C CA . LEU A 1 384 ? 0.277 -7.747 -9.546 1.00 97.44 384 LEU A CA 1
ATOM 3032 C C . LEU A 1 384 ? 0.895 -7.360 -10.897 1.00 97.44 384 LEU A C 1
ATOM 3034 O O . LEU A 1 384 ? 0.462 -6.396 -11.528 1.00 97.44 384 LEU A O 1
ATOM 3038 N N . ASN A 1 385 ? 1.918 -8.085 -11.344 1.00 98.06 385 ASN A N 1
ATOM 3039 C CA . ASN A 1 385 ? 2.610 -7.790 -12.600 1.00 98.06 385 ASN A CA 1
ATOM 3040 C C . ASN A 1 385 ? 2.238 -8.750 -13.741 1.00 98.06 385 ASN A C 1
ATOM 3042 O O . ASN A 1 385 ? 2.883 -8.763 -14.790 1.00 98.06 385 ASN A O 1
ATOM 3046 N N . GLU A 1 386 ? 1.196 -9.559 -13.555 1.00 96.94 386 GLU A N 1
ATOM 3047 C CA . GLU A 1 386 ? 0.637 -10.406 -14.603 1.00 96.94 386 GLU A CA 1
ATOM 3048 C C . GLU A 1 386 ? -0.111 -9.559 -15.645 1.00 96.94 386 GLU A C 1
ATOM 3050 O O . GLU A 1 386 ? -0.998 -8.777 -15.295 1.00 96.94 386 GLU A O 1
ATOM 3055 N N . VAL A 1 387 ? 0.214 -9.743 -16.930 1.00 96.19 387 VAL A N 1
ATOM 3056 C CA . VAL A 1 387 ? -0.638 -9.303 -18.050 1.00 96.19 387 VAL A CA 1
ATOM 3057 C C . VAL A 1 387 ? -1.631 -10.429 -18.315 1.00 96.19 387 VAL A C 1
ATOM 3059 O O . VAL A 1 387 ? -1.410 -11.295 -19.153 1.00 96.19 387 VAL A O 1
ATOM 3062 N N . SER A 1 388 ? -2.666 -10.481 -17.486 1.00 94.50 388 SER A N 1
ATOM 3063 C CA . SER A 1 388 ? -3.774 -11.432 -17.622 1.00 94.50 388 SER A CA 1
ATOM 3064 C C . SER A 1 388 ? -4.792 -10.898 -18.637 1.00 94.50 388 SER A C 1
ATOM 3066 O O . SER A 1 388 ? -4.719 -9.719 -18.984 1.00 94.50 388 SER A O 1
ATOM 3068 N N . PRO A 1 389 ? -5.751 -11.714 -19.113 1.00 93.25 389 PRO A N 1
ATOM 3069 C CA . PRO A 1 389 ? -6.724 -11.278 -20.116 1.00 93.25 389 PRO A CA 1
ATOM 3070 C C . PRO A 1 389 ? -7.492 -9.997 -19.757 1.00 93.25 389 PRO A C 1
ATOM 3072 O O . PRO A 1 389 ? -7.853 -9.249 -20.650 1.00 93.25 389 PRO A O 1
ATOM 3075 N N . ASP A 1 390 ? -7.696 -9.695 -18.469 1.00 91.69 390 ASP A N 1
ATOM 3076 C CA . ASP A 1 390 ? -8.315 -8.452 -17.975 1.00 91.69 390 ASP A CA 1
ATOM 3077 C C . ASP A 1 390 ? -7.372 -7.238 -17.917 1.00 91.69 390 ASP A C 1
ATOM 3079 O O . ASP A 1 390 ? -7.787 -6.168 -17.472 1.00 91.69 390 ASP A O 1
ATOM 3083 N N . TYR A 1 391 ? -6.125 -7.385 -18.371 1.00 94.31 391 TYR A N 1
ATOM 3084 C CA . TYR A 1 391 ? -5.144 -6.308 -18.526 1.00 94.31 391 TYR A CA 1
ATOM 3085 C C . TYR A 1 391 ? -4.375 -6.360 -19.853 1.00 94.31 391 TYR A C 1
ATOM 3087 O O . TYR A 1 391 ? -3.417 -5.602 -20.010 1.00 94.31 391 TYR A O 1
ATOM 3095 N N . ASP A 1 392 ? -4.738 -7.238 -20.793 1.00 94.06 392 ASP A N 1
ATOM 3096 C CA . ASP A 1 392 ? -4.036 -7.364 -22.072 1.00 94.06 392 ASP A CA 1
ATOM 3097 C C . ASP A 1 392 ? -4.702 -6.496 -23.158 1.00 94.06 392 ASP A C 1
ATOM 3099 O O . ASP A 1 392 ? -5.838 -6.766 -23.560 1.00 94.06 392 ASP A O 1
ATOM 3103 N N . PRO A 1 393 ? -4.014 -5.473 -23.699 1.00 92.38 393 PRO A N 1
ATOM 3104 C CA . PRO A 1 393 ? -4.529 -4.690 -24.816 1.00 92.38 393 PRO A CA 1
ATOM 3105 C C . PRO A 1 393 ? -4.804 -5.522 -26.076 1.00 92.38 393 PRO A C 1
ATOM 3107 O O . PRO A 1 393 ? -5.630 -5.119 -26.893 1.00 92.38 393 PRO A O 1
ATOM 3110 N N . LYS A 1 394 ? -4.147 -6.680 -26.248 1.00 91.44 394 LYS A N 1
ATOM 3111 C CA . LYS A 1 394 ? -4.410 -7.606 -27.365 1.00 91.44 394 LYS A CA 1
ATOM 3112 C C . LYS A 1 394 ? -5.792 -8.250 -27.275 1.00 91.44 394 LYS A C 1
ATOM 3114 O O . LYS A 1 394 ? -6.387 -8.522 -28.310 1.00 91.44 394 LYS A O 1
ATOM 3119 N N . GLU A 1 395 ? -6.318 -8.402 -26.062 1.00 89.88 395 GLU A N 1
ATOM 3120 C CA . GLU A 1 395 ? -7.687 -8.857 -25.786 1.00 89.88 395 GLU A CA 1
ATOM 3121 C C . GLU A 1 395 ? -8.703 -7.696 -25.850 1.00 89.88 395 GLU A C 1
ATOM 3123 O O . GLU A 1 395 ? -9.851 -7.826 -25.431 1.00 89.88 395 GLU A O 1
ATOM 3128 N N . GLY A 1 396 ? -8.291 -6.523 -26.349 1.00 88.44 396 GLY A N 1
ATOM 3129 C CA . GLY A 1 396 ? -9.139 -5.334 -26.440 1.00 88.44 396 GLY A CA 1
ATOM 3130 C C . GLY A 1 396 ? -9.338 -4.605 -25.109 1.00 88.44 396 GLY A C 1
ATOM 3131 O O . GLY A 1 396 ? -10.207 -3.735 -25.017 1.00 88.44 396 GLY A O 1
ATOM 3132 N N . VAL A 1 397 ? -8.549 -4.919 -24.074 1.00 90.88 397 VAL A N 1
ATOM 3133 C CA . VAL A 1 397 ? -8.681 -4.257 -22.773 1.00 90.88 397 VAL A CA 1
ATOM 3134 C C . VAL A 1 397 ? -8.053 -2.856 -22.795 1.00 90.88 397 VAL A C 1
ATOM 3136 O O . VAL A 1 397 ? -6.884 -2.696 -23.155 1.00 90.88 397 VAL A O 1
ATOM 3139 N N . PRO A 1 398 ? -8.783 -1.819 -22.346 1.00 91.00 398 PRO A N 1
ATOM 3140 C CA . PRO A 1 398 ? -8.319 -0.435 -22.336 1.00 91.00 398 PRO A CA 1
ATOM 3141 C C . PRO A 1 398 ? -7.346 -0.145 -21.172 1.00 91.00 398 PRO A C 1
ATOM 3143 O O . PRO A 1 398 ? -7.705 0.550 -20.222 1.00 91.00 398 PRO A O 1
ATOM 3146 N N . VAL A 1 399 ? -6.115 -0.661 -21.224 1.00 93.12 399 VAL A N 1
ATOM 3147 C CA . VAL A 1 399 ? -5.050 -0.347 -20.246 1.00 93.12 399 VAL A CA 1
ATOM 3148 C C . VAL A 1 399 ? -4.080 0.682 -20.840 1.00 93.12 399 VAL A C 1
ATOM 3150 O O . VAL A 1 399 ? -3.651 0.521 -21.985 1.00 93.12 399 VAL A O 1
ATOM 3153 N N . PRO A 1 400 ? -3.709 1.760 -20.120 1.00 93.31 400 PRO A N 1
ATOM 3154 C CA . PRO A 1 400 ? -2.799 2.761 -20.664 1.00 93.31 400 PRO A CA 1
ATOM 3155 C C . PRO A 1 400 ? -1.381 2.202 -20.843 1.00 93.31 400 PRO A C 1
ATOM 3157 O O . PRO A 1 400 ? -0.887 1.448 -20.010 1.00 93.31 400 PRO A O 1
ATOM 3160 N N . ILE A 1 401 ? -0.666 2.676 -21.869 1.00 95.06 401 ILE A N 1
ATOM 3161 C CA . ILE A 1 401 ? 0.752 2.328 -22.110 1.00 95.06 401 ILE A CA 1
ATOM 3162 C C . ILE A 1 401 ? 1.687 2.710 -20.950 1.00 95.06 401 ILE A C 1
ATOM 3164 O O . ILE A 1 401 ? 2.832 2.274 -20.905 1.00 95.06 401 ILE A O 1
ATOM 3168 N N . THR A 1 402 ? 1.220 3.575 -20.048 1.00 97.25 402 THR A N 1
ATOM 3169 C CA . THR A 1 402 ? 1.936 3.997 -18.844 1.00 97.25 402 THR A CA 1
ATOM 3170 C C . THR A 1 402 ? 1.795 3.005 -17.691 1.00 97.25 402 THR A C 1
ATOM 3172 O O . THR A 1 402 ? 2.443 3.220 -16.671 1.00 97.25 402 THR A O 1
ATOM 3175 N N . ASP A 1 403 ? 0.965 1.958 -17.811 1.00 98.50 403 ASP A N 1
ATOM 3176 C CA . ASP A 1 403 ? 0.806 0.935 -16.772 1.00 98.50 403 ASP A CA 1
ATOM 3177 C C . ASP A 1 403 ? 2.120 0.183 -16.506 1.00 98.50 403 ASP A C 1
ATOM 3179 O O . ASP A 1 403 ? 2.800 -0.252 -17.441 1.00 98.50 403 ASP A O 1
ATOM 3183 N N . SER A 1 404 ? 2.469 -0.001 -15.227 1.00 98.50 404 SER A N 1
ATOM 3184 C CA . SER A 1 404 ? 3.706 -0.666 -14.798 1.00 98.50 404 SER A CA 1
ATOM 3185 C C . SER A 1 404 ? 3.900 -2.059 -15.412 1.00 98.50 404 SER A C 1
ATOM 3187 O O . SER A 1 404 ? 5.042 -2.479 -15.587 1.00 98.50 404 SER A O 1
ATOM 3189 N N . ARG A 1 405 ? 2.831 -2.773 -15.803 1.00 98.19 405 ARG A N 1
ATOM 3190 C CA . ARG A 1 405 ? 2.944 -4.086 -16.471 1.00 98.19 405 ARG A CA 1
ATOM 3191 C C . ARG A 1 405 ? 3.684 -4.038 -17.806 1.00 98.19 405 ARG A C 1
ATOM 3193 O O . ARG A 1 405 ? 4.257 -5.056 -18.208 1.00 98.19 405 ARG A O 1
ATOM 3200 N N . PHE A 1 406 ? 3.674 -2.886 -18.478 1.00 97.75 406 PHE A N 1
ATOM 3201 C CA . PHE A 1 406 ? 4.330 -2.661 -19.770 1.00 97.75 406 PHE A CA 1
ATOM 3202 C C . PHE A 1 406 ? 5.725 -2.047 -19.633 1.00 97.75 406 PHE A C 1
ATOM 3204 O O . PHE A 1 406 ? 6.365 -1.704 -20.627 1.00 97.75 406 PHE A O 1
ATOM 3211 N N . ARG A 1 407 ? 6.222 -1.912 -18.401 1.00 97.81 407 ARG A N 1
ATOM 3212 C CA . ARG A 1 407 ? 7.554 -1.393 -18.129 1.00 97.81 407 ARG A CA 1
ATOM 3213 C C . ARG A 1 407 ? 8.622 -2.455 -18.437 1.00 97.81 407 ARG A C 1
ATOM 3215 O O . ARG A 1 407 ? 8.734 -3.474 -17.755 1.00 97.81 407 ARG A O 1
ATOM 3222 N N . THR A 1 408 ? 9.422 -2.206 -19.473 1.00 98.00 408 THR A N 1
ATOM 3223 C CA . THR A 1 408 ? 10.306 -3.213 -20.082 1.00 98.00 408 THR A CA 1
ATOM 3224 C C . THR A 1 408 ? 11.437 -3.708 -19.175 1.00 98.00 408 THR A C 1
ATOM 3226 O O . THR A 1 408 ? 11.663 -4.912 -19.114 1.00 98.00 408 THR A O 1
ATOM 3229 N N . ASP A 1 409 ? 12.139 -2.833 -18.443 1.00 97.94 409 ASP A N 1
ATOM 3230 C CA . ASP A 1 409 ? 13.220 -3.240 -17.523 1.00 97.94 409 ASP A CA 1
ATOM 3231 C C . ASP A 1 409 ? 12.704 -4.171 -16.418 1.00 97.94 409 ASP A C 1
ATOM 3233 O O . ASP A 1 409 ? 13.325 -5.188 -16.108 1.00 97.94 409 ASP A O 1
ATOM 3237 N N . GLN A 1 410 ? 11.529 -3.858 -15.873 1.00 97.69 410 GLN A N 1
ATOM 3238 C CA . GLN A 1 410 ? 10.853 -4.683 -14.880 1.00 97.69 410 GLN A CA 1
ATOM 3239 C C . GLN A 1 410 ? 10.433 -6.047 -15.450 1.00 97.69 410 GLN A C 1
ATOM 3241 O O . GLN A 1 410 ? 10.666 -7.069 -14.802 1.00 97.69 410 GLN A O 1
ATOM 3246 N N . ARG A 1 411 ? 9.850 -6.083 -16.659 1.00 97.81 411 ARG A N 1
ATOM 3247 C CA . ARG A 1 411 ? 9.445 -7.336 -17.320 1.00 97.81 411 ARG A CA 1
ATOM 3248 C C . ARG A 1 411 ? 10.641 -8.239 -17.610 1.00 97.81 411 ARG A C 1
ATOM 3250 O O . ARG A 1 411 ? 10.624 -9.402 -17.223 1.00 97.81 411 ARG A O 1
ATOM 3257 N N . LEU A 1 412 ? 11.695 -7.688 -18.214 1.00 98.25 412 LEU A N 1
ATOM 3258 C CA . LEU A 1 412 ? 12.933 -8.418 -18.501 1.00 98.25 412 LEU A CA 1
ATOM 3259 C C . LEU A 1 412 ? 13.532 -9.020 -17.226 1.00 98.25 412 LEU A C 1
ATOM 3261 O O . LEU A 1 412 ? 14.016 -10.150 -17.238 1.00 98.25 412 LEU A O 1
ATOM 3265 N N . TYR A 1 413 ? 13.480 -8.288 -16.111 1.00 97.62 413 TYR A N 1
ATOM 3266 C CA . TYR A 1 413 ? 13.986 -8.795 -14.841 1.00 97.62 413 TYR A CA 1
ATOM 3267 C C . TYR A 1 413 ? 13.126 -9.933 -14.274 1.00 97.62 413 TYR A C 1
ATOM 3269 O O . TYR A 1 413 ? 13.673 -10.925 -13.796 1.00 97.62 413 TYR A O 1
ATOM 3277 N N . GLU A 1 414 ? 11.797 -9.832 -14.368 1.00 97.50 414 GLU A N 1
ATOM 3278 C CA . GLU A 1 414 ? 10.872 -10.907 -13.975 1.00 97.50 414 GLU A CA 1
ATOM 3279 C C . GLU A 1 414 ? 11.074 -12.196 -14.795 1.00 97.50 414 GLU A C 1
ATOM 3281 O O . GLU A 1 414 ? 10.913 -13.300 -14.274 1.00 97.50 414 GLU A O 1
ATOM 3286 N N . GLU A 1 415 ? 11.466 -12.053 -16.063 1.00 97.38 415 GLU A N 1
ATOM 3287 C CA . GLU A 1 415 ? 11.810 -13.140 -16.990 1.00 97.38 415 GLU A CA 1
ATOM 3288 C C . GLU A 1 415 ? 13.233 -13.695 -16.787 1.00 97.38 415 GLU A C 1
ATOM 3290 O O . GLU A 1 415 ? 13.656 -14.597 -17.506 1.00 97.38 415 GLU A O 1
ATOM 3295 N N . GLY A 1 416 ? 14.002 -13.167 -15.828 1.00 96.19 416 GLY A N 1
ATOM 3296 C CA . GLY A 1 416 ? 15.374 -13.606 -15.553 1.00 96.19 416 GLY A CA 1
ATOM 3297 C C . GLY A 1 416 ? 16.427 -13.061 -16.527 1.00 96.19 416 GLY A C 1
ATOM 3298 O O . GLY A 1 416 ? 17.601 -13.421 -16.435 1.00 96.19 416 GLY A O 1
ATOM 3299 N N . ARG A 1 417 ? 16.060 -12.142 -17.428 1.00 97.25 417 ARG A N 1
ATOM 3300 C CA . ARG A 1 417 ? 16.953 -11.503 -18.413 1.00 97.25 417 ARG A CA 1
ATOM 3301 C C . ARG A 1 417 ? 17.701 -10.321 -17.788 1.00 97.25 417 ARG A C 1
ATOM 3303 O O . ARG A 1 417 ? 17.560 -9.169 -18.194 1.00 97.25 417 ARG A O 1
ATOM 3310 N N . VAL A 1 418 ? 18.510 -10.610 -16.765 1.00 95.44 418 VAL A N 1
ATOM 3311 C CA . VAL A 1 418 ? 19.122 -9.613 -15.860 1.00 95.44 418 VAL A CA 1
ATOM 3312 C C . VAL A 1 418 ? 19.960 -8.553 -16.589 1.00 95.44 418 VAL A C 1
ATOM 3314 O O . VAL A 1 418 ? 19.825 -7.363 -16.305 1.00 95.44 418 VAL A O 1
ATOM 3317 N N . ASN A 1 419 ? 20.815 -8.955 -17.535 1.00 95.75 419 ASN A N 1
ATOM 3318 C CA . ASN A 1 419 ? 21.693 -8.018 -18.251 1.00 95.75 419 ASN A CA 1
ATOM 3319 C C . ASN A 1 419 ? 20.898 -7.036 -19.119 1.00 95.75 419 ASN A C 1
ATOM 3321 O O . ASN A 1 419 ? 21.196 -5.840 -19.149 1.00 95.75 419 ASN A O 1
ATOM 3325 N N . GLU A 1 420 ? 19.862 -7.537 -1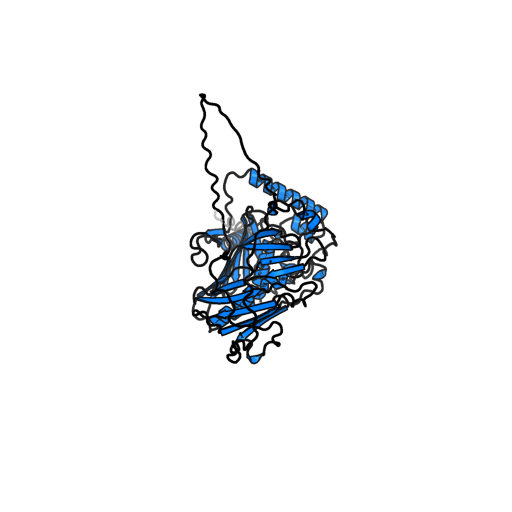9.787 1.00 98.12 420 GLU A N 1
ATOM 3326 C CA . GLU A 1 420 ? 18.975 -6.734 -20.624 1.00 98.12 420 GLU A CA 1
ATOM 3327 C C . GLU A 1 420 ? 18.128 -5.796 -19.767 1.00 98.12 420 GLU A C 1
ATOM 3329 O O . GLU A 1 420 ? 18.043 -4.606 -20.062 1.00 98.12 420 GLU A O 1
ATOM 3334 N N . ALA A 1 421 ? 17.600 -6.290 -18.643 1.00 97.38 421 ALA A N 1
ATOM 3335 C CA . ALA A 1 421 ? 16.888 -5.473 -17.668 1.00 97.38 421 ALA A CA 1
ATOM 3336 C C . ALA A 1 421 ? 17.754 -4.320 -17.141 1.00 97.38 421 ALA A C 1
ATOM 3338 O O . ALA A 1 421 ? 17.304 -3.180 -17.056 1.00 97.38 421 ALA A O 1
ATOM 3339 N N . GLN A 1 422 ? 19.024 -4.587 -16.827 1.00 95.94 422 GLN A N 1
ATOM 3340 C CA . GLN A 1 422 ? 19.959 -3.565 -16.365 1.00 95.94 422 GLN A CA 1
ATOM 3341 C C . GLN A 1 422 ? 20.269 -2.520 -17.450 1.00 95.94 422 GLN A C 1
ATOM 3343 O O . GLN A 1 422 ? 20.407 -1.335 -17.130 1.00 95.94 422 GLN A O 1
ATOM 3348 N N . ALA A 1 423 ? 20.404 -2.939 -18.712 1.00 97.31 423 ALA A N 1
ATOM 3349 C CA . ALA A 1 423 ? 20.616 -2.031 -19.836 1.00 97.31 423 ALA A CA 1
ATOM 3350 C C . ALA A 1 423 ? 19.385 -1.150 -20.088 1.00 97.31 423 ALA A C 1
ATOM 3352 O O . ALA A 1 423 ? 19.514 0.071 -20.195 1.00 97.31 423 ALA A O 1
ATOM 3353 N N . GLU A 1 424 ? 18.199 -1.752 -20.090 1.00 97.88 424 GLU A N 1
ATOM 3354 C CA . GLU A 1 424 ? 16.934 -1.052 -20.290 1.00 97.88 424 GLU A CA 1
ATOM 3355 C C . GLU A 1 424 ? 16.632 -0.082 -19.143 1.00 97.88 424 GLU A C 1
ATOM 3357 O O . GLU A 1 424 ? 16.229 1.057 -19.382 1.00 97.88 424 GLU A O 1
ATOM 3362 N N . LYS A 1 425 ? 16.939 -0.469 -17.899 1.00 95.75 425 LYS A N 1
ATOM 3363 C CA . LYS A 1 425 ? 16.835 0.412 -16.731 1.00 95.75 425 LYS A CA 1
ATOM 3364 C C . LYS A 1 425 ? 17.690 1.667 -16.896 1.00 95.75 425 LYS A C 1
ATOM 3366 O O . LYS A 1 425 ? 17.195 2.776 -16.697 1.00 95.75 425 LYS A O 1
ATOM 3371 N N . ARG A 1 426 ? 18.959 1.519 -17.306 1.00 94.56 426 ARG A N 1
ATOM 3372 C CA . ARG A 1 426 ? 19.839 2.673 -17.575 1.00 94.56 426 ARG A CA 1
ATOM 3373 C C . ARG A 1 426 ? 19.258 3.571 -18.664 1.00 94.56 426 ARG A C 1
ATOM 3375 O O . ARG A 1 426 ? 19.172 4.779 -18.456 1.00 94.56 426 ARG A O 1
ATOM 3382 N N . ARG A 1 427 ? 18.798 2.982 -19.774 1.00 96.69 427 ARG A N 1
ATOM 3383 C CA . ARG A 1 427 ? 18.185 3.708 -20.896 1.00 96.69 427 ARG A CA 1
ATOM 3384 C C . ARG A 1 427 ? 16.961 4.518 -20.454 1.00 96.69 427 ARG A C 1
ATOM 3386 O O . ARG A 1 427 ? 16.826 5.680 -20.837 1.00 96.69 427 ARG A O 1
ATOM 3393 N N . LEU A 1 428 ? 16.075 3.931 -19.645 1.00 95.00 428 LEU A N 1
ATOM 3394 C CA . LEU A 1 428 ? 14.877 4.601 -19.123 1.00 95.00 428 LEU A CA 1
ATOM 3395 C C . LEU A 1 428 ? 15.226 5.743 -18.163 1.00 95.00 428 LEU A C 1
ATOM 3397 O O . LEU A 1 428 ? 14.678 6.839 -18.294 1.00 95.00 428 LEU A O 1
ATOM 3401 N N . GLU A 1 429 ? 16.163 5.527 -17.240 1.00 91.62 429 GLU A N 1
ATOM 3402 C CA . GLU A 1 429 ? 16.608 6.565 -16.306 1.00 91.62 429 GLU A CA 1
ATOM 3403 C C . GLU A 1 429 ? 17.310 7.728 -17.023 1.00 91.62 429 GLU A C 1
ATOM 3405 O O . GLU A 1 429 ? 17.094 8.890 -16.680 1.00 91.62 429 GLU A O 1
ATOM 3410 N N . GLU A 1 430 ? 18.130 7.445 -18.037 1.00 93.19 430 GLU A N 1
ATOM 3411 C CA . GLU A 1 430 ? 18.769 8.462 -18.880 1.00 93.19 430 GLU A CA 1
ATOM 3412 C C . GLU A 1 430 ? 17.741 9.249 -19.689 1.00 93.19 430 GLU A C 1
ATOM 3414 O O . GLU A 1 430 ? 17.779 10.482 -19.689 1.00 93.19 430 GLU A O 1
ATOM 3419 N N . LYS A 1 431 ? 16.769 8.561 -20.303 1.00 94.75 431 LYS A N 1
ATOM 3420 C CA . LYS A 1 431 ? 15.651 9.201 -21.007 1.00 94.75 431 LYS A CA 1
ATOM 3421 C C . LYS A 1 431 ? 14.867 10.122 -20.072 1.00 94.75 431 LYS A C 1
ATOM 3423 O O . LYS A 1 431 ? 14.553 11.249 -20.449 1.00 94.75 431 LYS A O 1
ATOM 3428 N N . GLN A 1 432 ? 14.580 9.678 -18.848 1.00 91.81 432 GLN A N 1
ATOM 3429 C CA . GLN A 1 432 ? 13.879 10.486 -17.852 1.00 91.81 432 GLN A CA 1
ATOM 3430 C C . GLN A 1 432 ? 14.710 11.698 -17.405 1.00 91.81 432 GLN A C 1
ATOM 3432 O O . GLN A 1 432 ? 14.174 12.803 -17.305 1.00 91.81 432 GLN A O 1
ATOM 3437 N N . ARG A 1 433 ? 16.021 11.525 -17.183 1.00 90.88 433 ARG A N 1
ATOM 3438 C CA . ARG A 1 433 ? 16.951 12.622 -16.857 1.00 90.88 433 ARG A CA 1
ATOM 3439 C C . ARG A 1 433 ? 17.018 13.659 -17.981 1.00 90.88 433 ARG A C 1
ATOM 3441 O O . ARG A 1 433 ? 16.931 14.855 -17.705 1.00 90.88 433 ARG A O 1
ATOM 3448 N N . ALA A 1 434 ? 17.119 13.216 -19.234 1.00 93.56 434 ALA A N 1
ATOM 3449 C CA . ALA A 1 434 ? 17.127 14.090 -20.404 1.00 93.56 434 ALA A CA 1
ATOM 3450 C C . ALA A 1 434 ? 15.799 14.848 -20.558 1.00 93.56 434 ALA A C 1
ATOM 3452 O O . ALA A 1 434 ? 15.806 16.068 -20.707 1.00 93.56 434 ALA A O 1
ATOM 3453 N N . ALA A 1 435 ? 14.662 14.153 -20.430 1.00 92.81 435 ALA A N 1
ATOM 3454 C CA . ALA A 1 435 ? 13.337 14.767 -20.488 1.00 92.81 435 ALA A CA 1
ATOM 3455 C C . ALA A 1 435 ? 13.124 15.801 -19.373 1.00 92.81 435 ALA A C 1
ATOM 3457 O O . ALA A 1 435 ? 12.550 16.854 -19.624 1.00 92.81 435 ALA A O 1
ATOM 3458 N N . ARG A 1 436 ? 13.624 15.538 -18.156 1.00 90.56 436 ARG A N 1
ATOM 3459 C CA . ARG A 1 436 ? 13.608 16.513 -17.057 1.00 90.56 436 ARG A CA 1
ATOM 3460 C C . ARG A 1 436 ? 14.428 17.757 -17.398 1.00 90.56 436 ARG A C 1
ATOM 3462 O O . ARG A 1 436 ? 13.957 18.856 -17.150 1.00 90.56 436 ARG A O 1
ATOM 3469 N N . LYS A 1 437 ? 15.636 17.594 -17.951 1.00 90.38 437 LYS A N 1
ATOM 3470 C CA . LYS A 1 437 ? 16.515 18.719 -18.317 1.00 90.38 437 LYS A CA 1
ATOM 3471 C C . LYS A 1 437 ? 15.922 19.583 -19.436 1.00 90.38 437 LYS A C 1
ATOM 3473 O O . LYS A 1 437 ? 16.135 20.786 -19.440 1.00 90.38 437 LYS A O 1
ATOM 3478 N N . ALA A 1 438 ? 15.206 18.967 -20.375 1.00 92.81 438 ALA A N 1
ATOM 3479 C CA . ALA A 1 438 ? 14.568 19.660 -21.493 1.00 92.81 438 ALA A CA 1
ATOM 3480 C C . ALA A 1 438 ? 13.221 20.309 -21.131 1.00 92.81 438 ALA A C 1
ATOM 3482 O O . ALA A 1 438 ? 12.685 21.084 -21.920 1.00 92.81 438 ALA A O 1
ATOM 3483 N N . ARG A 1 439 ? 12.638 19.968 -19.977 1.00 91.62 439 ARG A N 1
ATOM 3484 C CA . ARG A 1 439 ? 11.317 20.448 -19.584 1.00 91.62 439 ARG A CA 1
ATOM 3485 C C . ARG A 1 439 ? 11.406 21.865 -19.016 1.00 91.62 439 ARG A C 1
ATOM 3487 O O . ARG A 1 439 ? 12.133 22.092 -18.056 1.00 91.62 439 ARG A O 1
ATOM 3494 N N . ILE A 1 440 ? 10.628 22.772 -19.604 1.00 88.06 440 ILE A N 1
ATOM 3495 C CA . ILE A 1 440 ? 10.504 24.170 -19.168 1.00 88.06 440 ILE A CA 1
ATOM 3496 C C . ILE A 1 440 ? 9.428 24.291 -18.079 1.00 88.06 440 ILE A C 1
ATOM 3498 O O . ILE A 1 440 ? 9.672 24.903 -17.045 1.00 88.06 440 ILE A O 1
ATOM 3502 N N . ASP A 1 441 ? 8.276 23.646 -18.280 1.00 88.06 441 ASP A N 1
ATOM 3503 C CA . ASP A 1 441 ? 7.127 23.754 -17.375 1.00 88.06 441 ASP A CA 1
ATOM 3504 C C . ASP A 1 441 ? 7.116 22.703 -16.257 1.00 88.06 441 ASP A C 1
ATOM 3506 O O . ASP A 1 441 ? 7.666 21.604 -16.375 1.00 88.06 441 ASP A O 1
ATOM 3510 N N . GLU A 1 442 ? 6.414 22.993 -15.162 1.00 86.88 442 GLU A N 1
ATOM 3511 C CA . GLU A 1 442 ? 6.175 21.994 -14.120 1.00 86.88 442 GLU A CA 1
ATOM 3512 C C . GLU A 1 442 ? 5.376 20.800 -14.678 1.00 86.88 442 GLU A C 1
ATOM 3514 O O . GLU A 1 442 ? 4.442 20.949 -15.470 1.00 86.88 442 GLU A O 1
ATOM 3519 N N . TRP A 1 443 ? 5.739 19.582 -14.263 1.00 91.00 443 TRP A N 1
ATOM 3520 C CA . TRP A 1 443 ? 4.973 18.391 -14.628 1.00 91.00 443 TRP A CA 1
ATOM 3521 C C . TRP A 1 443 ? 3.558 18.464 -14.064 1.00 91.00 443 TRP A C 1
ATOM 3523 O O . TRP A 1 443 ? 3.388 18.619 -12.858 1.00 91.00 443 TRP A O 1
ATOM 3533 N N . GLN A 1 444 ? 2.561 18.238 -14.915 1.00 93.56 444 GLN A N 1
ATOM 3534 C CA . GLN A 1 444 ? 1.178 18.075 -14.489 1.00 93.56 444 GLN A CA 1
ATOM 3535 C C . GLN A 1 444 ? 0.788 16.597 -14.572 1.00 93.56 444 GLN A C 1
ATOM 3537 O O . GLN A 1 444 ? 0.687 16.060 -15.679 1.00 93.56 444 GLN A O 1
ATOM 3542 N N . PRO A 1 445 ? 0.566 15.923 -13.430 1.00 95.44 445 PRO A N 1
ATOM 3543 C CA . PRO A 1 445 ? 0.052 14.563 -13.420 1.00 95.44 445 PRO A CA 1
ATOM 3544 C C . PRO A 1 445 ? -1.317 14.482 -14.085 1.00 95.44 445 PRO A C 1
ATOM 3546 O O . PRO A 1 445 ? -2.148 15.397 -13.984 1.00 95.44 445 PRO A O 1
ATOM 3549 N N . ARG A 1 446 ? -1.549 13.370 -14.776 1.00 95.69 446 ARG A N 1
ATOM 3550 C CA . ARG A 1 446 ? -2.718 13.210 -15.638 1.00 95.69 446 ARG A CA 1
ATOM 3551 C C . ARG A 1 446 ? -3.975 12.896 -14.845 1.00 95.69 446 ARG A C 1
ATOM 3553 O O . ARG A 1 446 ? -5.043 13.383 -15.205 1.00 95.69 446 ARG A O 1
ATOM 3560 N N . TRP A 1 447 ? -3.857 12.091 -13.794 1.00 97.31 447 TRP A N 1
ATOM 3561 C CA . TRP A 1 447 ? -5.004 11.534 -13.076 1.00 97.31 447 TRP A CA 1
ATOM 3562 C C . TRP A 1 447 ? -5.152 12.085 -11.671 1.00 97.31 447 TRP A C 1
ATOM 3564 O O . TRP A 1 447 ? -6.244 12.027 -11.119 1.00 97.31 447 TRP A O 1
ATOM 3574 N N . PHE A 1 448 ? -4.096 12.659 -11.106 1.00 97.12 448 PHE A N 1
ATOM 3575 C CA . PHE A 1 448 ? -4.124 13.256 -9.776 1.00 97.12 448 PHE A CA 1
ATOM 3576 C C . PHE A 1 448 ? -3.900 14.763 -9.826 1.00 97.12 448 PHE A C 1
ATOM 3578 O O . PHE A 1 448 ? -3.261 15.303 -10.729 1.00 97.12 448 PHE A O 1
ATOM 3585 N N . GLU A 1 449 ? -4.425 15.449 -8.821 1.00 95.44 449 GLU A N 1
ATOM 3586 C CA . GLU A 1 449 ? -4.218 16.874 -8.621 1.00 95.44 449 GLU A CA 1
ATOM 3587 C C . GLU A 1 449 ? -4.038 17.217 -7.149 1.00 95.44 449 GLU A C 1
ATOM 3589 O O . GLU A 1 449 ? -4.450 16.476 -6.254 1.00 95.44 449 GLU A O 1
ATOM 3594 N N . ARG A 1 450 ? -3.405 18.362 -6.903 1.00 93.62 450 ARG A N 1
ATOM 3595 C CA . ARG A 1 450 ? -3.183 18.889 -5.561 1.00 93.62 450 ARG A CA 1
ATOM 3596 C C . ARG A 1 450 ? -4.443 19.620 -5.098 1.00 93.62 450 ARG A C 1
ATOM 3598 O O . ARG A 1 450 ? -4.813 20.634 -5.681 1.00 93.62 450 ARG A O 1
ATOM 3605 N N . ARG A 1 451 ? -5.084 19.130 -4.035 1.00 92.44 451 ARG A N 1
ATOM 3606 C CA . ARG A 1 451 ? -6.245 19.764 -3.384 1.00 92.44 451 ARG A CA 1
ATOM 3607 C C . ARG A 1 451 ? -6.018 19.892 -1.884 1.00 92.44 451 ARG A C 1
ATOM 3609 O O . ARG A 1 451 ? -5.441 19.004 -1.257 1.00 92.44 451 ARG A O 1
ATOM 3616 N N . LEU A 1 452 ? -6.487 20.987 -1.293 1.00 92.31 452 LEU A N 1
ATOM 3617 C CA . LEU A 1 452 ? -6.490 21.131 0.162 1.00 92.31 452 LEU A CA 1
ATOM 3618 C C . LEU A 1 452 ? -7.417 20.080 0.786 1.00 92.31 452 LEU A C 1
ATOM 3620 O O . LEU A 1 452 ? -8.547 19.896 0.338 1.00 92.31 452 LEU A O 1
ATOM 3624 N N . ASP A 1 453 ? -6.927 19.405 1.823 1.00 89.31 453 ASP A N 1
ATOM 3625 C CA . ASP A 1 453 ? -7.712 18.478 2.637 1.00 89.31 453 ASP A CA 1
ATOM 3626 C C . ASP A 1 453 ? -7.715 18.990 4.085 1.00 89.31 453 ASP A C 1
ATOM 3628 O O . ASP A 1 453 ? -6.749 18.754 4.817 1.00 89.31 453 ASP A O 1
ATOM 3632 N N . PRO A 1 454 ? -8.787 19.667 4.534 1.00 87.56 454 PRO A N 1
ATOM 3633 C CA . PRO A 1 454 ? -8.822 20.318 5.842 1.00 87.56 454 PRO A CA 1
ATOM 3634 C C . PRO A 1 454 ? -8.726 19.341 7.021 1.00 87.56 454 PRO A C 1
ATOM 3636 O O . PRO A 1 454 ? -8.455 19.776 8.142 1.00 87.56 454 PRO A O 1
ATOM 3639 N N . ILE A 1 455 ? -8.939 18.040 6.800 1.00 87.38 455 ILE A N 1
ATOM 3640 C CA . ILE A 1 455 ? -8.819 17.022 7.847 1.00 87.38 455 ILE A CA 1
ATOM 3641 C C . ILE A 1 455 ? -7.343 16.661 8.089 1.00 87.38 455 ILE A C 1
ATOM 3643 O O . ILE A 1 455 ? -6.967 16.265 9.198 1.00 87.38 455 ILE A O 1
ATOM 3647 N N . VAL A 1 456 ? -6.505 16.796 7.060 1.00 83.44 456 VAL A N 1
ATOM 3648 C CA . VAL A 1 456 ? -5.086 16.431 7.097 1.00 83.44 456 VAL A CA 1
ATOM 3649 C C . VAL A 1 456 ? -4.183 17.648 7.232 1.00 83.44 456 VAL A C 1
ATOM 3651 O O . VAL A 1 456 ? -3.308 17.668 8.094 1.00 83.44 456 VAL A O 1
ATOM 3654 N N . SER A 1 457 ? -4.393 18.658 6.392 1.00 79.00 457 SER A N 1
ATOM 3655 C CA . SER A 1 457 ? -3.597 19.877 6.370 1.00 79.00 457 SER A CA 1
ATOM 3656 C C . SER A 1 457 ? -4.435 21.059 5.900 1.00 79.00 457 SER A C 1
ATOM 3658 O O . SER A 1 457 ? -5.070 21.040 4.849 1.00 79.00 457 SER A O 1
ATOM 3660 N N . LYS A 1 458 ? -4.405 22.141 6.683 1.00 76.12 458 LYS A N 1
ATOM 3661 C CA . LYS A 1 458 ? -5.068 23.404 6.327 1.00 76.12 458 LYS A CA 1
ATOM 3662 C C . LYS A 1 458 ? -4.248 24.262 5.360 1.00 76.12 458 LYS A C 1
ATOM 3664 O O . LYS A 1 458 ? -4.762 25.263 4.877 1.00 76.12 458 LYS A O 1
ATOM 3669 N N . LYS A 1 459 ? -2.974 23.923 5.145 1.00 76.00 459 LYS A N 1
ATOM 3670 C CA . LYS A 1 459 ? -2.011 24.773 4.425 1.00 76.00 459 LYS A CA 1
ATOM 3671 C C . LYS A 1 459 ? -1.376 24.077 3.229 1.00 76.00 459 LYS A C 1
ATOM 3673 O O . LYS A 1 459 ? -1.068 24.738 2.246 1.00 76.00 459 LYS A O 1
ATOM 3678 N N . GLU A 1 460 ? -1.198 22.764 3.304 1.00 82.19 460 GLU A N 1
ATOM 3679 C CA . GLU A 1 460 ? -0.522 21.996 2.265 1.00 82.19 460 GLU A CA 1
ATOM 3680 C C . GLU A 1 460 ? -1.523 21.097 1.541 1.00 82.19 460 GLU A C 1
ATOM 3682 O O . GLU A 1 460 ? -2.268 20.351 2.184 1.00 82.19 460 GLU A O 1
ATOM 3687 N N . PRO A 1 461 ? -1.593 21.171 0.205 1.00 87.31 461 PRO A N 1
ATOM 3688 C CA . PRO A 1 461 ? -2.499 20.332 -0.550 1.00 87.31 461 PRO A CA 1
ATOM 3689 C C . PRO A 1 461 ? -1.986 18.891 -0.621 1.00 87.31 461 PRO A C 1
ATOM 3691 O O . PRO A 1 461 ? -0.788 18.632 -0.705 1.00 87.31 461 PRO A O 1
ATOM 3694 N N . THR A 1 462 ? -2.930 17.960 -0.665 1.00 91.88 462 THR A N 1
ATOM 3695 C CA . THR A 1 462 ? -2.714 16.521 -0.826 1.00 91.88 462 THR A CA 1
ATOM 3696 C C . THR A 1 462 ? -3.031 16.097 -2.256 1.00 91.88 462 THR A C 1
ATOM 3698 O O . THR A 1 462 ? -3.780 16.777 -2.962 1.00 91.88 462 THR A O 1
ATOM 3701 N N . TRP A 1 463 ? -2.474 14.971 -2.695 1.00 94.62 463 TRP A N 1
ATOM 3702 C CA . TRP A 1 463 ? -2.811 14.397 -3.994 1.00 94.62 463 TRP A CA 1
ATOM 3703 C C . TRP A 1 463 ? -4.153 13.668 -3.928 1.00 94.62 463 TRP A C 1
ATOM 3705 O O . TRP A 1 463 ? -4.334 12.746 -3.134 1.00 94.62 463 TRP A O 1
ATOM 3715 N N . GLN A 1 464 ? -5.087 14.080 -4.779 1.00 95.19 464 GLN A N 1
ATOM 3716 C CA . GLN A 1 464 ? -6.419 13.496 -4.898 1.00 95.19 464 GLN A CA 1
ATOM 3717 C C . GLN A 1 464 ? -6.692 13.128 -6.354 1.00 95.19 464 GLN A C 1
ATOM 3719 O O . GLN A 1 464 ? -6.191 13.781 -7.270 1.00 95.19 464 GLN A O 1
ATOM 3724 N N . LEU A 1 465 ? -7.474 12.070 -6.567 1.00 96.44 465 LEU A N 1
ATOM 3725 C CA . LEU A 1 465 ? -7.886 11.658 -7.906 1.00 96.44 465 LEU A CA 1
ATOM 3726 C C . LEU A 1 465 ? -8.739 12.767 -8.541 1.00 96.44 465 LEU A C 1
ATOM 3728 O O . LEU A 1 465 ? -9.680 13.270 -7.922 1.00 96.44 465 LEU A O 1
ATOM 3732 N N . ARG A 1 466 ? -8.423 13.135 -9.783 1.00 95.56 466 ARG A N 1
A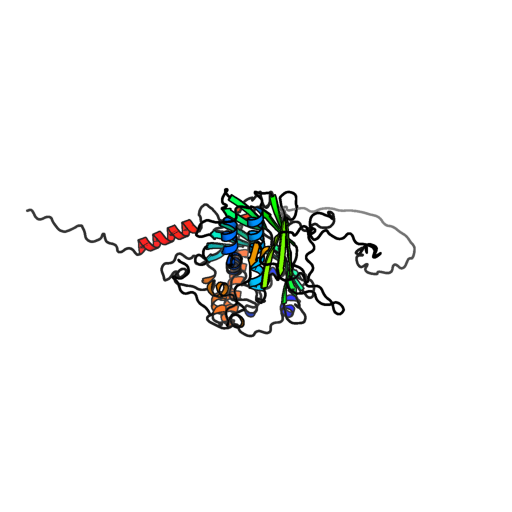TOM 3733 C CA . ARG A 1 466 ? -9.203 14.095 -10.564 1.00 95.56 466 ARG A CA 1
ATOM 3734 C C . ARG A 1 466 ? -10.606 13.550 -10.797 1.00 95.56 466 ARG A C 1
ATOM 3736 O O . ARG A 1 466 ? -10.789 12.404 -11.203 1.00 95.56 466 ARG A O 1
ATOM 3743 N N . GLN A 1 467 ? -11.596 14.410 -10.587 1.00 90.00 467 GLN A N 1
ATOM 3744 C CA . GLN A 1 467 ? -12.993 14.104 -10.905 1.00 90.00 467 GLN A CA 1
ATOM 3745 C C . GLN A 1 467 ? -13.274 14.281 -12.402 1.00 90.00 467 GLN A C 1
ATOM 3747 O O . GLN A 1 467 ? -14.021 13.497 -12.979 1.00 90.00 467 GLN A O 1
ATOM 3752 N N . THR A 1 468 ? -12.622 15.262 -13.041 1.00 86.50 468 THR A N 1
ATOM 3753 C CA . THR A 1 468 ? -12.809 15.566 -14.463 1.00 86.50 468 THR A CA 1
ATOM 3754 C C . THR A 1 468 ? -11.472 15.931 -15.125 1.00 86.50 468 THR A C 1
ATOM 3756 O O . THR A 1 468 ? -10.852 16.911 -14.713 1.00 86.50 468 THR A O 1
ATOM 3759 N N . PRO A 1 469 ? -11.023 15.191 -16.158 1.00 82.69 469 PRO A N 1
ATOM 3760 C CA . PRO A 1 469 ? -11.527 13.873 -16.537 1.00 82.69 469 PRO A CA 1
ATOM 3761 C C . PRO A 1 469 ? -11.163 12.822 -15.474 1.00 82.69 469 PRO A C 1
ATOM 3763 O O . PRO A 1 469 ? -10.025 12.763 -15.014 1.00 82.69 469 PRO A O 1
ATOM 3766 N N . SER A 1 470 ? -12.122 11.974 -15.113 1.00 89.31 470 SER A N 1
ATOM 3767 C CA . SER A 1 470 ? -11.896 10.818 -14.240 1.00 89.31 470 SER A CA 1
ATOM 3768 C C . SER A 1 470 ? -11.210 9.689 -15.012 1.00 89.31 470 SER A C 1
ATOM 3770 O O . SER A 1 470 ? -11.544 9.418 -16.169 1.00 89.31 470 SER A O 1
ATOM 3772 N N . TYR A 1 471 ? -10.248 9.018 -14.367 1.00 94.75 471 TYR A N 1
ATOM 3773 C CA . TYR A 1 471 ? -9.539 7.867 -14.942 1.00 94.75 471 TYR A CA 1
ATOM 3774 C C . TYR A 1 471 ? -10.512 6.768 -15.380 1.00 94.75 471 TYR A C 1
ATOM 3776 O O . TYR A 1 471 ? -10.468 6.307 -16.519 1.00 94.75 471 TYR A O 1
ATOM 3784 N N . TRP A 1 472 ? -11.428 6.387 -14.487 1.00 92.56 472 TRP A N 1
ATOM 3785 C CA . TRP A 1 472 ? -12.372 5.297 -14.727 1.00 92.56 472 TRP A CA 1
ATOM 3786 C C . TRP A 1 472 ? -13.397 5.642 -15.805 1.00 92.56 472 TRP A C 1
ATOM 3788 O O . TRP A 1 472 ? -13.788 4.763 -16.571 1.00 92.56 472 TRP A O 1
ATOM 3798 N N . ASP A 1 473 ? -13.787 6.915 -15.908 1.00 91.62 473 ASP A N 1
ATOM 3799 C CA . ASP A 1 473 ? -14.665 7.376 -16.983 1.00 91.62 473 ASP A CA 1
ATOM 3800 C C . ASP A 1 473 ? -13.950 7.316 -18.330 1.00 91.62 473 ASP A C 1
ATOM 3802 O O . ASP A 1 473 ? -14.465 6.714 -19.264 1.00 91.62 473 ASP A O 1
ATOM 3806 N N . LYS A 1 474 ? -12.710 7.815 -18.410 1.00 91.25 474 LYS A N 1
ATOM 3807 C CA . LYS A 1 474 ? -11.904 7.713 -19.634 1.00 91.25 474 LYS A CA 1
ATOM 3808 C C . LYS A 1 474 ? -11.625 6.273 -20.045 1.00 91.25 474 LYS A C 1
ATOM 3810 O O . LYS A 1 474 ? -11.633 5.981 -21.238 1.00 91.25 474 LYS A O 1
ATOM 3815 N N . LYS A 1 475 ? -11.395 5.383 -19.078 1.00 91.00 475 LYS A N 1
ATOM 3816 C CA . LYS A 1 475 ? -11.206 3.955 -19.338 1.00 91.00 475 LYS A CA 1
ATOM 3817 C C . LYS A 1 475 ? -12.457 3.333 -19.961 1.00 91.00 475 LYS A C 1
ATOM 3819 O O . LYS A 1 475 ? -12.343 2.627 -20.958 1.00 91.00 475 LYS A O 1
ATOM 3824 N N . ARG A 1 476 ? -13.639 3.628 -19.409 1.00 89.56 476 ARG A N 1
ATOM 3825 C CA . ARG A 1 476 ? -14.927 3.170 -19.951 1.00 89.56 476 ARG A CA 1
ATOM 3826 C C . ARG A 1 476 ? -15.192 3.748 -21.342 1.00 89.56 476 ARG A C 1
ATOM 3828 O O . ARG A 1 476 ? -15.476 2.983 -22.251 1.00 89.56 476 ARG A O 1
ATOM 3835 N N . ASP A 1 477 ? -15.020 5.057 -21.525 1.00 88.12 477 ASP A N 1
ATOM 3836 C CA . ASP A 1 477 ? -15.233 5.715 -22.820 1.00 88.12 477 ASP A CA 1
ATOM 3837 C C . ASP A 1 477 ? -14.343 5.094 -23.915 1.00 88.12 477 ASP A C 1
ATOM 3839 O O . ASP A 1 477 ? -14.776 4.901 -25.050 1.00 88.12 477 ASP A O 1
ATOM 3843 N N . TYR A 1 478 ? -13.091 4.756 -23.582 1.00 84.38 478 TYR A N 1
ATOM 3844 C CA . TYR A 1 478 ? -12.182 4.088 -24.514 1.00 84.38 478 TYR A CA 1
ATOM 3845 C C . TYR A 1 478 ? -12.601 2.637 -24.797 1.00 84.38 478 TYR A C 1
ATOM 3847 O O . TYR A 1 478 ? -12.541 2.210 -25.948 1.00 84.38 478 TYR A O 1
ATOM 3855 N N . ALA A 1 479 ? -13.092 1.908 -23.788 1.00 83.69 479 ALA A N 1
ATOM 3856 C CA . ALA A 1 479 ? -13.685 0.582 -23.978 1.00 83.69 479 ALA A CA 1
ATOM 3857 C C . ALA A 1 479 ? -14.855 0.629 -24.976 1.00 83.69 479 ALA A C 1
ATOM 3859 O O . ALA A 1 479 ? -14.899 -0.152 -25.925 1.00 83.69 479 ALA A O 1
ATOM 3860 N N . ASP A 1 480 ? -15.764 1.594 -24.808 1.00 84.31 480 ASP A N 1
ATOM 3861 C CA . ASP A 1 480 ? -16.933 1.767 -25.674 1.00 84.31 480 ASP A CA 1
ATOM 3862 C C . ASP A 1 480 ? -16.528 2.082 -27.122 1.00 84.31 480 ASP A C 1
ATOM 3864 O O . ASP A 1 480 ? -17.151 1.600 -28.071 1.00 84.31 480 ASP A O 1
ATOM 3868 N N . LEU A 1 481 ? -15.463 2.868 -27.316 1.00 84.31 481 LEU A N 1
ATOM 3869 C CA . LEU A 1 481 ? -14.909 3.157 -28.642 1.00 84.31 481 LEU A CA 1
ATOM 3870 C C . LEU A 1 481 ? -14.314 1.913 -29.313 1.00 84.31 481 LEU A C 1
ATOM 3872 O O . LEU A 1 481 ? -14.548 1.712 -30.506 1.00 84.31 481 LEU A O 1
ATOM 3876 N N . LEU A 1 482 ? -13.581 1.077 -28.569 1.00 81.81 482 LEU A N 1
ATOM 3877 C CA . LEU A 1 482 ? -13.029 -0.183 -29.084 1.00 81.81 482 LEU A CA 1
ATOM 3878 C C . LEU A 1 482 ? -14.139 -1.166 -29.479 1.00 81.81 482 LEU A C 1
ATOM 3880 O O . LEU A 1 482 ? -14.079 -1.768 -30.547 1.00 81.81 482 LEU A O 1
ATOM 3884 N N . MET A 1 483 ? -15.200 -1.268 -28.675 1.00 80.56 483 MET A N 1
ATOM 3885 C CA . MET A 1 483 ? -16.353 -2.117 -28.998 1.00 80.56 483 MET A CA 1
ATOM 3886 C C . MET A 1 483 ? -17.079 -1.640 -30.265 1.00 80.56 483 MET A C 1
ATOM 3888 O O . MET A 1 483 ? -17.499 -2.451 -31.088 1.00 80.56 483 MET A O 1
ATOM 3892 N N . ARG A 1 484 ? -17.198 -0.319 -30.466 1.00 83.12 484 ARG A N 1
ATOM 3893 C CA . ARG A 1 484 ? -17.812 0.258 -31.676 1.00 83.12 484 ARG A CA 1
ATOM 3894 C C . ARG A 1 484 ? -16.967 0.059 -32.932 1.00 83.12 484 ARG A C 1
ATOM 3896 O O . ARG A 1 484 ? -17.541 -0.125 -34.000 1.00 83.12 484 ARG A O 1
ATOM 3903 N N . SER A 1 485 ? -15.638 0.105 -32.834 1.00 77.81 485 SER A N 1
ATOM 3904 C CA . SER A 1 485 ? -14.757 -0.085 -33.996 1.00 77.81 485 SER A CA 1
ATOM 3905 C C . SER A 1 485 ? -14.677 -1.543 -34.458 1.00 77.81 485 SER A C 1
ATOM 3907 O O . SER A 1 485 ? -14.383 -1.791 -35.625 1.00 77.81 485 SER A O 1
ATOM 3909 N N . GLN A 1 486 ? -14.974 -2.495 -33.568 1.00 72.25 486 GLN A N 1
ATOM 3910 C CA . GLN A 1 486 ? -15.015 -3.930 -33.861 1.00 72.25 486 GLN A CA 1
ATOM 3911 C C . GLN A 1 486 ? -16.401 -4.435 -34.302 1.00 72.25 486 GLN A C 1
ATOM 3913 O O . GLN A 1 486 ? -16.525 -5.583 -34.731 1.00 72.25 486 GLN A O 1
ATOM 3918 N N . ALA A 1 487 ? -17.450 -3.606 -34.226 1.00 64.62 487 ALA A N 1
ATOM 3919 C CA . ALA A 1 487 ? -18.790 -3.996 -34.652 1.00 64.62 487 ALA A CA 1
ATOM 3920 C C . ALA A 1 487 ? -18.839 -4.219 -36.182 1.00 64.62 487 ALA A C 1
ATOM 3922 O O . ALA A 1 487 ? -18.412 -3.343 -36.942 1.00 64.62 487 ALA A O 1
ATOM 3923 N N . PRO A 1 488 ? -19.377 -5.357 -36.670 1.00 58.72 488 PRO A N 1
ATOM 3924 C CA . PRO A 1 488 ? -19.510 -5.593 -38.099 1.00 58.72 488 PRO A CA 1
ATOM 3925 C C . PRO A 1 488 ? -20.396 -4.519 -38.731 1.00 58.72 488 PRO A C 1
ATOM 3927 O O . PRO A 1 488 ? -21.493 -4.220 -38.255 1.00 58.72 488 PRO A O 1
ATOM 3930 N N . ASN A 1 489 ? -19.898 -3.938 -39.821 1.00 54.94 489 ASN A N 1
ATOM 3931 C CA . ASN A 1 489 ? -20.520 -2.839 -40.548 1.00 54.94 489 ASN A CA 1
ATOM 3932 C C . ASN A 1 489 ? -21.788 -3.342 -41.269 1.00 54.94 489 ASN A C 1
ATOM 3934 O O . ASN A 1 489 ? -21.761 -3.670 -42.452 1.00 54.94 489 ASN A O 1
ATOM 3938 N N . THR A 1 490 ? -22.905 -3.462 -40.551 1.00 52.00 490 THR A N 1
ATOM 3939 C CA . THR A 1 490 ? -24.167 -4.030 -41.066 1.00 52.00 490 THR A CA 1
ATOM 3940 C C . THR A 1 490 ? -24.957 -3.082 -41.978 1.00 52.00 490 THR A C 1
ATOM 3942 O O . THR A 1 490 ? -26.003 -3.465 -42.484 1.00 52.00 490 THR A O 1
ATOM 3945 N N . ASN A 1 491 ? -24.432 -1.893 -42.300 1.00 49.00 491 ASN A N 1
ATOM 3946 C CA . ASN A 1 491 ? -25.080 -0.910 -43.178 1.00 49.00 491 ASN A CA 1
ATOM 3947 C C . ASN A 1 491 ? -24.282 -0.607 -44.461 1.00 49.00 491 ASN A C 1
ATOM 3949 O O . ASN A 1 491 ? -23.982 0.548 -44.761 1.00 49.00 491 ASN A O 1
ATOM 3953 N N . ARG A 1 492 ? -23.947 -1.633 -45.257 1.00 47.69 492 ARG A N 1
ATOM 3954 C CA . ARG A 1 492 ? -23.492 -1.432 -46.654 1.00 47.69 492 ARG A CA 1
ATOM 3955 C C . ARG A 1 492 ? -24.216 -2.242 -47.736 1.00 47.69 492 ARG A C 1
ATOM 3957 O O . ARG A 1 492 ? -23.867 -2.101 -48.900 1.00 47.69 492 ARG A O 1
ATOM 3964 N N . HIS A 1 493 ? -25.279 -2.980 -47.415 1.00 46.31 493 HIS A N 1
ATOM 3965 C CA . HIS A 1 493 ? -26.125 -3.625 -48.430 1.00 46.31 493 HIS A CA 1
ATOM 3966 C C . HIS A 1 493 ? -27.616 -3.506 -48.094 1.00 46.31 493 HIS A C 1
ATOM 3968 O O . HIS A 1 493 ? -28.268 -4.485 -47.762 1.00 46.31 493 HIS A O 1
ATOM 3974 N N . ALA A 1 494 ? -28.164 -2.292 -48.169 1.00 46.84 494 ALA A N 1
ATOM 3975 C CA . ALA A 1 494 ? -29.613 -2.078 -48.163 1.00 46.84 494 ALA A CA 1
ATOM 3976 C C . ALA A 1 494 ? -29.984 -0.771 -48.884 1.00 46.84 494 ALA A C 1
ATOM 3978 O O . ALA A 1 494 ? -30.666 0.087 -48.335 1.00 46.84 494 ALA A O 1
ATOM 3979 N N . THR A 1 495 ? -29.476 -0.568 -50.101 1.00 47.44 495 THR A N 1
ATOM 3980 C CA . THR A 1 495 ? -30.049 0.387 -51.069 1.00 47.44 495 THR A CA 1
ATOM 3981 C C . THR A 1 495 ? -29.409 0.152 -52.432 1.00 47.44 495 THR A C 1
ATOM 3983 O O . THR A 1 495 ? -28.344 0.677 -52.713 1.00 47.44 495 THR A O 1
ATOM 3986 N N . MET A 1 496 ? -30.018 -0.723 -53.233 1.00 43.94 496 MET A N 1
ATOM 3987 C CA . MET A 1 496 ? -30.180 -0.630 -54.695 1.00 43.94 496 MET A CA 1
ATOM 3988 C C . MET A 1 496 ? -30.698 -1.986 -55.177 1.00 43.94 496 MET A C 1
ATOM 3990 O O . MET A 1 496 ? -29.939 -2.900 -55.479 1.00 43.94 496 MET A O 1
ATOM 3994 N N . GLY A 1 497 ? -32.020 -2.127 -55.172 1.00 44.38 497 GLY A N 1
ATOM 3995 C CA . GLY A 1 497 ? -32.690 -3.348 -55.596 1.00 44.38 497 GLY A CA 1
ATOM 3996 C C . GLY A 1 497 ? -34.192 -3.260 -55.382 1.00 44.38 497 GLY A C 1
ATOM 3997 O O . GLY A 1 497 ? -34.708 -3.953 -54.521 1.00 44.38 497 GLY A O 1
ATOM 3998 N N . HIS A 1 498 ? -34.854 -2.335 -56.083 1.00 42.50 498 HIS A N 1
ATOM 3999 C CA . HIS A 1 498 ? -36.129 -2.556 -56.780 1.00 42.50 498 HIS A CA 1
ATOM 4000 C C . HIS A 1 498 ? -36.707 -1.227 -57.282 1.00 42.50 498 HIS A C 1
ATOM 4002 O O . HIS A 1 498 ? -37.062 -0.344 -56.509 1.00 42.50 498 HIS A O 1
ATOM 4008 N N . GLY A 1 499 ? -36.817 -1.133 -58.604 1.00 36.16 499 GLY A N 1
ATOM 4009 C CA . GLY A 1 499 ? -37.540 -0.103 -59.339 1.00 36.16 499 GLY A CA 1
ATOM 4010 C C . GLY A 1 499 ? -37.712 -0.571 -60.781 1.00 36.16 499 GLY A C 1
ATOM 4011 O O . GLY A 1 499 ? -36.984 -0.129 -61.660 1.00 36.16 499 GLY A O 1
ATOM 4012 N N . GLN A 1 500 ? -38.603 -1.544 -60.995 1.00 44.72 500 GLN A N 1
ATOM 4013 C CA . GLN A 1 500 ? -39.181 -1.839 -62.311 1.00 44.72 500 GLN A CA 1
ATOM 4014 C C . GLN A 1 500 ? -40.365 -0.893 -62.546 1.00 44.72 500 GLN A C 1
ATOM 4016 O O . GLN A 1 500 ? -41.166 -0.693 -61.634 1.00 44.72 500 GLN A O 1
ATOM 4021 N N . GLY A 1 501 ? -40.499 -0.382 -63.772 1.00 41.34 501 GLY A N 1
ATOM 4022 C CA . GLY A 1 501 ? -41.707 0.284 -64.261 1.00 41.34 501 GLY A CA 1
ATOM 4023 C C . GLY A 1 501 ? -41.420 1.247 -65.413 1.00 41.34 501 GLY A C 1
ATOM 4024 O O . GLY A 1 501 ? -41.140 2.415 -65.158 1.00 41.34 501 GLY A O 1
ATOM 4025 N N . GLY A 1 502 ? -41.492 0.748 -66.653 1.00 33.94 502 GLY A N 1
ATOM 4026 C CA . GLY A 1 502 ? -41.329 1.503 -67.901 1.00 33.94 502 GLY A CA 1
ATOM 4027 C C . GLY A 1 502 ? -40.958 0.597 -69.058 1.00 33.94 502 GLY A C 1
ATOM 4028 O O . GLY A 1 502 ? -39.737 0.432 -69.263 1.00 33.94 502 GLY A O 1
#

Secondary structure (DSSP, 8-state):
--TTSSPPPSS-SSPPP-----HHHHHGGGTTS-GGG----GGGEEEEEHHHHHHHTTTTTHHHHHHHT-SSHHHHHHHHHHHHHGGGGGGTT--SEEEPPPTT-EEEE-SSSEEEEEEEEEETTEEEEEEEEETTSSEEEEEEEEEEEEE-SS-EEEEEES-EEEEEEETTEEEEEEE--PEEEEE-SSSS--EEEEEEEEEEEETTTTEEEEEEEPPP---TTSPPPPTTEEEEEEE-TT--EEEEEEEETTTEEEEEE--TT-------S-----------------PPPP---------------------------------S-----SS--STT--SS---TTPPSPPTTTEEEEE-PPPPPTTGGGTTT--HHHHHTT---GGG-GGGT----TTBGGG-HHHHHHHTT-HHHHHHHHHHHHHHHHHHHHH--SPP--SSEEEEEETTTEEEEEEEEE-STT-HHHHHHHHHHHHHHHSS----SSSSS------

pLDDT: mean 79.27, std 24.72, range [20.06, 98.75]

Radius of gyration: 28.76 Å; chains: 1; bounding box: 93×78×115 Å

Foldseek 3Di:
DQLPPFDFDPDFLAFQDDDDDQLCVQCVVQAVHDPLPGDDACSLAALAEVQLLVVLLCLVVVLLVVLQADPDVLLSLVSVVLSNLQSQLQCFLQRRHHDHAFAQFKAWDDSSQKTKIKGQPDVVQTKIWMWIAGPVRQKIKIKMWGWDWDDDDFKIKTAIFMKIWMWGNHPVGIWIKIKGFFIKMWGRSPHDDIGIFGFDWMWIAGLVFQKIKIKTQHDWDDDPPGDIADHQWMWIFTAGNVRDGQKIWTDHSNFKIFIFGPDPPDDPDDDDDDDDDPPDPDDDDDDDDDDDDDDDDDDDDDDDDDDDDDDDDDDDDDDPPPDPPPSDDDPDDDDDPDDRDGPDDDDSCHDDDDPVGTSDMDGDDDARPCCNRNSVGRSSRSRRLDCTCCNPVVVVQQDDCSHSNNQVLSSCVSNVVSVVSSVSSVVSVVVSVVCVVPDPDDDGHDFWDFDDDVSSDPPGTTIDGDVVVHPVVVSVVSSVVSVVVPDPPPPDPDDDDDDDDD

InterPro domains:
  IPR000648 Oxysterol-binding protein [PF01237] (22-475)
  IPR000648 Oxysterol-binding protein [PTHR10972] (8-473)
  IPR018494 Oxysterol-binding protein, conserved site [PS01013] (119-130)
  IPR037239 Oxysterol-binding protein superfamily [SSF144000] (18-482)